Protein AF-A0A1V5IT90-F1 (afdb_monomer_lite)

Radius of gyration: 22.04 Å; chains: 1; bounding box: 56×48×69 Å

Foldseek 3Di:
DVLVVLLVVLLVLLLLLLQLLLPAFAFLVLLVLLQCLQQVADEPPQAHALFFVVSNVLLNVQSVVPNDSSSSSSVLSSVLLCLLSVLCVQPVDSLLSLLLNLLLSFLLLVNSNVDLQSQLLSLLLCLVRVPDLVSNLVSLLVSCSRQVLLCQLSLLCNCLVCVPDPPSSCVSVVVVVVVLVCCCPVPVVSSCSNCCSRPNQDVQVVVVVVVVCPPDDDSLVSLCVLCVVLVVLLCVLAVDVSLCSSVVVSVVSCVVVVDGHSNSCSSVSSSSSPSPGDNVVSVVSNCCRCVQCVNSPDHSCCSRPVPCSVVSVQLLVLLLVLLPPDWFEDEQDSRSSSCSSSSHRNPQHNPCRPSVLRPPVVSLVVSVVCCVVPPTQKYKYQVVRSDDDDCPQWDFPDDDPRITMIGGDDD

Structure (mmCIF, N/CA/C/O backbone):
data_AF-A0A1V5IT90-F1
#
_entry.id   AF-A0A1V5IT90-F1
#
loop_
_atom_site.group_PDB
_atom_site.id
_atom_site.type_symbol
_atom_site.label_atom_id
_atom_site.label_alt_id
_atom_site.label_comp_id
_atom_site.label_asym_id
_atom_site.label_entity_id
_atom_site.label_seq_id
_atom_site.pdbx_PDB_ins_code
_atom_site.Cartn_x
_atom_site.Cartn_y
_atom_site.Cartn_z
_atom_site.occupancy
_atom_site.B_iso_or_equiv
_atom_site.auth_seq_id
_atom_site.auth_comp_id
_atom_site.auth_asym_id
_atom_site.auth_atom_id
_atom_site.pdbx_PDB_model_num
ATOM 1 N N . MET A 1 1 ? -23.912 -19.879 16.490 1.00 61.00 1 MET A N 1
ATOM 2 C CA . MET A 1 1 ? -24.202 -19.868 15.035 1.00 61.00 1 MET A CA 1
ATOM 3 C C . MET A 1 1 ? -24.011 -18.477 14.427 1.00 61.00 1 MET A C 1
ATOM 5 O O . MET A 1 1 ? -23.446 -18.383 13.350 1.00 61.00 1 MET A O 1
ATOM 9 N N . THR A 1 2 ? -24.383 -17.402 15.130 1.00 85.12 2 THR A N 1
ATOM 10 C CA . THR A 1 2 ? -24.172 -15.994 14.734 1.00 85.12 2 THR A CA 1
ATOM 11 C C . THR A 1 2 ? -22.702 -15.597 14.540 1.00 85.12 2 THR A C 1
ATOM 13 O O . THR A 1 2 ? -22.379 -15.034 13.501 1.00 85.12 2 THR A O 1
ATOM 16 N N . ASP A 1 3 ? -21.792 -15.959 15.451 1.00 91.44 3 ASP A N 1
ATOM 17 C CA . ASP A 1 3 ? -20.368 -15.580 15.329 1.00 91.44 3 ASP A CA 1
ATOM 18 C C . ASP A 1 3 ? -19.691 -16.141 14.071 1.00 91.44 3 ASP A C 1
ATOM 20 O O . ASP A 1 3 ? -18.959 -15.434 13.384 1.00 91.44 3 ASP A O 1
ATOM 24 N N . ALA A 1 4 ? -19.960 -17.406 13.735 1.00 93.75 4 ALA A N 1
ATOM 25 C CA . ALA A 1 4 ? -19.403 -18.038 12.540 1.00 93.75 4 ALA A CA 1
ATOM 26 C C . ALA A 1 4 ? -19.911 -17.368 11.252 1.00 93.75 4 ALA A C 1
ATOM 28 O O . ALA A 1 4 ? -19.144 -17.190 10.308 1.00 93.75 4 ALA A O 1
ATOM 29 N N . LEU A 1 5 ? -21.182 -16.951 11.233 1.00 95.25 5 LEU A N 1
ATOM 30 C CA . LEU A 1 5 ? -21.764 -16.212 10.112 1.00 95.25 5 LEU A CA 1
ATOM 31 C C . LEU A 1 5 ? -21.125 -14.827 9.960 1.00 95.25 5 LEU A C 1
ATOM 33 O O . LEU A 1 5 ? -20.796 -14.435 8.845 1.00 95.25 5 LEU A O 1
ATOM 37 N N . LEU A 1 6 ? -20.900 -14.110 11.064 1.00 96.25 6 LEU A N 1
ATOM 38 C CA . LEU A 1 6 ? -20.287 -12.778 11.042 1.00 96.25 6 LEU A CA 1
ATOM 39 C C . LEU A 1 6 ? -18.801 -12.829 10.654 1.00 96.25 6 LEU A C 1
ATOM 41 O O . LEU A 1 6 ? -18.355 -12.021 9.839 1.00 96.25 6 LEU A O 1
ATOM 45 N N . ILE A 1 7 ? -18.052 -13.825 11.141 1.00 97.62 7 ILE A N 1
ATOM 46 C CA . ILE A 1 7 ? -16.681 -14.104 10.676 1.00 97.62 7 ILE A CA 1
ATOM 47 C C . ILE A 1 7 ? -16.690 -14.421 9.179 1.00 97.62 7 ILE A C 1
ATOM 49 O O . ILE A 1 7 ? -15.911 -13.841 8.422 1.00 97.62 7 ILE A O 1
ATOM 53 N N . GLY A 1 8 ? -17.593 -15.305 8.742 1.00 97.56 8 GLY A N 1
ATOM 54 C CA . GLY A 1 8 ? -17.758 -15.657 7.335 1.00 97.56 8 GLY A CA 1
ATOM 55 C C . GLY A 1 8 ? -18.039 -14.432 6.465 1.00 97.56 8 GLY A C 1
ATOM 56 O O . GLY A 1 8 ? -17.400 -14.263 5.430 1.00 97.56 8 GLY A O 1
ATOM 57 N N . ALA A 1 9 ? -18.916 -13.532 6.914 1.00 96.69 9 ALA A N 1
ATOM 58 C CA . ALA A 1 9 ? -19.235 -12.294 6.212 1.00 96.69 9 ALA A CA 1
ATOM 59 C C . ALA A 1 9 ? -18.009 -11.377 6.053 1.00 96.69 9 ALA A C 1
ATOM 61 O O . ALA A 1 9 ? -17.747 -10.912 4.944 1.00 96.69 9 ALA A O 1
ATOM 62 N N . LEU A 1 10 ? -17.220 -11.164 7.116 1.00 98.19 10 LEU A N 1
ATOM 63 C CA . LEU A 1 10 ? -15.990 -10.360 7.048 1.00 98.19 10 LEU A CA 1
ATOM 64 C C . LEU A 1 10 ? -14.961 -10.974 6.091 1.00 98.19 10 LEU A C 1
ATOM 66 O O . LEU A 1 10 ? -14.370 -10.262 5.281 1.00 98.19 10 LEU A O 1
ATOM 70 N N . VAL A 1 11 ? -14.767 -12.295 6.145 1.00 98.44 11 VAL A N 1
ATOM 71 C CA . VAL A 1 11 ? -13.822 -13.005 5.268 1.00 98.44 11 VAL A CA 1
ATOM 72 C C . VAL A 1 11 ? -14.256 -12.923 3.807 1.00 98.44 11 VAL A C 1
ATOM 74 O O . VAL A 1 11 ? -13.432 -12.613 2.945 1.00 98.44 11 VAL A O 1
ATOM 77 N N . VAL A 1 12 ? -15.538 -13.165 3.518 1.00 98.38 12 VAL A N 1
ATOM 78 C CA . VAL A 1 12 ? -16.090 -13.080 2.158 1.00 98.38 12 VAL A CA 1
ATOM 79 C C . VAL A 1 12 ? -15.977 -11.658 1.621 1.00 98.38 12 VAL A C 1
ATOM 81 O O . VAL A 1 12 ? -15.553 -11.476 0.480 1.00 98.38 12 VAL A O 1
ATOM 84 N N . LEU A 1 13 ? -16.290 -10.649 2.436 1.00 98.00 13 LEU A N 1
ATOM 85 C CA . LEU A 1 13 ? -16.182 -9.248 2.040 1.00 98.00 13 LEU A CA 1
ATOM 86 C C . LEU A 1 13 ? -14.728 -8.843 1.770 1.00 98.00 13 LEU A C 1
ATOM 88 O O . LEU A 1 13 ? -14.436 -8.221 0.748 1.00 98.00 13 LEU A O 1
ATOM 92 N N . ASN A 1 14 ? -13.804 -9.251 2.641 1.00 98.19 14 ASN A N 1
ATOM 93 C CA . ASN A 1 14 ? -12.377 -9.011 2.460 1.00 98.19 14 ASN A CA 1
ATOM 94 C C . ASN A 1 14 ? -11.855 -9.668 1.176 1.00 98.19 14 ASN A C 1
ATOM 96 O O . ASN A 1 14 ? -11.184 -9.023 0.369 1.00 98.19 14 ASN A O 1
ATOM 100 N N . LEU A 1 15 ? -12.208 -10.938 0.949 1.00 98.38 15 LEU A N 1
ATOM 101 C CA . LEU A 1 15 ? -11.844 -11.662 -0.265 1.00 98.38 15 LEU A CA 1
ATOM 102 C C . LEU A 1 15 ? -12.425 -10.988 -1.509 1.00 98.38 15 LEU A C 1
ATOM 104 O O . LEU A 1 15 ? -11.716 -10.844 -2.504 1.00 98.38 15 LEU A O 1
ATOM 108 N N . TYR A 1 16 ? -13.683 -10.547 -1.448 1.00 97.88 16 TYR A N 1
ATOM 109 C CA . TYR A 1 16 ? -14.341 -9.841 -2.539 1.00 97.88 16 TYR A CA 1
ATOM 110 C C . TYR A 1 16 ? -13.546 -8.600 -2.950 1.00 97.88 16 TYR A C 1
ATOM 112 O O . TYR A 1 16 ? -13.115 -8.518 -4.102 1.00 97.88 16 TYR A O 1
ATOM 120 N N . VAL A 1 17 ? -13.294 -7.667 -2.026 1.00 96.06 17 VAL A N 1
ATOM 121 C CA . VAL A 1 17 ? -12.599 -6.410 -2.354 1.00 96.06 17 VAL A CA 1
ATOM 122 C C . VAL A 1 17 ? -11.156 -6.675 -2.792 1.00 96.06 17 VAL A C 1
ATOM 124 O O . VAL A 1 17 ? -10.719 -6.170 -3.829 1.00 96.06 17 VAL A O 1
ATOM 127 N N . SER A 1 18 ? -10.455 -7.573 -2.096 1.00 96.12 18 SER A N 1
ATOM 128 C CA . SER A 1 18 ? -9.088 -7.983 -2.447 1.00 96.12 18 SER A CA 1
ATOM 129 C C . SER A 1 18 ? -9.003 -8.560 -3.860 1.00 96.12 18 SER A C 1
ATOM 131 O O . SER A 1 18 ? -8.098 -8.228 -4.624 1.00 96.12 18 SER A O 1
ATOM 133 N N . TRP A 1 19 ? -9.976 -9.382 -4.255 1.00 96.81 19 TRP A N 1
ATOM 134 C CA . TRP A 1 19 ? -10.067 -9.948 -5.598 1.00 96.81 19 TRP A CA 1
ATOM 135 C C . TRP A 1 19 ? -10.341 -8.896 -6.670 1.00 96.81 19 TRP A C 1
ATOM 137 O O . TRP A 1 19 ? -9.785 -8.977 -7.771 1.00 96.81 19 TRP A O 1
ATOM 147 N N . ARG A 1 20 ? -11.165 -7.885 -6.365 1.00 95.12 20 ARG A N 1
ATOM 148 C CA . ARG A 1 20 ? -11.388 -6.750 -7.272 1.00 95.12 20 ARG A CA 1
ATOM 149 C C . ARG A 1 20 ? -10.090 -5.967 -7.485 1.00 95.12 20 ARG A C 1
ATOM 151 O O . ARG A 1 20 ? -9.726 -5.727 -8.634 1.00 95.12 20 ARG A O 1
ATOM 158 N N . TYR A 1 21 ? -9.354 -5.652 -6.421 1.00 93.00 21 TYR A N 1
ATOM 159 C CA . TYR A 1 21 ? -8.077 -4.927 -6.495 1.00 93.00 21 TYR A CA 1
ATOM 160 C C . TYR A 1 21 ? -6.929 -5.721 -7.109 1.00 93.00 21 TYR A C 1
ATOM 162 O O . TYR A 1 21 ? -6.065 -5.157 -7.781 1.00 93.00 21 TYR A O 1
ATOM 170 N N . ALA A 1 22 ? -6.917 -7.038 -6.936 1.00 93.75 22 ALA A N 1
ATOM 171 C CA . ALA A 1 22 ? -5.908 -7.892 -7.546 1.00 93.75 22 ALA A CA 1
ATOM 172 C C . ALA A 1 22 ? -5.959 -7.853 -9.083 1.00 93.75 22 ALA A C 1
ATOM 174 O O . ALA A 1 22 ? -4.929 -7.968 -9.746 1.00 93.75 22 ALA A O 1
ATOM 175 N N . LYS A 1 23 ? -7.154 -7.664 -9.656 1.00 92.56 23 LYS A N 1
ATOM 176 C CA . LYS A 1 23 ? -7.370 -7.600 -11.109 1.00 92.56 23 LYS A CA 1
ATOM 177 C C . LYS A 1 23 ? -7.031 -6.249 -11.724 1.00 92.56 23 LYS A C 1
ATOM 179 O O . LYS A 1 23 ? -6.932 -6.157 -12.951 1.00 92.56 23 LYS A O 1
ATOM 184 N N . THR A 1 24 ? -6.891 -5.203 -10.915 1.00 89.75 24 THR A N 1
ATOM 185 C CA . THR A 1 24 ? -6.573 -3.877 -11.436 1.00 89.75 24 THR A CA 1
ATOM 186 C C . THR A 1 24 ? -5.089 -3.813 -11.805 1.00 89.75 24 THR A C 1
ATOM 188 O O . THR A 1 24 ? -4.252 -4.410 -11.122 1.00 89.75 24 THR A O 1
ATOM 191 N N . PRO A 1 25 ? -4.731 -3.134 -12.909 1.00 88.62 25 PRO A N 1
ATOM 192 C CA . PRO A 1 25 ? -3.334 -2.890 -13.252 1.00 88.62 25 PRO A CA 1
ATOM 193 C C . PRO A 1 25 ? -2.575 -2.224 -12.094 1.00 88.62 25 PRO A C 1
ATOM 195 O O . PRO A 1 25 ? -3.121 -1.340 -11.436 1.00 88.62 25 PRO A O 1
ATOM 198 N N . ALA A 1 26 ? -1.334 -2.644 -11.851 1.00 88.81 26 ALA A N 1
ATOM 199 C CA . ALA A 1 26 ? -0.467 -2.026 -10.852 1.00 88.81 26 ALA A CA 1
ATOM 200 C C . ALA A 1 26 ? 0.108 -0.706 -11.381 1.00 88.81 26 ALA A C 1
ATOM 202 O O . ALA A 1 26 ? 0.567 -0.661 -12.523 1.00 88.81 26 ALA A O 1
ATOM 203 N N . GLU A 1 27 ? 0.106 0.342 -10.558 1.00 85.00 27 GLU A N 1
ATOM 204 C CA . GLU A 1 27 ? 0.769 1.607 -10.886 1.00 85.00 27 GLU A CA 1
ATOM 205 C C . GLU A 1 27 ? 2.254 1.612 -10.489 1.00 85.00 27 GLU A C 1
ATOM 207 O O . GLU A 1 27 ? 2.809 0.577 -10.116 1.00 85.00 27 GLU A O 1
ATOM 212 N N . SER A 1 28 ? 2.904 2.764 -10.654 1.00 80.94 28 SER A N 1
ATOM 213 C CA . SER A 1 28 ? 4.333 2.973 -10.419 1.00 80.94 28 SER A CA 1
ATOM 214 C C . SER A 1 28 ? 4.813 2.564 -9.025 1.00 80.94 28 SER A C 1
ATOM 216 O O . SER A 1 28 ? 5.749 1.769 -8.951 1.00 80.94 28 SER A O 1
ATOM 218 N N . ASP A 1 29 ? 4.186 3.049 -7.949 1.00 81.12 29 ASP A N 1
ATOM 219 C CA . ASP A 1 29 ? 4.596 2.796 -6.565 1.00 81.12 29 ASP A CA 1
ATOM 220 C C . ASP A 1 29 ? 4.518 1.288 -6.280 1.00 81.12 29 ASP A C 1
ATOM 222 O O . ASP A 1 29 ? 5.520 0.670 -5.919 1.00 81.12 29 ASP A O 1
ATOM 226 N N . PHE A 1 30 ? 3.386 0.638 -6.574 1.00 87.50 30 PHE A N 1
ATOM 227 C CA . PHE A 1 30 ? 3.261 -0.817 -6.439 1.00 87.50 30 PHE A CA 1
ATOM 228 C C . PHE A 1 30 ? 4.285 -1.577 -7.285 1.00 87.50 30 PHE A C 1
ATOM 230 O O . PHE A 1 30 ? 4.846 -2.583 -6.846 1.00 87.50 30 PHE A O 1
ATOM 237 N N . GLY A 1 31 ? 4.515 -1.122 -8.520 1.00 87.75 31 GLY A N 1
ATOM 238 C CA . GLY A 1 31 ? 5.498 -1.700 -9.429 1.00 87.75 31 GLY A CA 1
ATOM 239 C C . GLY A 1 31 ? 6.894 -1.720 -8.818 1.00 87.75 31 GLY A C 1
ATOM 240 O O . GLY A 1 31 ? 7.555 -2.760 -8.827 1.00 87.75 31 GLY A O 1
ATOM 241 N N . ILE A 1 32 ? 7.307 -0.600 -8.225 1.00 83.38 32 ILE A N 1
ATOM 242 C CA . ILE A 1 32 ? 8.560 -0.478 -7.480 1.00 83.38 32 ILE A CA 1
ATOM 243 C C . ILE A 1 32 ? 8.549 -1.415 -6.271 1.00 83.38 32 ILE A C 1
ATOM 245 O O . ILE A 1 32 ? 9.476 -2.215 -6.111 1.00 83.38 32 ILE A O 1
ATOM 249 N N . PHE A 1 33 ? 7.508 -1.366 -5.438 1.00 87.75 33 PHE A N 1
ATOM 250 C CA . PHE A 1 33 ? 7.437 -2.171 -4.218 1.00 87.75 33 PHE A CA 1
ATOM 251 C C . PHE A 1 33 ? 7.598 -3.663 -4.534 1.00 87.75 33 PHE A C 1
ATOM 253 O O . PHE A 1 33 ? 8.383 -4.366 -3.895 1.00 87.75 33 PHE A O 1
ATOM 260 N N . ALA A 1 34 ? 6.920 -4.129 -5.584 1.00 90.25 34 ALA A N 1
ATOM 261 C CA . ALA A 1 34 ? 6.928 -5.517 -6.025 1.00 90.25 34 ALA A CA 1
ATOM 262 C C . ALA A 1 34 ? 8.179 -5.909 -6.829 1.00 90.25 34 ALA A C 1
ATOM 264 O O . ALA A 1 34 ? 8.370 -7.095 -7.104 1.00 90.25 34 ALA A O 1
ATOM 265 N N . THR A 1 35 ? 9.045 -4.963 -7.209 1.00 87.50 35 THR A N 1
ATOM 266 C CA . THR A 1 35 ? 10.178 -5.221 -8.115 1.00 87.50 35 THR A CA 1
ATOM 267 C C . THR A 1 35 ? 11.091 -6.325 -7.603 1.00 87.50 35 THR A C 1
ATOM 269 O O . THR A 1 35 ? 11.478 -7.195 -8.389 1.00 87.50 35 THR A O 1
ATOM 272 N N . TRP A 1 36 ? 11.386 -6.356 -6.299 1.00 89.44 36 TRP A N 1
ATOM 273 C CA . TRP A 1 36 ? 12.202 -7.422 -5.716 1.00 89.44 36 TRP A CA 1
ATOM 274 C C . TRP A 1 36 ? 11.566 -8.797 -5.940 1.00 89.44 36 TRP A C 1
ATOM 276 O O . TRP A 1 36 ? 12.181 -9.680 -6.542 1.00 89.44 36 TRP A O 1
ATOM 286 N N . GLY A 1 37 ? 10.309 -8.970 -5.532 1.00 91.12 37 GLY A N 1
ATOM 287 C CA . GLY A 1 37 ? 9.592 -10.237 -5.682 1.00 91.12 37 GLY A CA 1
ATOM 288 C C . GLY A 1 37 ? 9.406 -10.681 -7.131 1.00 91.12 37 GLY A C 1
ATOM 289 O O . GLY A 1 37 ? 9.558 -11.862 -7.446 1.00 91.12 37 GLY A O 1
ATOM 290 N N . MET A 1 38 ? 9.099 -9.730 -8.013 1.00 92.19 38 MET A N 1
ATOM 291 C CA . MET A 1 38 ? 8.715 -10.000 -9.399 1.00 92.19 38 MET A CA 1
ATOM 292 C C . MET A 1 38 ? 9.911 -10.243 -10.321 1.00 92.19 38 MET A C 1
ATOM 294 O O . MET A 1 38 ? 9.813 -11.052 -11.241 1.00 92.19 38 MET A O 1
ATOM 298 N N . THR A 1 39 ? 11.041 -9.574 -10.078 1.00 90.94 39 THR A N 1
ATOM 299 C CA . THR A 1 39 ? 12.207 -9.604 -10.983 1.00 90.94 39 THR A CA 1
ATOM 300 C C . THR A 1 39 ? 13.448 -10.249 -10.365 1.00 90.94 39 THR A C 1
ATOM 302 O O . THR A 1 39 ? 14.395 -10.574 -11.077 1.00 90.94 39 THR A O 1
ATOM 305 N N . GLY A 1 40 ? 13.474 -10.439 -9.041 1.00 89.25 40 GLY A N 1
ATOM 306 C CA . GLY A 1 40 ? 14.666 -10.880 -8.311 1.00 89.25 40 GLY A CA 1
ATOM 307 C C . GLY A 1 40 ? 15.691 -9.769 -8.046 1.00 89.25 40 GLY A C 1
ATOM 308 O O . GLY A 1 40 ? 16.799 -10.066 -7.596 1.00 89.25 40 GLY A O 1
ATOM 309 N N . ALA A 1 41 ? 15.351 -8.504 -8.311 1.00 85.00 41 ALA A N 1
ATOM 310 C CA . ALA A 1 41 ? 16.183 -7.361 -7.943 1.00 85.00 41 ALA A CA 1
ATOM 311 C C . ALA A 1 41 ? 16.357 -7.267 -6.423 1.00 85.00 41 ALA A C 1
ATOM 313 O O . ALA A 1 41 ? 15.395 -7.400 -5.684 1.00 85.00 41 ALA A O 1
ATOM 314 N N . ALA A 1 42 ? 17.561 -6.998 -5.943 1.00 79.38 42 ALA A N 1
ATOM 315 C CA . ALA A 1 42 ? 17.849 -6.808 -4.531 1.00 79.38 42 ALA A CA 1
ATOM 316 C C . ALA A 1 42 ? 17.800 -5.317 -4.174 1.00 79.38 42 ALA A C 1
ATOM 318 O O . ALA A 1 42 ? 18.502 -4.502 -4.786 1.00 79.38 42 ALA A O 1
ATOM 319 N N . TYR A 1 43 ? 16.998 -4.982 -3.160 1.00 76.00 43 TYR A N 1
ATOM 320 C CA . TYR A 1 43 ? 16.970 -3.643 -2.574 1.00 76.00 43 TYR A CA 1
ATOM 321 C C . TYR A 1 43 ? 18.371 -3.253 -2.083 1.00 76.00 43 TYR A C 1
ATOM 323 O O . TYR A 1 43 ? 19.071 -4.062 -1.472 1.00 76.00 43 TYR A O 1
ATOM 331 N N . GLY A 1 44 ? 18.791 -2.025 -2.369 1.00 68.19 44 GLY A N 1
ATOM 332 C CA . GLY A 1 44 ? 20.100 -1.489 -2.007 1.00 68.19 44 GLY A CA 1
ATOM 333 C C . GLY A 1 44 ? 21.264 -1.916 -2.905 1.00 68.19 44 GLY A C 1
ATOM 334 O O . GLY A 1 44 ? 22.366 -1.408 -2.749 1.00 68.19 44 GLY A O 1
ATOM 335 N N . ARG A 1 45 ? 21.043 -2.825 -3.863 1.00 73.00 45 ARG A N 1
ATOM 336 C CA . ARG A 1 45 ? 22.033 -3.166 -4.902 1.00 73.00 45 ARG A CA 1
ATOM 337 C C . ARG A 1 45 ? 21.553 -2.766 -6.290 1.00 73.00 45 ARG A C 1
ATOM 339 O O . ARG A 1 45 ? 22.300 -2.179 -7.064 1.00 73.00 45 ARG A O 1
ATOM 346 N N . ASP A 1 46 ? 20.318 -3.142 -6.607 1.00 72.50 46 ASP A N 1
ATOM 347 C CA . ASP A 1 46 ? 19.754 -3.038 -7.955 1.00 72.50 46 ASP A CA 1
ATOM 348 C C . ASP A 1 46 ? 18.731 -1.896 -8.069 1.00 72.50 46 ASP A C 1
ATOM 350 O O . ASP A 1 46 ? 18.483 -1.370 -9.154 1.00 72.50 46 ASP A O 1
ATOM 354 N N . PHE A 1 47 ? 18.129 -1.514 -6.942 1.00 72.81 47 PHE A N 1
ATOM 355 C CA . PHE A 1 47 ? 17.241 -0.366 -6.811 1.00 72.81 47 PHE A CA 1
ATOM 356 C C . PHE A 1 47 ? 17.171 0.081 -5.343 1.00 72.81 47 PHE A C 1
ATOM 358 O O . PHE A 1 47 ? 17.490 -0.692 -4.438 1.00 72.81 47 PHE A O 1
ATOM 365 N N . VAL A 1 48 ? 16.730 1.313 -5.114 1.00 67.81 48 VAL A N 1
ATOM 366 C CA . VAL A 1 48 ? 16.436 1.896 -3.794 1.00 67.81 48 VAL A CA 1
ATOM 367 C C . VAL A 1 48 ? 15.057 2.549 -3.841 1.00 67.81 48 VAL A C 1
ATOM 369 O O . VAL A 1 48 ? 14.565 2.799 -4.938 1.00 67.81 48 VAL A O 1
ATOM 372 N N . ASP A 1 49 ? 14.429 2.800 -2.694 1.00 69.94 49 ASP A N 1
ATOM 373 C CA . ASP A 1 49 ? 13.131 3.479 -2.602 1.00 69.94 49 ASP A CA 1
ATOM 374 C C . ASP A 1 49 ? 13.125 4.532 -1.486 1.00 69.94 49 ASP A C 1
ATOM 376 O O . ASP A 1 49 ? 13.928 4.475 -0.558 1.00 69.94 49 ASP A O 1
ATOM 380 N N . CYS A 1 50 ? 12.187 5.474 -1.567 1.00 66.94 50 CYS A N 1
ATOM 381 C CA . CYS A 1 50 ? 11.712 6.290 -0.454 1.00 66.94 50 CYS A CA 1
ATOM 382 C C . CYS A 1 50 ? 10.935 5.505 0.617 1.00 66.94 50 CYS A C 1
ATOM 384 O O . CYS A 1 50 ? 10.528 6.066 1.642 1.00 66.94 50 CYS A O 1
ATOM 386 N N . LYS A 1 51 ? 10.691 4.215 0.374 1.00 74.81 51 LYS A N 1
ATOM 387 C CA . LYS A 1 51 ? 10.085 3.263 1.304 1.00 74.81 51 LYS A CA 1
ATOM 388 C C . LYS A 1 51 ? 11.123 2.324 1.896 1.00 74.81 51 LYS A C 1
ATOM 390 O O . LYS A 1 51 ? 12.200 2.112 1.352 1.00 74.81 51 LYS A O 1
ATOM 395 N N . THR A 1 52 ? 10.794 1.761 3.052 1.00 75.00 52 THR A N 1
ATOM 396 C CA . THR A 1 52 ? 11.728 0.895 3.769 1.00 75.00 52 THR A CA 1
ATOM 397 C C . THR A 1 52 ? 11.909 -0.448 3.059 1.00 75.00 52 THR A C 1
ATOM 399 O O . THR A 1 52 ? 10.979 -0.933 2.407 1.00 75.00 52 THR A O 1
ATOM 402 N N . PRO A 1 53 ? 13.059 -1.128 3.248 1.00 79.56 53 PRO A N 1
ATOM 403 C CA . PRO A 1 53 ? 13.273 -2.477 2.731 1.00 79.56 53 PRO A CA 1
ATOM 404 C C . PRO A 1 53 ? 12.165 -3.468 3.111 1.00 79.56 53 PRO A C 1
ATOM 406 O O . PRO A 1 53 ? 11.933 -4.420 2.369 1.00 79.56 53 PRO A O 1
ATOM 409 N N . LEU A 1 54 ? 11.474 -3.259 4.241 1.00 85.50 54 LEU A N 1
ATOM 410 C CA . LEU A 1 54 ? 10.408 -4.148 4.704 1.00 85.50 54 LEU A CA 1
ATOM 411 C C . LEU A 1 54 ? 9.196 -4.166 3.768 1.00 85.50 54 LEU A C 1
ATOM 413 O O . LEU A 1 54 ? 8.606 -5.230 3.591 1.00 85.50 54 LEU A O 1
ATOM 417 N N . VAL A 1 55 ? 8.868 -3.047 3.114 1.00 87.50 55 VAL A N 1
ATOM 418 C CA . VAL A 1 55 ? 7.793 -2.989 2.106 1.00 87.50 55 VAL A CA 1
ATOM 419 C C . VAL A 1 55 ? 8.103 -3.930 0.943 1.00 87.50 55 VAL A C 1
ATOM 421 O O . VAL A 1 55 ? 7.279 -4.750 0.534 1.00 87.50 55 VAL A O 1
ATOM 424 N N . HIS A 1 56 ? 9.336 -3.863 0.447 1.00 88.44 56 HIS A N 1
ATOM 425 C CA . HIS A 1 56 ? 9.793 -4.702 -0.655 1.00 88.44 56 HIS A CA 1
ATOM 426 C C . HIS A 1 56 ? 9.940 -6.163 -0.235 1.00 88.44 56 HIS A C 1
ATOM 428 O O . HIS A 1 56 ? 9.565 -7.059 -0.989 1.00 88.44 56 HIS A O 1
ATOM 434 N N . ALA A 1 57 ? 10.460 -6.412 0.970 1.00 90.50 57 ALA A N 1
ATOM 435 C CA . ALA A 1 57 ? 10.609 -7.753 1.521 1.00 90.50 57 ALA A CA 1
ATOM 436 C C . ALA A 1 57 ? 9.248 -8.437 1.711 1.00 90.50 57 ALA A C 1
ATOM 438 O O . ALA A 1 57 ? 9.116 -9.620 1.399 1.00 90.50 57 ALA A O 1
ATOM 439 N N . TRP A 1 58 ? 8.226 -7.693 2.146 1.00 93.44 58 TRP A N 1
ATOM 440 C CA . TRP A 1 58 ? 6.856 -8.186 2.257 1.00 93.44 58 TRP A CA 1
ATOM 441 C C . TRP A 1 58 ? 6.318 -8.670 0.906 1.00 93.44 58 TRP A C 1
ATOM 443 O O . TRP A 1 58 ? 5.924 -9.829 0.769 1.00 93.44 58 TRP A O 1
ATOM 453 N N . LEU A 1 59 ? 6.364 -7.830 -0.131 1.00 93.50 59 LEU A N 1
ATOM 454 C CA . LEU A 1 59 ? 5.883 -8.235 -1.457 1.00 93.50 59 LEU A CA 1
ATOM 455 C C . LEU A 1 59 ? 6.768 -9.317 -2.093 1.00 93.50 59 LEU A C 1
ATOM 457 O O . LEU A 1 59 ? 6.266 -10.171 -2.826 1.00 93.50 59 LEU A O 1
ATOM 461 N N . ALA A 1 60 ? 8.066 -9.340 -1.778 1.00 93.75 60 ALA A N 1
ATOM 462 C CA . ALA A 1 60 ? 8.962 -10.417 -2.181 1.00 93.75 60 ALA A CA 1
ATOM 463 C C . ALA A 1 60 ? 8.602 -11.757 -1.531 1.00 93.75 60 ALA A C 1
ATOM 465 O O . ALA A 1 60 ? 8.672 -12.786 -2.208 1.00 93.75 60 ALA A O 1
ATOM 466 N N . LEU A 1 61 ? 8.185 -11.753 -0.262 1.00 94.88 61 LEU A N 1
ATOM 467 C CA . LEU A 1 61 ? 7.678 -12.934 0.432 1.00 94.88 61 LEU A CA 1
ATOM 468 C C . LEU A 1 61 ? 6.400 -13.445 -0.237 1.00 94.88 61 LEU A C 1
ATOM 470 O O . LEU A 1 61 ? 6.314 -14.630 -0.551 1.00 94.88 61 LEU A O 1
ATOM 474 N N . LEU A 1 62 ? 5.445 -12.563 -0.540 1.00 95.56 62 LEU A N 1
ATOM 475 C CA . LEU A 1 62 ? 4.215 -12.954 -1.239 1.00 95.56 62 LEU A CA 1
ATOM 476 C C . LEU A 1 62 ? 4.498 -13.533 -2.632 1.00 95.56 62 LEU A C 1
ATOM 478 O O . LEU A 1 62 ? 3.899 -14.532 -3.031 1.00 95.56 62 LEU A O 1
ATOM 482 N N . ALA A 1 63 ? 5.472 -12.971 -3.351 1.00 94.94 63 ALA A N 1
ATOM 483 C CA . ALA A 1 63 ? 5.895 -13.471 -4.657 1.00 94.94 63 ALA A CA 1
ATOM 484 C C . ALA A 1 63 ? 6.566 -14.861 -4.604 1.00 94.94 63 ALA A C 1
ATOM 486 O O . ALA A 1 63 ? 6.741 -15.486 -5.653 1.00 94.94 63 ALA A O 1
ATOM 487 N N . LYS A 1 64 ? 6.925 -15.381 -3.416 1.00 95.75 64 LYS A N 1
ATOM 488 C CA . LYS A 1 64 ? 7.373 -16.778 -3.252 1.00 95.75 64 LYS A CA 1
ATOM 489 C C . LYS A 1 64 ? 6.246 -17.782 -3.470 1.00 95.75 64 LYS A C 1
ATOM 491 O O . LYS A 1 64 ? 6.543 -18.888 -3.906 1.00 95.75 64 LYS A O 1
ATOM 496 N N . VAL A 1 65 ? 4.992 -17.404 -3.202 1.00 96.06 65 VAL A N 1
ATOM 497 C CA . VAL A 1 65 ? 3.826 -18.257 -3.483 1.00 96.06 65 VAL A CA 1
ATOM 498 C C . VAL A 1 65 ? 3.671 -18.415 -4.991 1.00 96.06 65 VAL A C 1
ATOM 500 O O . VAL A 1 65 ? 3.649 -19.527 -5.512 1.00 96.06 65 VAL A O 1
ATOM 503 N N . LYS A 1 66 ? 3.604 -17.286 -5.702 1.00 94.56 66 LYS A N 1
ATOM 504 C CA . LYS A 1 66 ? 3.602 -17.247 -7.162 1.00 94.56 66 LYS A CA 1
ATOM 505 C C . LYS A 1 66 ? 4.039 -15.868 -7.645 1.00 94.56 66 LYS A C 1
ATOM 507 O O . LYS A 1 66 ? 3.514 -14.851 -7.194 1.00 94.56 66 LYS A O 1
ATOM 512 N N . ARG A 1 67 ? 4.993 -15.832 -8.580 1.00 92.19 67 ARG A N 1
ATOM 513 C CA . ARG A 1 67 ? 5.529 -14.590 -9.167 1.00 92.19 67 ARG A CA 1
ATOM 514 C C . ARG A 1 67 ? 4.596 -14.023 -10.235 1.00 92.19 67 ARG A C 1
ATOM 516 O O . ARG A 1 67 ? 4.921 -14.008 -11.420 1.00 92.19 67 ARG A O 1
ATOM 523 N N . ASP A 1 68 ? 3.417 -13.585 -9.816 1.00 91.12 68 ASP A N 1
ATOM 524 C CA . ASP A 1 68 ? 2.464 -12.893 -10.672 1.00 91.12 68 ASP A CA 1
ATOM 525 C C . ASP A 1 68 ? 1.708 -11.805 -9.896 1.00 91.12 68 ASP A C 1
ATOM 527 O O . ASP A 1 68 ? 1.417 -11.947 -8.708 1.00 91.12 68 ASP A O 1
ATOM 531 N N . PHE A 1 69 ? 1.386 -10.704 -10.578 1.00 90.94 69 PHE A N 1
ATOM 532 C CA . PHE A 1 69 ? 0.748 -9.547 -9.951 1.00 90.94 69 PHE A CA 1
ATOM 533 C C . PHE A 1 69 ? -0.617 -9.855 -9.339 1.00 90.94 69 PHE A C 1
ATOM 535 O O . PHE A 1 69 ? -0.947 -9.276 -8.306 1.00 90.94 69 PHE A O 1
ATOM 542 N N . LEU A 1 70 ? -1.401 -10.740 -9.962 1.00 93.56 70 LEU A N 1
ATOM 543 C CA . LEU A 1 70 ? -2.736 -11.081 -9.480 1.00 93.56 70 LEU A CA 1
ATOM 544 C C . LEU A 1 70 ? -2.627 -11.757 -8.110 1.00 93.56 70 LEU A C 1
ATOM 546 O O . LEU A 1 70 ? -3.260 -11.309 -7.158 1.00 93.56 70 LEU A O 1
ATOM 550 N N . THR A 1 71 ? -1.780 -12.779 -7.988 1.00 95.31 71 THR A N 1
ATOM 551 C CA . THR A 1 71 ? -1.573 -13.510 -6.733 1.00 95.31 71 THR A CA 1
ATOM 552 C C . THR A 1 71 ? -0.963 -12.613 -5.661 1.00 95.31 71 THR A C 1
ATOM 554 O O . THR A 1 71 ? -1.489 -12.555 -4.552 1.00 95.31 71 THR A O 1
ATOM 557 N N . VAL A 1 72 ? 0.102 -11.866 -5.976 1.00 95.25 72 VAL A N 1
ATOM 558 C CA . VAL A 1 72 ? 0.777 -10.997 -4.994 1.00 95.25 72 VAL A CA 1
ATOM 559 C C . VAL A 1 72 ? -0.174 -9.932 -4.447 1.00 95.25 72 VAL A C 1
ATOM 561 O O . VAL A 1 72 ? -0.247 -9.742 -3.235 1.00 95.25 72 VAL A O 1
ATOM 564 N N . ARG A 1 73 ? -0.941 -9.264 -5.317 1.00 94.75 73 ARG A N 1
ATOM 565 C CA . ARG A 1 73 ? -1.913 -8.244 -4.896 1.00 94.75 73 ARG A CA 1
ATOM 566 C C . ARG A 1 73 ? -3.070 -8.856 -4.116 1.00 94.75 73 ARG A C 1
ATOM 568 O O . ARG A 1 73 ? -3.441 -8.304 -3.088 1.00 94.75 73 ARG A O 1
ATOM 575 N N . LEU A 1 74 ? -3.605 -9.995 -4.565 1.00 96.44 74 LEU A N 1
ATOM 576 C CA . LEU A 1 74 ? -4.674 -10.697 -3.851 1.00 96.44 74 LEU A CA 1
ATOM 577 C C . LEU A 1 74 ? -4.245 -11.038 -2.425 1.00 96.44 74 LEU A C 1
ATOM 579 O O . LEU A 1 74 ? -4.972 -10.729 -1.488 1.00 96.44 74 LEU A O 1
ATOM 583 N N . LEU A 1 75 ? -3.062 -11.635 -2.263 1.00 96.81 75 LEU A N 1
ATOM 584 C CA . LEU A 1 75 ? -2.533 -11.994 -0.950 1.00 96.81 75 LEU A CA 1
ATOM 585 C C . LEU A 1 75 ? -2.269 -10.760 -0.086 1.00 96.81 75 LEU A C 1
ATOM 587 O O . LEU A 1 75 ? -2.586 -10.781 1.100 1.00 96.81 75 LEU A O 1
ATOM 591 N N . HIS A 1 76 ? -1.722 -9.688 -0.664 1.00 95.88 76 HIS A N 1
ATOM 592 C CA . HIS A 1 76 ? -1.462 -8.447 0.060 1.00 95.88 76 HIS A CA 1
ATOM 593 C C . HIS A 1 76 ? -2.754 -7.832 0.603 1.00 95.88 76 HIS A C 1
ATOM 595 O O . HIS A 1 76 ? -2.870 -7.689 1.818 1.00 95.88 76 HIS A O 1
ATOM 601 N N . PHE A 1 77 ? -3.736 -7.555 -0.262 1.00 96.00 77 PHE A N 1
ATOM 602 C CA . PHE A 1 77 ? -5.004 -6.956 0.158 1.00 96.00 77 PHE A CA 1
ATOM 603 C C . PHE A 1 77 ? -5.793 -7.882 1.086 1.00 96.00 77 PHE A C 1
ATOM 605 O O . PHE A 1 77 ? -6.338 -7.447 2.099 1.00 96.00 77 PHE A O 1
ATOM 612 N N . PHE A 1 78 ? -5.791 -9.189 0.817 1.00 97.44 78 PHE A N 1
ATOM 613 C CA . PHE A 1 78 ? -6.480 -10.116 1.705 1.00 97.44 78 PHE A CA 1
ATOM 614 C C . PHE A 1 78 ? -5.855 -10.088 3.101 1.00 97.44 78 PHE A C 1
ATOM 616 O O . PHE A 1 78 ? -6.574 -9.979 4.092 1.00 97.44 78 PHE A O 1
ATOM 623 N N . THR A 1 79 ? -4.523 -10.094 3.190 1.00 96.38 79 THR A N 1
ATOM 624 C CA . THR A 1 79 ? -3.815 -10.038 4.475 1.00 96.38 79 THR A CA 1
ATOM 625 C C . THR A 1 79 ? -4.079 -8.733 5.218 1.00 96.38 79 THR A C 1
ATOM 627 O O . THR A 1 79 ? -4.295 -8.766 6.427 1.00 96.38 79 THR A O 1
ATOM 630 N N . THR A 1 80 ? -4.105 -7.589 4.531 1.00 95.81 80 THR A N 1
ATOM 631 C CA . THR A 1 80 ? -4.293 -6.282 5.184 1.00 95.81 80 THR A CA 1
ATOM 632 C C . THR A 1 80 ? -5.709 -6.087 5.721 1.00 95.81 80 THR A C 1
ATOM 634 O O . THR A 1 80 ? -5.893 -5.332 6.674 1.00 95.81 80 THR A O 1
ATOM 637 N N . GLY A 1 81 ? -6.693 -6.837 5.212 1.00 97.06 81 GLY A N 1
ATOM 638 C CA . GLY A 1 81 ? -8.040 -6.898 5.782 1.00 97.06 81 GLY A CA 1
ATOM 639 C C . GLY A 1 81 ? -8.223 -7.892 6.940 1.00 97.06 81 GLY A C 1
ATOM 640 O O . GLY A 1 81 ? -9.149 -7.713 7.733 1.00 97.06 81 GLY A O 1
ATOM 641 N N . LEU A 1 82 ? -7.357 -8.904 7.108 1.00 97.69 82 LEU A N 1
ATOM 642 C CA . LEU A 1 82 ? -7.478 -9.912 8.185 1.00 97.69 82 LEU A CA 1
ATOM 643 C C . LEU A 1 82 ? -7.510 -9.351 9.621 1.00 97.69 82 LEU A C 1
ATOM 645 O O . LEU A 1 82 ? -8.209 -9.941 10.451 1.00 97.69 82 LEU A O 1
ATOM 649 N N . PRO A 1 83 ? -6.839 -8.230 9.952 1.00 98.31 83 PRO A N 1
ATOM 650 C CA . PRO A 1 83 ? -6.979 -7.597 11.258 1.00 98.31 83 PRO A CA 1
ATOM 651 C C . PRO A 1 83 ? -8.430 -7.276 11.645 1.00 98.31 83 PRO A C 1
ATOM 653 O O . PRO A 1 83 ? -8.735 -7.328 12.831 1.00 98.31 83 PRO A O 1
ATOM 656 N N . SER A 1 84 ? -9.345 -7.035 10.693 1.00 98.25 84 SER A N 1
ATOM 657 C CA . SER A 1 84 ? -10.783 -6.880 10.997 1.00 98.25 84 SER A CA 1
ATOM 658 C C . SER A 1 84 ? -11.399 -8.143 11.604 1.00 98.25 84 SER A C 1
ATOM 660 O O . SER A 1 84 ? -12.157 -8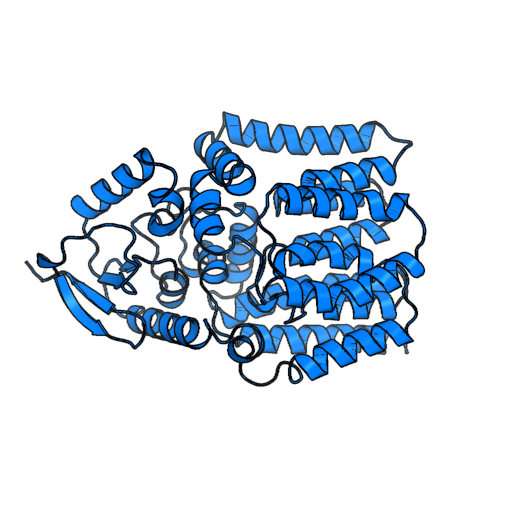.074 12.569 1.00 98.25 84 SER A O 1
ATOM 662 N N . VAL A 1 85 ? -11.044 -9.313 11.070 1.00 98.06 85 VAL A N 1
ATOM 663 C CA . VAL A 1 85 ? -11.540 -10.605 11.551 1.00 98.06 85 VAL A CA 1
ATOM 664 C C . VAL A 1 85 ? -10.986 -10.875 12.944 1.00 98.06 85 VAL A C 1
ATOM 666 O O . VAL A 1 85 ? -11.741 -11.227 13.846 1.00 98.06 85 VAL A O 1
ATOM 669 N N . ALA A 1 86 ? -9.683 -10.651 13.140 1.00 97.31 86 ALA A N 1
ATOM 670 C CA . ALA A 1 86 ? -9.048 -10.780 14.449 1.00 97.31 86 ALA A CA 1
ATOM 671 C C . ALA A 1 86 ? -9.666 -9.819 15.478 1.00 97.31 86 ALA A C 1
ATOM 673 O O . ALA A 1 86 ? -9.947 -10.229 16.603 1.00 97.31 86 ALA A O 1
ATOM 674 N N . TYR A 1 87 ? -9.938 -8.574 15.072 1.00 98.00 87 TYR A N 1
ATOM 675 C CA . TYR A 1 87 ? -10.642 -7.590 15.887 1.00 98.00 87 TYR A CA 1
ATOM 676 C C . TYR A 1 87 ? -11.988 -8.134 16.354 1.00 98.00 87 TYR A C 1
ATOM 678 O O . TYR A 1 87 ? -12.193 -8.247 17.558 1.00 98.00 87 TYR A O 1
ATOM 686 N N . TYR A 1 88 ? -12.849 -8.580 15.435 1.00 98.00 88 TYR A N 1
ATOM 687 C CA . TYR A 1 88 ? -14.152 -9.142 15.795 1.00 98.00 88 TYR A CA 1
ATOM 688 C C . TYR A 1 88 ? -14.042 -10.366 16.715 1.00 98.00 88 TYR A C 1
ATOM 690 O O . TYR A 1 88 ? -14.784 -10.478 17.688 1.00 98.00 88 TYR A O 1
ATOM 698 N N . VAL A 1 89 ? -13.112 -11.284 16.441 1.00 96.75 89 VAL A N 1
ATOM 699 C CA . VAL A 1 89 ? -12.928 -12.494 17.260 1.00 96.75 89 VAL A CA 1
ATOM 700 C C . VAL A 1 89 ? -12.595 -12.140 18.712 1.00 96.75 89 VAL A C 1
ATOM 702 O O . VAL A 1 89 ? -13.117 -12.789 19.620 1.00 96.75 89 VAL A O 1
ATOM 705 N N . ILE A 1 90 ? -11.769 -11.111 18.922 1.00 95.25 90 ILE A N 1
ATOM 706 C CA . ILE A 1 90 ? -11.288 -10.684 20.242 1.00 95.25 90 ILE A CA 1
ATOM 707 C C . ILE A 1 90 ? -12.309 -9.794 20.959 1.00 95.25 90 ILE A C 1
ATOM 709 O O . ILE A 1 90 ? -12.567 -9.996 22.142 1.00 95.25 90 ILE A O 1
ATOM 713 N N . THR A 1 91 ? -12.880 -8.803 20.272 1.00 95.81 91 THR A N 1
ATOM 714 C CA . THR A 1 91 ? -13.710 -7.760 20.901 1.00 95.81 91 THR A CA 1
ATOM 715 C C . THR A 1 91 ? -15.204 -8.042 20.826 1.00 95.81 91 THR A C 1
ATOM 717 O O . THR A 1 91 ? -15.971 -7.426 21.560 1.00 95.81 91 THR A O 1
ATOM 720 N N . LYS A 1 92 ? -15.626 -8.938 19.925 1.00 95.31 92 LYS A N 1
ATOM 721 C CA . LYS A 1 92 ? -17.029 -9.161 19.532 1.00 95.31 92 LYS A CA 1
ATOM 722 C C . LYS A 1 92 ? -17.725 -7.926 18.952 1.00 95.31 92 LYS A C 1
ATOM 724 O O . LYS A 1 92 ? -18.932 -7.958 18.722 1.00 95.31 92 LYS A O 1
ATOM 729 N N . ASP A 1 93 ? -16.970 -6.879 18.626 1.00 96.31 93 ASP A N 1
ATOM 730 C CA . ASP A 1 93 ? -17.479 -5.678 17.972 1.00 96.31 93 ASP A CA 1
ATOM 731 C C . ASP A 1 93 ? -17.407 -5.828 16.446 1.00 96.31 93 ASP A C 1
ATOM 733 O O . ASP A 1 93 ? -16.367 -5.644 15.804 1.00 96.31 93 ASP A O 1
ATOM 737 N N . PHE A 1 94 ? -18.547 -6.200 15.860 1.00 97.31 94 PHE A N 1
ATOM 738 C CA . PHE A 1 94 ? -18.688 -6.327 14.412 1.00 97.31 94 PHE A CA 1
ATOM 739 C C . PHE A 1 94 ? -18.630 -4.969 13.703 1.00 97.31 94 PHE A C 1
ATOM 741 O O . PHE A 1 94 ? -18.118 -4.889 12.587 1.00 97.31 94 PHE A O 1
ATOM 748 N N . ALA A 1 95 ? -19.122 -3.901 14.337 1.00 97.38 95 ALA A N 1
ATOM 749 C CA . ALA A 1 95 ? -19.133 -2.571 13.742 1.00 97.38 95 ALA A CA 1
ATOM 750 C C . ALA A 1 95 ? -17.699 -2.035 13.609 1.00 97.38 95 ALA A C 1
ATOM 752 O O . ALA A 1 95 ? -17.297 -1.628 12.521 1.00 97.38 95 ALA A O 1
ATOM 753 N N . GLY A 1 96 ? -16.878 -2.133 14.656 1.00 97.81 96 GLY A N 1
ATOM 754 C CA . GLY A 1 96 ? -15.457 -1.783 14.577 1.00 97.81 96 GLY A CA 1
ATOM 755 C C . GLY A 1 96 ? -14.698 -2.618 13.538 1.00 97.81 96 GLY A C 1
ATOM 756 O O . GLY A 1 96 ? -13.934 -2.073 12.737 1.00 97.81 96 GLY A O 1
ATOM 757 N N . ALA A 1 97 ? -14.966 -3.928 13.465 1.00 98.44 97 ALA A N 1
ATOM 758 C CA . ALA A 1 97 ? -14.367 -4.802 12.453 1.00 98.44 97 ALA A CA 1
ATOM 759 C C . ALA A 1 97 ? -14.740 -4.392 11.019 1.00 98.44 97 ALA A C 1
ATOM 761 O O . ALA A 1 97 ? -13.864 -4.281 10.157 1.00 98.44 97 ALA A O 1
ATOM 762 N N . LEU A 1 98 ? -16.026 -4.134 10.765 1.00 98.56 98 LEU A N 1
ATOM 763 C CA . LEU A 1 98 ? -16.514 -3.691 9.462 1.00 98.56 98 LEU A CA 1
ATOM 764 C C . LEU A 1 98 ? -15.954 -2.310 9.097 1.00 98.56 98 LEU A C 1
ATOM 766 O O . LEU A 1 98 ? -15.519 -2.120 7.963 1.00 98.56 98 LEU A O 1
ATOM 770 N N . ALA A 1 99 ? -15.904 -1.373 10.049 1.00 98.31 99 ALA A N 1
ATOM 771 C CA . ALA A 1 99 ? -15.317 -0.051 9.846 1.00 98.31 99 ALA A CA 1
ATOM 772 C C . ALA A 1 99 ? -13.849 -0.156 9.418 1.00 98.31 99 ALA A C 1
ATOM 774 O O . ALA A 1 99 ? -13.455 0.476 8.436 1.00 98.31 99 ALA A O 1
ATOM 775 N N . PHE A 1 100 ? -13.056 -0.992 10.100 1.00 98.50 100 PHE A N 1
ATOM 776 C CA . PHE A 1 100 ? -11.670 -1.240 9.706 1.00 98.50 100 PHE A CA 1
ATOM 777 C C . PHE A 1 100 ? -11.587 -1.813 8.292 1.00 98.50 100 PHE A C 1
ATOM 779 O O . PHE A 1 100 ? -10.847 -1.285 7.466 1.00 98.50 100 PHE A O 1
ATOM 786 N N . LEU A 1 101 ? -12.356 -2.870 8.005 1.00 98.19 101 LEU A N 1
ATOM 787 C CA . LEU A 1 101 ? -12.303 -3.572 6.724 1.00 98.19 101 LEU A CA 1
ATOM 788 C C . LEU A 1 101 ? -12.667 -2.663 5.543 1.00 98.19 101 LEU A C 1
ATOM 790 O O . LEU A 1 101 ? -11.992 -2.693 4.517 1.00 98.19 101 LEU A O 1
ATOM 794 N N . VAL A 1 102 ? -13.716 -1.853 5.694 1.00 97.25 102 VAL A N 1
ATOM 795 C CA . VAL A 1 102 ? -14.157 -0.900 4.667 1.00 97.25 102 VAL A CA 1
ATOM 796 C C . VAL A 1 102 ? -13.100 0.171 4.448 1.00 97.25 102 VAL A C 1
ATOM 798 O O . VAL A 1 102 ? -12.706 0.433 3.316 1.00 97.25 102 VAL A O 1
ATOM 801 N N . LEU A 1 103 ? -12.617 0.792 5.523 1.00 96.38 103 LEU A N 1
ATOM 802 C CA . LEU A 1 103 ? -11.685 1.903 5.404 1.00 96.38 103 LEU A CA 1
ATOM 803 C C . LEU A 1 103 ? -10.318 1.447 4.883 1.00 96.38 103 LEU A C 1
ATOM 805 O O . LEU A 1 103 ? -9.754 2.126 4.025 1.00 96.38 103 LEU A O 1
ATOM 809 N N . VAL A 1 104 ? -9.774 0.321 5.370 1.00 96.19 104 VAL A N 1
ATOM 810 C CA . VAL A 1 104 ? -8.434 -0.161 4.968 1.00 96.19 104 VAL A CA 1
ATOM 811 C C . VAL A 1 104 ? -8.396 -0.557 3.494 1.00 96.19 104 VAL A C 1
ATOM 813 O O . VAL A 1 104 ? -7.340 -0.500 2.871 1.00 96.19 104 VAL A O 1
ATOM 816 N N . HIS A 1 105 ? -9.564 -0.869 2.928 1.00 95.12 105 HIS A N 1
ATOM 817 C CA . HIS A 1 105 ? -9.763 -1.122 1.507 1.00 95.12 105 HIS A CA 1
ATOM 818 C C . HIS A 1 105 ? -10.458 0.016 0.767 1.00 95.12 105 HIS A C 1
ATOM 820 O O . HIS A 1 105 ? -10.822 -0.162 -0.387 1.00 95.12 105 HIS A O 1
ATOM 826 N N . SER A 1 106 ? -10.626 1.198 1.357 1.00 93.50 106 SER A N 1
ATOM 827 C CA . SER A 1 106 ? -11.386 2.272 0.719 1.00 93.50 106 SER A CA 1
ATOM 828 C C . SER A 1 106 ? -10.706 2.800 -0.547 1.00 93.50 106 SER A C 1
ATOM 830 O O . SER A 1 106 ? -9.530 3.190 -0.535 1.00 93.50 106 SER A O 1
ATOM 832 N N . GLY A 1 107 ? -11.465 2.876 -1.643 1.00 88.81 107 GLY A N 1
ATOM 833 C CA . GLY A 1 107 ? -11.016 3.504 -2.889 1.00 88.81 107 GLY A CA 1
ATOM 834 C C . GLY A 1 107 ? -10.714 5.000 -2.735 1.00 88.81 107 GLY A C 1
ATOM 835 O O . GLY A 1 107 ? -9.775 5.504 -3.350 1.00 88.81 107 GLY A O 1
ATOM 836 N N . TRP A 1 108 ? -11.423 5.699 -1.841 1.00 86.94 108 TRP A N 1
ATOM 837 C CA . TRP A 1 108 ? -11.181 7.116 -1.531 1.00 86.94 108 TRP A CA 1
ATOM 838 C C . TRP A 1 108 ? -9.829 7.371 -0.874 1.00 86.94 108 TRP A C 1
ATOM 840 O O . TRP A 1 108 ? -9.255 8.448 -1.032 1.00 86.94 108 TRP A O 1
ATOM 850 N N . LEU A 1 109 ? -9.309 6.373 -0.159 1.00 88.31 109 LEU A N 1
ATOM 851 C CA . LEU A 1 109 ? -7.982 6.405 0.449 1.00 88.31 109 LEU A CA 1
ATOM 852 C C . LEU A 1 109 ? -6.899 5.858 -0.490 1.00 88.31 109 LEU A C 1
ATOM 854 O O . LEU A 1 109 ? -5.752 5.700 -0.074 1.00 88.31 109 LEU A O 1
ATOM 858 N N . LEU A 1 110 ? -7.243 5.596 -1.759 1.00 85.75 110 LEU A N 1
ATOM 859 C CA . LEU A 1 110 ? -6.335 5.085 -2.789 1.00 85.75 110 LEU A CA 1
ATOM 860 C C . LEU A 1 110 ? -5.634 3.782 -2.364 1.00 85.75 110 LEU A C 1
ATOM 862 O O . LEU A 1 110 ? -4.490 3.514 -2.729 1.00 85.75 110 LEU A O 1
ATOM 866 N N . THR A 1 111 ? -6.327 2.954 -1.582 1.00 86.06 111 THR A N 1
ATOM 867 C CA . THR A 1 111 ? -5.790 1.707 -1.007 1.00 86.06 111 THR A CA 1
ATOM 868 C C . THR A 1 111 ? -5.386 0.708 -2.087 1.00 86.06 111 THR A C 1
ATOM 870 O O . THR A 1 111 ? -4.356 0.053 -1.966 1.00 86.06 111 THR A O 1
ATOM 873 N N . PHE A 1 112 ? -6.093 0.689 -3.219 1.00 81.94 112 PHE A N 1
ATOM 874 C CA . PHE A 1 112 ? -5.777 -0.139 -4.388 1.00 81.94 112 PHE A CA 1
ATOM 875 C C . PHE A 1 112 ? -4.418 0.160 -5.051 1.00 81.94 112 PHE A C 1
ATOM 877 O O . PHE A 1 112 ? -3.989 -0.608 -5.918 1.00 81.94 112 PHE A O 1
ATOM 884 N N . HIS A 1 113 ? -3.703 1.217 -4.649 1.00 79.19 113 HIS A N 1
ATOM 885 C CA . HIS A 1 113 ? -2.287 1.394 -4.991 1.00 79.19 113 HIS A CA 1
ATOM 886 C C . HIS A 1 113 ? -1.382 0.342 -4.317 1.00 79.19 113 HIS A C 1
ATOM 888 O O . HIS A 1 113 ? -0.236 0.202 -4.708 1.00 79.19 113 HIS A O 1
ATOM 894 N N . GLY A 1 114 ? -1.876 -0.429 -3.339 1.00 66.56 114 GLY A N 1
ATOM 895 C CA . GLY A 1 114 ? -1.070 -1.354 -2.527 1.00 66.56 114 GLY A CA 1
ATOM 896 C C . GLY A 1 114 ? -0.087 -0.583 -1.654 1.00 66.56 114 GLY A C 1
ATOM 897 O O . GLY A 1 114 ? 1.132 -0.688 -1.785 1.00 66.56 114 GLY A O 1
ATOM 898 N N . ASN A 1 115 ? -0.668 0.304 -0.850 1.00 72.56 115 ASN A N 1
ATOM 899 C CA . ASN A 1 115 ? 0.042 1.328 -0.107 1.00 72.56 115 ASN A CA 1
ATOM 900 C C . ASN A 1 115 ? 0.803 0.749 1.093 1.00 72.56 115 ASN A C 1
ATOM 902 O O . ASN A 1 115 ? 0.431 -0.252 1.669 1.00 72.56 115 ASN A O 1
ATOM 906 N N . VAL A 1 116 ? 1.820 1.467 1.551 1.00 75.94 116 VAL A N 1
ATOM 907 C CA . VAL A 1 116 ? 2.624 1.153 2.737 1.00 75.94 116 VAL A CA 1
ATOM 908 C C . VAL A 1 116 ? 1.848 1.335 4.052 1.00 75.94 116 VAL A C 1
ATOM 910 O O . VAL A 1 116 ? 2.265 0.829 5.084 1.00 75.94 116 VAL A O 1
ATOM 913 N N . GLY A 1 117 ? 0.734 2.073 4.050 1.00 87.25 117 GLY A N 1
ATOM 914 C CA . GLY A 1 117 ? -0.007 2.418 5.270 1.00 87.25 117 GLY A CA 1
ATOM 915 C C . GLY A 1 117 ? -0.967 1.346 5.797 1.00 87.25 117 GLY A C 1
ATOM 916 O O . GLY A 1 117 ? -1.386 1.445 6.949 1.00 87.25 117 GLY A O 1
ATOM 917 N N . ASP A 1 118 ? -1.317 0.338 4.998 1.00 92.06 118 ASP A N 1
ATOM 918 C CA . ASP A 1 118 ? -2.344 -0.658 5.334 1.00 92.06 118 ASP A CA 1
ATOM 919 C C . ASP A 1 118 ? -1.853 -1.734 6.316 1.00 92.06 118 ASP A C 1
ATOM 921 O O . ASP A 1 118 ? -2.540 -2.036 7.294 1.00 92.06 118 ASP A O 1
ATOM 925 N N . ILE A 1 119 ? -0.628 -2.239 6.140 1.00 94.19 119 ILE A N 1
ATOM 926 C CA . ILE A 1 119 ? 0.028 -3.141 7.091 1.00 94.19 119 ILE A CA 1
ATOM 927 C C . ILE A 1 119 ? 0.179 -2.457 8.456 1.00 94.19 119 ILE A C 1
ATOM 929 O O . ILE A 1 119 ? -0.296 -3.023 9.443 1.00 94.19 119 ILE A O 1
ATOM 933 N N . PRO A 1 120 ? 0.751 -1.239 8.565 1.00 94.44 120 PRO A N 1
ATOM 934 C CA . PRO A 1 120 ? 0.782 -0.514 9.824 1.00 94.44 120 PRO A CA 1
ATOM 935 C C . PRO A 1 120 ? -0.597 -0.277 10.437 1.00 94.44 120 PRO A C 1
ATOM 937 O O . PRO A 1 120 ? -0.730 -0.450 11.643 1.00 94.44 120 PRO A O 1
ATOM 940 N N . ALA A 1 121 ? -1.630 0.058 9.652 1.00 96.19 121 ALA A N 1
ATOM 941 C CA . ALA A 1 121 ? -2.991 0.197 10.179 1.00 96.19 121 ALA A CA 1
ATOM 942 C C . ALA A 1 121 ? -3.472 -1.107 10.841 1.00 96.19 121 ALA A C 1
ATOM 944 O O . ALA A 1 121 ? -3.995 -1.085 11.954 1.00 96.19 121 ALA A O 1
ATOM 945 N N . GLY A 1 122 ? -3.223 -2.252 10.202 1.00 97.00 122 GLY A N 1
ATOM 946 C CA . GLY A 1 122 ? -3.500 -3.569 10.772 1.00 97.00 122 GLY A CA 1
ATOM 947 C C . GLY A 1 122 ? -2.746 -3.838 12.073 1.00 97.00 122 GLY A C 1
ATOM 948 O O . GLY A 1 122 ? -3.347 -4.236 13.070 1.00 97.00 122 GLY A O 1
ATOM 949 N N . LEU A 1 123 ? -1.438 -3.573 12.090 1.00 96.75 123 LEU A N 1
ATOM 950 C CA . LEU A 1 123 ? -0.592 -3.756 13.273 1.00 96.75 123 LEU A CA 1
ATOM 951 C C . LEU A 1 123 ? -1.027 -2.852 14.437 1.00 96.75 123 LEU A C 1
ATOM 953 O O . LEU A 1 123 ? -1.086 -3.308 15.579 1.00 96.75 123 LEU A O 1
ATOM 957 N N . ILE A 1 124 ? -1.384 -1.597 14.153 1.00 96.50 124 ILE A N 1
ATOM 958 C CA . ILE A 1 124 ? -1.889 -0.644 15.149 1.00 96.50 124 ILE A CA 1
ATOM 959 C C . ILE A 1 124 ? -3.244 -1.109 15.691 1.00 96.50 124 ILE A C 1
ATOM 961 O O . ILE A 1 124 ? -3.442 -1.086 16.904 1.00 96.50 124 ILE A O 1
ATOM 965 N N . LEU A 1 125 ? -4.157 -1.589 14.838 1.00 97.38 125 LEU A N 1
ATOM 966 C CA . LEU A 1 125 ? -5.452 -2.114 15.284 1.00 97.38 125 LEU A CA 1
ATOM 967 C C . LEU A 1 125 ? -5.264 -3.287 16.255 1.00 97.38 125 LEU A C 1
ATOM 969 O O . LEU A 1 125 ? -5.841 -3.290 17.343 1.00 97.38 125 LEU A O 1
ATOM 973 N N . LEU A 1 126 ? -4.412 -4.250 15.892 1.00 96.69 126 LEU A N 1
ATOM 974 C CA . LEU A 1 126 ? -4.081 -5.394 16.744 1.00 96.69 126 LEU A CA 1
ATOM 975 C C . LEU A 1 126 ? -3.436 -4.945 18.067 1.00 96.69 126 LEU A C 1
ATOM 977 O O . LEU A 1 126 ? -3.764 -5.468 19.134 1.00 96.69 126 LEU A O 1
ATOM 981 N N . ALA A 1 127 ? -2.575 -3.926 18.031 1.00 94.56 127 ALA A N 1
ATOM 982 C CA . ALA A 1 127 ? -1.968 -3.345 19.226 1.00 94.56 127 ALA A CA 1
ATOM 983 C C . ALA A 1 127 ? -2.999 -2.639 20.129 1.00 94.56 127 ALA A C 1
ATOM 985 O O . ALA A 1 127 ? -2.891 -2.659 21.360 1.00 94.56 127 ALA A O 1
ATOM 986 N N . LEU A 1 128 ? -4.035 -2.024 19.555 1.00 93.00 128 LEU A N 1
ATOM 987 C CA . LEU A 1 128 ? -5.103 -1.396 20.331 1.00 93.00 128 LEU A CA 1
ATOM 988 C C . LEU A 1 128 ? -5.895 -2.435 21.139 1.00 93.00 128 LEU A C 1
ATOM 990 O O . LEU A 1 128 ? -6.202 -2.156 22.300 1.00 93.00 128 LEU A O 1
ATOM 994 N N . ILE A 1 129 ? -6.112 -3.636 20.594 1.00 92.81 129 ILE A N 1
ATOM 995 C CA . ILE A 1 129 ? -6.957 -4.683 21.202 1.00 92.81 129 ILE A CA 1
ATOM 996 C C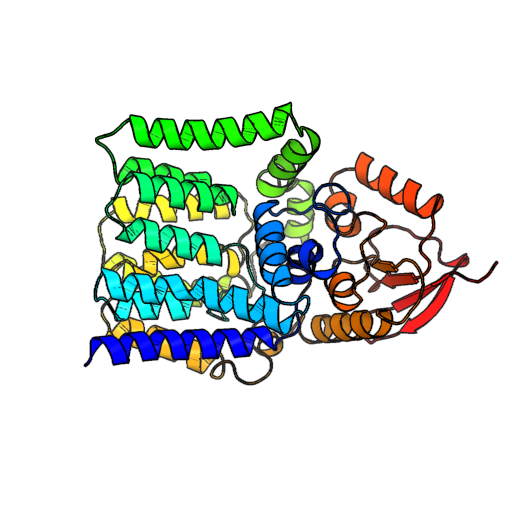 . ILE A 1 129 ? -6.214 -5.786 21.969 1.00 92.81 129 ILE A C 1
ATOM 998 O O . ILE A 1 129 ? -6.850 -6.539 22.695 1.00 92.81 129 ILE A O 1
ATOM 1002 N N . SER A 1 130 ? -4.890 -5.914 21.830 1.00 88.88 130 SER A N 1
ATOM 1003 C CA . SER A 1 130 ? -4.153 -7.072 22.369 1.00 88.88 130 SER A CA 1
ATOM 1004 C C . SER A 1 130 ? -4.164 -7.189 23.902 1.00 88.88 130 SER A C 1
ATOM 1006 O O . SER A 1 130 ? -4.079 -8.296 24.428 1.00 88.88 130 SER A O 1
ATOM 1008 N N . GLY A 1 131 ? -4.193 -6.069 24.632 1.00 80.62 131 GLY A N 1
ATOM 1009 C CA . GLY A 1 131 ? -4.090 -6.034 26.101 1.00 80.62 131 GLY A CA 1
ATOM 1010 C C . GLY A 1 131 ? -2.707 -6.402 26.675 1.00 80.62 131 GLY A C 1
ATOM 1011 O O . GLY A 1 131 ? -2.340 -5.904 27.736 1.00 80.62 131 GLY A O 1
ATOM 1012 N N . ASN A 1 132 ? -1.895 -7.192 25.966 1.00 87.88 132 ASN A N 1
ATOM 1013 C CA . ASN A 1 132 ? -0.553 -7.603 26.383 1.00 87.88 132 ASN A CA 1
ATOM 1014 C C . ASN A 1 132 ? 0.521 -6.578 25.972 1.00 87.88 132 ASN A C 1
ATOM 1016 O O . ASN A 1 132 ? 0.725 -6.327 24.786 1.00 87.88 132 ASN A O 1
ATOM 1020 N N . ALA A 1 133 ? 1.258 -6.035 26.945 1.00 84.12 133 ALA A N 1
ATOM 1021 C CA . ALA A 1 133 ? 2.247 -4.979 26.712 1.00 84.12 133 ALA A CA 1
ATOM 1022 C C . ALA A 1 133 ? 3.358 -5.360 25.716 1.00 84.12 133 ALA A C 1
ATOM 1024 O O . ALA A 1 133 ? 3.730 -4.546 24.874 1.00 84.12 133 ALA A O 1
ATOM 1025 N N . TRP A 1 134 ? 3.862 -6.595 25.758 1.00 85.56 134 TRP A N 1
ATOM 1026 C CA . TRP A 1 134 ? 4.944 -7.041 24.876 1.00 85.56 134 TRP A CA 1
ATOM 1027 C C . TRP A 1 134 ? 4.477 -7.249 23.440 1.00 85.56 134 TRP A C 1
ATOM 1029 O O . TRP A 1 134 ? 5.176 -6.854 22.506 1.00 85.56 134 TRP A O 1
ATOM 1039 N N . ILE A 1 135 ? 3.274 -7.802 23.258 1.00 89.88 135 ILE A N 1
ATOM 1040 C CA . ILE A 1 135 ? 2.656 -7.913 21.931 1.00 89.88 135 ILE A CA 1
ATOM 1041 C C . ILE A 1 135 ? 2.424 -6.513 21.358 1.00 89.88 135 ILE A C 1
ATOM 1043 O O . ILE A 1 135 ? 2.759 -6.265 20.202 1.00 89.88 135 ILE A O 1
ATOM 1047 N N . VAL A 1 136 ? 1.927 -5.574 22.171 1.00 89.12 136 VAL A N 1
ATOM 1048 C CA . VAL A 1 136 ? 1.738 -4.181 21.747 1.00 89.12 136 VAL A CA 1
ATOM 1049 C C . VAL A 1 136 ? 3.052 -3.547 21.298 1.00 89.12 136 VAL A C 1
ATOM 1051 O O . VAL A 1 136 ? 3.109 -3.019 20.190 1.00 89.12 136 VAL A O 1
ATOM 1054 N N . VAL A 1 137 ? 4.116 -3.632 22.101 1.00 87.44 137 VAL A N 1
ATOM 1055 C CA . VAL A 1 137 ? 5.431 -3.090 21.718 1.00 87.44 137 VAL A CA 1
ATOM 1056 C C . VAL A 1 137 ? 5.930 -3.732 20.425 1.00 87.44 137 VAL A C 1
ATOM 1058 O O . VAL A 1 137 ? 6.313 -3.007 19.510 1.00 87.44 137 VAL A O 1
ATOM 1061 N N . GLY A 1 138 ? 5.876 -5.062 20.308 1.00 89.44 138 GLY A N 1
ATOM 1062 C CA . GLY A 1 138 ? 6.323 -5.773 19.109 1.00 89.44 138 GLY A CA 1
ATOM 1063 C C . GLY A 1 138 ? 5.589 -5.319 17.844 1.00 89.44 138 GLY A C 1
ATOM 1064 O O . GLY A 1 138 ? 6.225 -4.998 16.840 1.00 89.44 138 GLY A O 1
ATOM 1065 N N . LEU A 1 139 ? 4.259 -5.210 17.905 1.00 94.12 139 LEU A N 1
ATOM 1066 C CA . LEU A 1 139 ? 3.435 -4.736 16.788 1.00 94.12 139 LEU A CA 1
ATOM 1067 C C . LEU A 1 139 ? 3.762 -3.286 16.400 1.00 94.12 139 LEU A C 1
ATOM 1069 O O . LEU A 1 139 ? 3.874 -2.981 15.212 1.00 94.12 139 LEU A O 1
ATOM 1073 N N . LEU A 1 140 ? 3.951 -2.394 17.378 1.00 92.19 140 LEU A N 1
ATOM 1074 C CA . LEU A 1 140 ? 4.255 -0.981 17.127 1.00 92.19 140 LEU A CA 1
ATOM 1075 C C . LEU A 1 140 ? 5.688 -0.763 16.613 1.00 92.19 140 LEU A C 1
ATOM 1077 O O . LEU A 1 140 ? 5.900 0.108 15.764 1.00 92.19 140 LEU A O 1
ATOM 1081 N N . VAL A 1 141 ? 6.664 -1.565 17.061 1.00 89.44 141 VAL A N 1
ATOM 1082 C CA . VAL A 1 141 ? 8.018 -1.583 16.478 1.00 89.44 141 VAL A CA 1
ATOM 1083 C C . VAL A 1 141 ? 7.940 -2.002 15.015 1.00 89.44 141 VAL A C 1
ATOM 1085 O O . VAL A 1 141 ? 8.456 -1.290 14.158 1.00 89.44 141 VAL A O 1
ATOM 1088 N N . LEU A 1 142 ? 7.250 -3.105 14.705 1.00 91.38 142 LEU A N 1
ATOM 1089 C CA . LEU A 1 142 ? 7.097 -3.571 13.324 1.00 91.38 142 LEU A CA 1
ATOM 1090 C C . LEU A 1 142 ? 6.394 -2.530 12.444 1.00 91.38 142 LEU A C 1
ATOM 1092 O O . LEU A 1 142 ? 6.862 -2.264 11.339 1.00 91.38 142 LEU A O 1
ATOM 1096 N N . ALA A 1 143 ? 5.336 -1.887 12.945 1.00 92.56 143 ALA A N 1
ATOM 1097 C CA . ALA A 1 143 ? 4.648 -0.810 12.233 1.00 92.56 143 ALA A CA 1
ATOM 1098 C C . ALA A 1 143 ? 5.588 0.367 11.923 1.00 92.56 143 ALA A C 1
ATOM 1100 O O . ALA A 1 143 ? 5.569 0.897 10.813 1.00 92.56 143 ALA A O 1
ATOM 1101 N N . THR A 1 144 ? 6.446 0.737 12.877 1.00 88.50 144 THR A N 1
ATOM 1102 C CA . THR A 1 144 ? 7.415 1.834 12.727 1.00 88.50 144 THR A CA 1
ATOM 1103 C C . THR A 1 144 ? 8.542 1.478 11.767 1.00 88.50 144 THR A C 1
ATOM 1105 O O . THR A 1 144 ? 8.924 2.295 10.939 1.00 88.50 144 THR A O 1
ATOM 1108 N N . LEU A 1 145 ? 9.075 0.257 11.837 1.00 84.75 145 LEU A N 1
ATOM 1109 C CA . LEU A 1 145 ? 10.102 -0.189 10.896 1.00 84.75 145 LEU A CA 1
ATOM 1110 C C . LEU A 1 145 ? 9.544 -0.295 9.471 1.00 84.75 145 LEU A C 1
ATOM 1112 O O . LEU A 1 145 ? 10.280 -0.074 8.512 1.00 84.75 145 LEU A O 1
ATOM 1116 N N . TYR A 1 146 ? 8.256 -0.619 9.326 1.00 87.75 146 TYR A N 1
ATOM 1117 C CA . TYR A 1 146 ? 7.583 -0.659 8.031 1.00 87.75 146 TYR A CA 1
ATOM 1118 C C . TYR A 1 146 ? 7.348 0.758 7.472 1.00 87.75 146 TYR A C 1
ATOM 1120 O O . TYR A 1 146 ? 7.725 1.027 6.331 1.00 87.75 146 TYR A O 1
ATOM 1128 N N . GLU A 1 147 ? 6.816 1.686 8.281 1.00 84.44 147 GLU A N 1
ATOM 1129 C CA . GLU A 1 147 ? 6.630 3.107 7.937 1.00 84.44 147 GLU A CA 1
ATOM 1130 C C . GLU A 1 147 ? 7.198 4.034 9.037 1.00 84.44 147 GLU A C 1
ATOM 1132 O O . GLU A 1 147 ? 6.497 4.373 9.997 1.00 84.44 147 GLU A O 1
ATOM 1137 N N . PRO A 1 148 ? 8.455 4.503 8.892 1.00 78.88 148 PRO A N 1
ATOM 1138 C CA . PRO A 1 148 ? 9.166 5.278 9.913 1.00 78.88 148 PRO A CA 1
ATOM 1139 C C . PRO A 1 148 ? 8.492 6.587 10.315 1.00 78.88 148 PRO A C 1
ATOM 1141 O O . PRO A 1 148 ? 8.704 7.064 11.430 1.00 78.88 148 PRO A O 1
ATOM 1144 N N . LYS A 1 149 ? 7.627 7.156 9.464 1.00 77.19 149 LYS A N 1
ATOM 1145 C CA . LYS A 1 149 ? 6.848 8.360 9.808 1.00 77.19 149 LYS A CA 1
ATOM 1146 C C . LYS A 1 149 ? 5.897 8.129 10.984 1.00 77.19 149 LYS A C 1
ATOM 1148 O O . LYS A 1 149 ? 5.450 9.094 11.599 1.00 77.19 149 LYS A O 1
ATOM 1153 N N . LEU A 1 150 ? 5.590 6.873 11.310 1.00 83.81 150 LEU A N 1
ATOM 1154 C CA . LEU A 1 150 ? 4.747 6.520 12.446 1.00 83.81 150 LEU A CA 1
ATOM 1155 C C . LEU A 1 150 ? 5.455 6.631 13.793 1.00 83.81 150 LEU A C 1
ATOM 1157 O O . LEU A 1 150 ? 4.748 6.626 14.793 1.00 83.81 150 LEU A O 1
ATOM 1161 N N . ILE A 1 151 ? 6.786 6.795 13.836 1.00 83.19 151 ILE A N 1
ATOM 1162 C CA . ILE A 1 151 ? 7.583 6.776 15.076 1.00 83.19 151 ILE A CA 1
ATOM 1163 C C . ILE A 1 151 ? 7.017 7.671 16.187 1.00 83.19 151 ILE A C 1
ATOM 1165 O O . ILE A 1 151 ? 7.060 7.298 17.358 1.00 83.19 151 ILE A O 1
ATOM 1169 N N . ILE A 1 152 ? 6.452 8.827 15.822 1.00 80.88 152 ILE A N 1
ATOM 1170 C CA . ILE A 1 152 ? 5.833 9.763 16.765 1.00 80.88 152 ILE A CA 1
ATOM 1171 C C . ILE A 1 152 ? 4.529 9.183 17.324 1.00 80.88 152 ILE A C 1
ATOM 1173 O O . ILE A 1 152 ? 4.351 9.160 18.538 1.00 80.88 152 ILE A O 1
ATOM 1177 N N . ALA A 1 153 ? 3.634 8.675 16.471 1.00 86.25 153 ALA A N 1
ATOM 1178 C CA . ALA A 1 153 ? 2.388 8.052 16.923 1.00 86.25 153 ALA A CA 1
ATOM 1179 C C . ALA A 1 153 ? 2.653 6.785 17.737 1.00 86.25 153 ALA A C 1
ATOM 1181 O O . ALA A 1 153 ? 2.134 6.636 18.837 1.00 86.25 153 ALA A O 1
ATOM 1182 N N . THR A 1 154 ? 3.455 5.863 17.220 1.00 87.19 154 THR A N 1
ATOM 1183 C CA . THR A 1 154 ? 3.732 4.583 17.882 1.00 87.19 154 THR A CA 1
ATOM 1184 C C . THR A 1 154 ? 4.483 4.793 19.195 1.00 87.19 154 THR A C 1
ATOM 1186 O O . THR A 1 154 ? 4.116 4.184 20.199 1.00 87.19 154 THR A O 1
ATOM 1189 N N . GLY A 1 155 ? 5.443 5.723 19.237 1.00 83.00 155 GLY A N 1
ATOM 1190 C CA . GLY A 1 155 ? 6.129 6.126 20.466 1.00 83.00 155 GLY A CA 1
ATOM 1191 C C . GLY A 1 155 ? 5.175 6.717 21.508 1.00 83.00 155 GLY A C 1
ATOM 1192 O O . GLY A 1 155 ? 5.152 6.260 22.651 1.00 83.00 155 GLY A O 1
ATOM 1193 N N . LEU A 1 156 ? 4.324 7.673 21.117 1.00 84.38 156 LEU A N 1
ATOM 1194 C CA . LEU A 1 156 ? 3.311 8.245 22.013 1.00 84.38 156 LEU A CA 1
ATOM 1195 C C . LEU A 1 156 ? 2.293 7.201 22.477 1.00 84.38 156 LEU A C 1
ATOM 1197 O O . LEU A 1 156 ? 1.881 7.226 23.630 1.00 84.38 156 LEU A O 1
ATOM 1201 N N . MET A 1 157 ? 1.910 6.257 21.619 1.00 86.38 157 MET A N 1
ATOM 1202 C CA . MET A 1 157 ? 0.984 5.187 21.980 1.00 86.38 157 MET A CA 1
ATOM 1203 C C . MET A 1 157 ? 1.570 4.262 23.056 1.00 86.38 157 MET A C 1
ATOM 1205 O O . MET A 1 157 ? 0.845 3.883 23.976 1.00 86.38 157 MET A O 1
ATOM 1209 N N . VAL A 1 158 ? 2.869 3.942 22.991 1.00 81.56 158 VAL A N 1
ATOM 1210 C CA . VAL A 1 158 ? 3.562 3.198 24.061 1.00 81.56 158 VAL A CA 1
ATOM 1211 C C . VAL A 1 158 ? 3.568 4.006 25.363 1.00 81.56 158 VAL A C 1
ATOM 1213 O O . VAL A 1 158 ? 3.225 3.462 26.412 1.00 81.56 158 VAL A O 1
ATOM 1216 N N . LEU A 1 159 ? 3.893 5.302 25.294 1.00 76.06 159 LEU A N 1
ATOM 1217 C CA . LEU A 1 159 ? 3.966 6.190 26.462 1.00 76.06 159 LEU A CA 1
ATOM 1218 C C . LEU A 1 159 ? 2.607 6.389 27.149 1.00 76.06 159 LEU A C 1
ATOM 1220 O O . LEU A 1 159 ? 2.515 6.347 28.373 1.00 76.06 159 LEU A O 1
ATOM 1224 N N . VAL A 1 160 ? 1.546 6.592 26.368 1.00 73.88 160 VAL A N 1
ATOM 1225 C CA . VAL A 1 160 ? 0.200 6.874 26.881 1.00 73.88 160 VAL A CA 1
ATOM 1226 C C . VAL A 1 160 ? -0.476 5.614 27.423 1.00 73.88 160 VAL A C 1
ATOM 1228 O O . VAL A 1 160 ? -1.124 5.673 28.465 1.00 73.88 160 VAL A O 1
ATOM 1231 N N . LYS A 1 161 ? -0.327 4.466 26.748 1.00 67.06 161 LYS A N 1
ATOM 1232 C CA . LYS A 1 161 ? -1.010 3.220 27.136 1.00 67.06 161 LYS A CA 1
ATOM 1233 C C . LYS A 1 161 ? -0.351 2.516 28.331 1.00 67.06 161 LYS A C 1
ATOM 1235 O O . LYS A 1 161 ? -1.024 1.752 29.016 1.00 67.06 161 LYS A O 1
ATOM 1240 N N . TYR A 1 162 ? 0.932 2.776 28.601 1.00 63.47 162 TYR A N 1
ATOM 1241 C CA . TYR A 1 162 ? 1.707 2.087 29.641 1.00 63.47 162 TYR A CA 1
ATOM 1242 C C . TYR A 1 162 ? 2.512 3.055 30.518 1.00 63.47 162 TYR A C 1
ATOM 1244 O O . TYR A 1 162 ? 3.706 2.859 30.743 1.00 63.47 162 TYR A O 1
ATOM 1252 N N . GLN A 1 163 ? 1.837 4.075 31.061 1.00 51.19 163 GLN A N 1
ATOM 1253 C CA . GLN 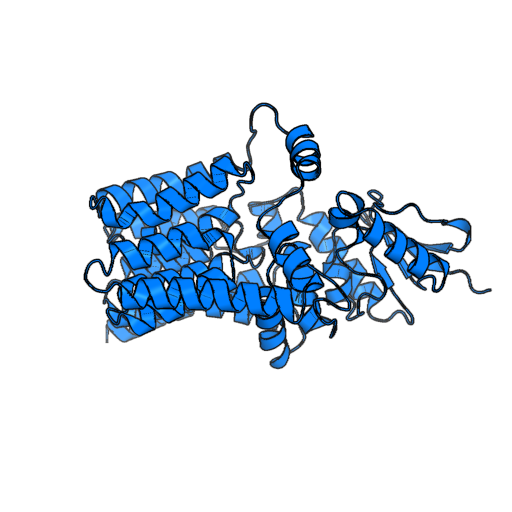A 1 163 ? 2.411 5.080 31.973 1.00 51.19 163 GLN A CA 1
ATOM 1254 C C . GLN A 1 163 ? 3.178 4.486 33.178 1.00 51.19 163 GLN A C 1
ATOM 1256 O O . GLN A 1 163 ? 3.986 5.177 33.791 1.00 51.19 163 GLN A O 1
ATOM 1261 N N . THR A 1 164 ? 2.965 3.210 33.517 1.00 46.31 164 THR A N 1
ATOM 1262 C CA . THR A 1 164 ? 3.572 2.523 34.668 1.00 46.31 164 THR A CA 1
ATOM 1263 C C . THR A 1 164 ? 4.845 1.732 34.367 1.00 46.31 164 THR A C 1
ATOM 1265 O O . THR A 1 164 ? 5.419 1.159 35.291 1.00 46.31 164 THR A O 1
ATOM 1268 N N . LEU A 1 165 ? 5.337 1.683 33.124 1.00 46.75 165 LEU A N 1
ATOM 1269 C CA . LEU A 1 165 ? 6.558 0.938 32.813 1.00 46.75 165 LEU A CA 1
ATOM 1270 C C . LEU A 1 165 ? 7.499 1.764 31.920 1.00 46.75 165 LEU A C 1
ATOM 1272 O O . LEU A 1 165 ? 7.362 1.826 30.701 1.00 46.75 165 LEU A O 1
ATOM 1276 N N . LEU A 1 166 ? 8.532 2.337 32.545 1.00 54.44 166 LEU A N 1
ATOM 1277 C CA . LEU A 1 166 ? 9.693 2.941 31.876 1.00 54.44 166 LEU A CA 1
ATOM 1278 C C . LEU A 1 166 ? 10.355 1.948 30.890 1.00 54.44 166 LEU A C 1
ATOM 1280 O O . LEU A 1 166 ? 10.911 2.337 29.867 1.00 54.44 166 LEU A O 1
ATOM 1284 N N . VAL A 1 167 ? 10.263 0.647 31.190 1.00 55.00 167 VAL A N 1
ATOM 1285 C CA . VAL A 1 167 ? 10.965 -0.441 30.494 1.00 55.00 167 VAL A CA 1
ATOM 1286 C C . VAL A 1 167 ? 10.460 -0.673 29.053 1.00 55.00 167 VAL A C 1
ATOM 1288 O O . VAL A 1 167 ? 11.288 -0.605 28.155 1.00 55.00 167 VAL A O 1
ATOM 1291 N N . PRO A 1 168 ? 9.160 -0.866 28.746 1.00 53.88 168 PRO A N 1
ATOM 1292 C CA . PRO A 1 168 ? 8.626 -0.903 27.379 1.00 53.88 168 PRO A CA 1
ATOM 1293 C C . PRO A 1 168 ? 8.968 0.313 26.514 1.00 53.88 168 PRO A C 1
ATOM 1295 O O . PRO A 1 168 ? 9.289 0.146 25.340 1.00 53.88 168 PRO A O 1
ATOM 1298 N N . ALA A 1 169 ? 8.940 1.527 27.073 1.00 58.62 169 ALA A N 1
ATOM 1299 C CA . ALA A 1 169 ? 9.317 2.740 26.344 1.00 58.62 169 ALA A CA 1
ATOM 1300 C C . ALA A 1 169 ? 10.826 2.778 26.037 1.00 58.62 169 ALA A C 1
ATOM 1302 O O . ALA A 1 169 ? 11.222 3.131 24.923 1.00 58.62 169 ALA A O 1
ATOM 1303 N N . LEU A 1 170 ? 11.665 2.356 26.991 1.00 58.91 170 LEU A N 1
ATOM 1304 C CA . LEU A 1 170 ? 13.107 2.186 26.799 1.00 58.91 170 LEU A CA 1
ATOM 1305 C C . LEU A 1 170 ? 13.438 1.054 25.820 1.00 58.91 170 LEU A C 1
ATOM 1307 O O . LEU A 1 170 ? 14.350 1.214 25.021 1.00 58.91 170 LEU A O 1
ATOM 1311 N N . VAL A 1 171 ? 12.691 -0.054 25.825 1.00 61.31 171 VAL A N 1
ATOM 1312 C CA . VAL A 1 171 ? 12.858 -1.167 24.873 1.00 61.31 171 VAL A CA 1
ATOM 1313 C C . VAL A 1 171 ? 12.432 -0.744 23.475 1.00 61.31 171 VAL A C 1
ATOM 1315 O O . VAL A 1 171 ? 13.167 -0.991 22.529 1.00 61.31 171 VAL A O 1
ATOM 1318 N N . TYR A 1 172 ? 11.297 -0.058 23.324 1.00 66.00 172 TYR A N 1
ATOM 1319 C CA . TYR A 1 172 ? 10.878 0.494 22.037 1.00 66.00 172 TYR A CA 1
ATOM 1320 C C . TYR A 1 172 ? 11.938 1.459 21.488 1.00 66.00 172 TYR A C 1
ATOM 1322 O O . TYR A 1 172 ? 12.425 1.284 20.371 1.00 66.00 172 TYR A O 1
ATOM 1330 N N . SER A 1 173 ? 12.353 2.435 22.303 1.00 65.31 173 SER A N 1
ATOM 1331 C CA . SER A 1 173 ? 13.364 3.425 21.916 1.00 65.31 173 SER A CA 1
ATOM 1332 C C . SER A 1 173 ? 14.708 2.758 21.623 1.00 65.31 173 SER A C 1
ATOM 1334 O O . SER A 1 173 ? 15.329 3.052 20.608 1.00 65.31 173 SER A O 1
ATOM 1336 N N . GLY A 1 174 ? 15.122 1.808 22.462 1.00 67.00 174 GLY A N 1
ATOM 1337 C CA . GLY A 1 174 ? 16.338 1.019 22.302 1.00 67.00 174 GLY A CA 1
ATOM 1338 C C . GLY A 1 174 ? 16.321 0.192 21.023 1.00 67.00 174 GLY A C 1
ATOM 1339 O O . GLY A 1 174 ? 17.262 0.273 20.253 1.00 67.00 174 GLY A O 1
ATOM 1340 N N . MET A 1 175 ? 15.240 -0.529 20.723 1.00 71.88 175 MET A N 1
ATOM 1341 C CA . MET A 1 175 ? 15.130 -1.325 19.497 1.00 71.88 175 MET A CA 1
ATOM 1342 C C . MET A 1 175 ? 15.135 -0.460 18.2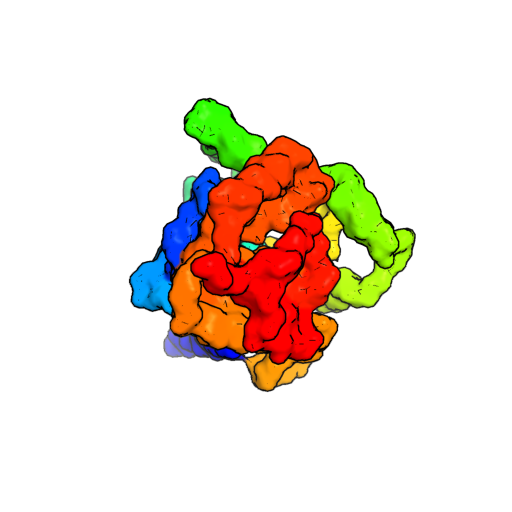38 1.00 71.88 175 MET A C 1
ATOM 1344 O O . MET A 1 175 ? 15.819 -0.803 17.275 1.00 71.88 175 MET A O 1
ATOM 1348 N N . VAL A 1 176 ? 14.413 0.664 18.236 1.00 65.44 176 VAL A N 1
ATOM 1349 C CA . VAL A 1 176 ? 14.399 1.587 17.092 1.00 65.44 176 VAL A CA 1
ATOM 1350 C C . VAL A 1 176 ? 15.778 2.220 16.899 1.00 65.44 176 VAL A C 1
ATOM 1352 O O . VAL A 1 176 ? 16.304 2.205 15.787 1.00 65.44 176 VAL A O 1
ATOM 1355 N N . VAL A 1 177 ? 16.406 2.715 17.970 1.00 70.56 177 VAL A N 1
ATOM 1356 C CA . VAL A 1 177 ? 17.750 3.309 17.916 1.00 70.56 177 VAL A CA 1
ATOM 1357 C C . VAL A 1 177 ? 18.795 2.270 17.525 1.00 70.56 177 VAL A C 1
ATOM 1359 O O . VAL A 1 177 ? 19.606 2.547 16.652 1.00 70.56 177 VAL A O 1
ATOM 1362 N N . SER A 1 178 ? 18.771 1.067 18.098 1.00 70.31 178 SER A N 1
ATOM 1363 C CA . SER A 1 178 ? 19.688 -0.019 17.743 1.00 70.31 178 SER A CA 1
ATOM 1364 C C . SER A 1 178 ? 19.504 -0.468 16.299 1.00 70.31 178 SER A C 1
ATOM 1366 O O . SER A 1 178 ? 20.504 -0.669 15.622 1.00 70.31 178 SER A O 1
ATOM 1368 N N . ALA A 1 179 ? 18.273 -0.571 15.789 1.00 65.56 179 ALA A N 1
ATOM 1369 C CA . ALA A 1 179 ? 18.030 -0.887 14.381 1.00 65.56 179 ALA A CA 1
ATOM 1370 C C . ALA A 1 179 ? 18.597 0.204 13.457 1.00 65.56 179 ALA A C 1
ATOM 1372 O O . ALA A 1 179 ? 19.299 -0.105 12.496 1.00 65.56 179 ALA A O 1
ATOM 1373 N N . LEU A 1 180 ? 18.357 1.480 13.778 1.00 62.53 180 LEU A N 1
ATOM 1374 C CA . LEU A 1 180 ? 18.910 2.618 13.041 1.00 62.53 180 LEU A CA 1
ATOM 1375 C C . LEU A 1 180 ? 20.445 2.676 13.127 1.00 62.53 180 LEU A C 1
ATOM 1377 O O . LEU A 1 180 ? 21.104 2.925 12.122 1.00 62.53 180 LEU A O 1
ATOM 1381 N N . MET A 1 181 ? 21.032 2.409 14.294 1.00 61.94 181 MET A N 1
ATOM 1382 C CA . MET A 1 181 ? 22.482 2.412 14.503 1.00 61.94 181 MET A CA 1
ATOM 1383 C C . MET A 1 181 ? 23.152 1.223 13.816 1.00 61.94 181 MET A C 1
ATOM 1385 O O . MET A 1 181 ? 24.154 1.418 13.141 1.00 61.94 181 MET A O 1
ATOM 1389 N N . LEU A 1 182 ? 22.586 0.019 13.899 1.00 67.88 182 LEU A N 1
ATOM 1390 C CA . LEU A 1 182 ? 23.075 -1.150 13.166 1.00 67.88 182 LEU A CA 1
ATOM 1391 C C . LEU A 1 182 ? 23.074 -0.873 11.659 1.00 67.88 182 LEU A C 1
ATOM 1393 O O . LEU A 1 182 ? 24.074 -1.112 10.989 1.00 67.88 182 LEU A O 1
ATOM 1397 N N . LEU A 1 183 ? 21.987 -0.292 11.137 1.00 56.59 183 LEU A N 1
ATOM 1398 C CA . LEU A 1 183 ? 21.930 0.153 9.746 1.00 56.59 183 LEU A CA 1
ATOM 1399 C C . LEU A 1 183 ? 23.024 1.184 9.451 1.00 56.59 183 LEU A C 1
ATOM 1401 O O . LEU A 1 183 ? 23.700 1.063 8.438 1.00 56.59 183 LEU A O 1
ATOM 1405 N N . ARG A 1 184 ? 23.255 2.161 10.334 1.00 52.44 184 ARG A N 1
ATOM 1406 C CA . ARG A 1 184 ? 24.296 3.184 10.150 1.00 52.44 184 ARG A CA 1
ATOM 1407 C C . ARG A 1 184 ? 25.715 2.615 10.140 1.00 52.44 184 ARG A C 1
ATOM 1409 O O . ARG A 1 184 ? 26.536 3.094 9.362 1.00 52.44 184 ARG A O 1
ATOM 1416 N N . TYR A 1 185 ? 26.012 1.649 11.004 1.00 58.47 185 TYR A N 1
ATOM 1417 C CA . TYR A 1 185 ? 27.352 1.076 11.150 1.00 58.47 185 TYR A CA 1
ATOM 1418 C C . TYR A 1 185 ? 27.650 0.012 10.087 1.00 58.47 185 TYR A C 1
ATOM 1420 O O . TYR A 1 185 ? 28.684 0.089 9.432 1.00 58.47 185 TYR A O 1
ATOM 1428 N N . GLU A 1 186 ? 26.736 -0.934 9.863 1.00 57.50 186 GLU A N 1
ATOM 1429 C CA . GLU A 1 186 ? 26.954 -2.072 8.952 1.00 57.50 186 GLU A CA 1
ATOM 1430 C C . GLU A 1 186 ? 26.600 -1.754 7.495 1.00 57.50 186 GLU A C 1
ATOM 1432 O O . GLU A 1 186 ? 27.090 -2.388 6.556 1.00 57.50 186 GLU A O 1
ATOM 1437 N N . LYS A 1 187 ? 25.687 -0.800 7.287 1.00 52.97 187 LYS A N 1
ATOM 1438 C CA . LYS A 1 187 ? 25.099 -0.478 5.982 1.00 52.97 187 LYS A CA 1
ATOM 1439 C C . LYS A 1 187 ? 24.859 1.024 5.853 1.00 52.97 187 LYS A C 1
ATOM 1441 O O . LYS A 1 187 ? 23.750 1.443 5.534 1.00 52.97 187 LYS A O 1
ATOM 1446 N N . ARG A 1 188 ? 25.898 1.832 6.094 1.00 49.44 188 ARG A N 1
ATOM 1447 C CA . ARG A 1 188 ? 25.811 3.304 6.113 1.00 49.44 188 ARG A CA 1
ATOM 1448 C C . ARG A 1 188 ? 25.070 3.891 4.913 1.00 49.44 188 ARG A C 1
ATOM 1450 O O . ARG A 1 188 ? 24.212 4.740 5.098 1.00 49.44 188 ARG A O 1
ATOM 1457 N N . GLU A 1 189 ? 25.310 3.360 3.719 1.00 46.47 189 GLU A N 1
ATOM 1458 C CA . GLU A 1 189 ? 24.579 3.750 2.511 1.00 46.47 189 GLU A CA 1
ATOM 1459 C C . GLU A 1 189 ? 23.067 3.488 2.628 1.00 46.47 189 GLU A C 1
ATOM 1461 O O . GLU A 1 189 ? 22.278 4.370 2.326 1.00 46.47 189 GLU A O 1
ATOM 1466 N N . VAL A 1 190 ? 22.643 2.329 3.148 1.00 48.12 190 VAL A N 1
ATOM 1467 C CA . VAL A 1 190 ? 21.226 1.985 3.395 1.00 48.12 190 VAL A CA 1
ATOM 1468 C C . VAL A 1 190 ? 20.606 2.858 4.479 1.00 48.12 190 VAL A C 1
ATOM 1470 O O . VAL A 1 190 ? 19.428 3.199 4.389 1.00 48.12 190 VAL A O 1
ATOM 1473 N N . PHE A 1 191 ? 21.376 3.220 5.503 1.00 52.00 191 PHE A N 1
ATOM 1474 C CA . PHE A 1 191 ? 20.942 4.165 6.526 1.00 52.00 191 PHE A CA 1
ATOM 1475 C C . PHE A 1 191 ? 20.731 5.560 5.944 1.00 52.00 191 PHE A C 1
ATOM 1477 O O . PHE A 1 191 ? 19.660 6.127 6.140 1.00 52.00 191 PHE A O 1
ATOM 1484 N N . ASP A 1 192 ? 21.697 6.075 5.185 1.00 48.12 192 ASP A N 1
ATOM 1485 C CA . ASP A 1 192 ? 21.571 7.358 4.499 1.00 48.12 192 ASP A CA 1
ATOM 1486 C C . ASP A 1 192 ? 20.395 7.297 3.506 1.00 48.12 192 ASP A C 1
ATOM 1488 O O . ASP A 1 192 ? 19.582 8.211 3.465 1.00 48.12 192 ASP A O 1
ATOM 1492 N N . TRP A 1 193 ? 20.173 6.168 2.816 1.00 50.31 193 TRP A N 1
ATOM 1493 C CA . TRP A 1 193 ? 18.984 5.950 1.980 1.00 50.31 193 TRP A CA 1
ATOM 1494 C C . TRP A 1 193 ? 17.692 6.025 2.779 1.00 50.31 193 TRP A C 1
ATOM 1496 O O . TRP A 1 193 ? 16.801 6.768 2.393 1.00 50.31 193 TRP A O 1
ATOM 1506 N N . LEU A 1 194 ? 17.571 5.298 3.886 1.00 47.44 194 LEU A N 1
ATOM 1507 C CA . LEU A 1 194 ? 16.372 5.281 4.724 1.00 47.44 194 LEU A CA 1
ATOM 1508 C C . LEU A 1 194 ? 16.102 6.641 5.369 1.00 47.44 194 LEU A C 1
ATOM 1510 O O . LEU A 1 194 ? 14.970 7.113 5.346 1.00 47.44 194 LEU A O 1
ATOM 1514 N N . VAL A 1 195 ? 17.126 7.291 5.916 1.00 46.66 195 VAL A N 1
ATOM 1515 C CA . VAL A 1 195 ? 16.988 8.564 6.627 1.00 46.66 195 VAL A CA 1
ATOM 1516 C C . VAL A 1 195 ? 16.756 9.714 5.650 1.00 46.66 195 VAL A C 1
ATOM 1518 O O . VAL A 1 195 ? 15.798 10.471 5.822 1.00 46.66 195 VAL A O 1
ATOM 1521 N N . GLU A 1 196 ? 17.550 9.822 4.583 1.00 43.72 196 GLU A N 1
ATOM 1522 C CA . GLU A 1 196 ? 17.374 10.880 3.587 1.00 43.72 196 GLU A CA 1
ATOM 1523 C C . GLU A 1 196 ? 16.060 10.725 2.820 1.00 43.72 196 GLU A C 1
ATOM 1525 O O . GLU A 1 196 ? 15.370 11.711 2.602 1.00 43.72 196 GLU A O 1
ATOM 1530 N N . SER A 1 197 ? 15.647 9.510 2.455 1.00 40.09 197 SER A N 1
ATOM 1531 C CA . SER A 1 197 ? 14.437 9.324 1.642 1.00 40.09 197 SER A CA 1
ATOM 1532 C C . SER A 1 197 ? 13.132 9.251 2.452 1.00 40.09 197 SER A C 1
ATOM 1534 O O . SER A 1 197 ? 12.088 9.690 1.963 1.00 40.09 197 SER A O 1
ATOM 1536 N N . SER A 1 198 ? 13.169 8.758 3.701 1.00 40.06 198 SER A N 1
ATOM 1537 C CA . SER A 1 198 ? 11.967 8.632 4.547 1.00 40.06 198 SER A CA 1
ATOM 1538 C C . SER A 1 198 ? 11.699 9.865 5.413 1.00 40.06 198 SER A C 1
ATOM 1540 O O . SER A 1 198 ? 10.530 10.150 5.690 1.00 40.06 198 SER A O 1
ATOM 1542 N N . PHE A 1 199 ? 12.743 10.598 5.827 1.00 40.75 199 PHE A N 1
ATOM 1543 C CA . PHE A 1 199 ? 12.625 11.787 6.685 1.00 40.75 199 PHE A CA 1
ATOM 1544 C C . PHE A 1 199 ? 12.995 13.085 5.962 1.00 40.75 199 PHE A C 1
ATOM 1546 O O . PHE A 1 199 ? 12.327 14.104 6.147 1.00 40.75 199 PHE A O 1
ATOM 1553 N N . THR A 1 200 ? 14.011 13.058 5.102 1.00 38.78 200 THR A N 1
ATOM 1554 C CA . THR A 1 200 ? 14.543 14.262 4.452 1.00 38.78 200 THR A CA 1
ATOM 1555 C C . THR A 1 200 ? 14.060 14.375 3.011 1.00 38.78 200 THR A C 1
ATOM 1557 O O . THR A 1 200 ? 14.873 14.379 2.098 1.00 38.78 200 THR A O 1
ATOM 1560 N N . ILE A 1 201 ? 12.749 14.537 2.760 1.00 41.09 201 ILE A N 1
ATOM 1561 C CA . ILE A 1 201 ? 12.299 14.886 1.396 1.00 41.09 201 ILE A CA 1
ATOM 1562 C C . ILE A 1 201 ? 13.052 16.154 0.987 1.00 41.09 201 ILE A C 1
ATOM 1564 O O . ILE A 1 201 ? 12.830 17.203 1.607 1.00 41.09 201 ILE A O 1
ATOM 1568 N N . PRO A 1 202 ? 13.938 16.103 -0.021 1.00 38.94 202 PRO A N 1
ATOM 1569 C CA . PRO A 1 202 ? 14.882 17.185 -0.219 1.00 38.94 202 PRO A CA 1
ATOM 1570 C C . PRO A 1 202 ? 14.126 18.479 -0.477 1.00 38.94 202 PRO A C 1
ATOM 1572 O O . PRO A 1 202 ? 13.119 18.502 -1.191 1.00 38.94 202 PRO A O 1
ATOM 1575 N N . LYS A 1 203 ? 14.586 19.579 0.129 1.00 37.31 203 LYS A N 1
ATOM 1576 C CA . LYS A 1 203 ? 13.930 20.903 0.089 1.00 37.31 203 LYS A CA 1
ATOM 1577 C C . LYS A 1 203 ? 13.576 21.335 -1.350 1.00 37.31 203 LYS A C 1
ATOM 1579 O O . LYS A 1 203 ? 12.620 22.082 -1.556 1.00 37.31 203 LYS A O 1
ATOM 1584 N N . ARG A 1 204 ? 14.320 20.805 -2.331 1.00 36.50 204 ARG A N 1
ATOM 1585 C CA . ARG A 1 204 ? 14.125 20.859 -3.789 1.00 36.50 204 ARG A CA 1
ATOM 1586 C C . ARG A 1 204 ? 12.960 20.012 -4.324 1.00 36.50 204 ARG A C 1
ATOM 1588 O O . ARG A 1 204 ? 12.172 20.572 -5.071 1.00 36.50 204 ARG A O 1
ATOM 1595 N N . ILE A 1 205 ? 12.802 18.738 -3.943 1.00 36.66 205 ILE A N 1
ATOM 1596 C CA . ILE A 1 205 ? 11.608 17.927 -4.279 1.00 36.66 205 ILE A CA 1
ATOM 1597 C C . ILE A 1 205 ? 10.368 18.549 -3.643 1.00 36.66 205 ILE A C 1
ATOM 1599 O O . ILE A 1 205 ? 9.316 18.624 -4.270 1.00 36.66 205 ILE A O 1
ATOM 1603 N N . GLN A 1 206 ? 10.488 19.086 -2.426 1.00 40.94 206 GLN A N 1
ATOM 1604 C CA . GLN A 1 206 ? 9.419 19.908 -1.871 1.00 40.94 206 GLN A CA 1
ATOM 1605 C C . GLN A 1 206 ? 9.172 21.159 -2.721 1.00 40.94 206 GLN A C 1
ATOM 1607 O O . GLN A 1 206 ? 8.022 21.525 -2.877 1.00 40.94 206 GLN A O 1
ATOM 1612 N N . LYS A 1 207 ? 10.198 21.831 -3.268 1.00 37.56 207 LYS A N 1
ATOM 1613 C CA . LYS A 1 207 ? 10.049 23.010 -4.148 1.00 37.56 207 LYS A CA 1
ATOM 1614 C C . LYS A 1 207 ? 9.447 22.678 -5.522 1.00 37.56 207 LYS A C 1
ATOM 1616 O O . LYS A 1 207 ? 8.599 23.435 -5.974 1.00 37.56 207 LYS A O 1
ATOM 1621 N N . SER A 1 208 ? 9.814 21.560 -6.151 1.00 35.22 208 SER A N 1
ATOM 1622 C CA . SER A 1 208 ? 9.206 21.105 -7.412 1.00 35.22 208 SER A CA 1
ATOM 1623 C C . SER A 1 208 ? 7.771 20.620 -7.201 1.00 35.22 208 SER A C 1
ATOM 1625 O O . SER A 1 208 ? 6.896 20.956 -7.991 1.00 35.22 208 SER A O 1
ATOM 1627 N N . ARG A 1 209 ? 7.484 19.952 -6.073 1.00 39.53 209 ARG A N 1
ATOM 1628 C CA . ARG A 1 209 ? 6.111 19.636 -5.637 1.00 39.53 209 ARG A CA 1
ATOM 1629 C C . ARG A 1 209 ? 5.326 20.891 -5.197 1.00 39.53 209 ARG A C 1
ATOM 1631 O O . ARG A 1 209 ? 4.115 20.926 -5.377 1.00 39.53 209 ARG A O 1
ATOM 1638 N N . LYS A 1 210 ? 5.992 21.939 -4.680 1.00 36.59 210 LYS A N 1
ATOM 1639 C CA . LYS A 1 210 ? 5.413 23.272 -4.364 1.00 36.59 210 LYS A CA 1
ATOM 1640 C C . LYS A 1 210 ? 5.112 24.097 -5.614 1.00 36.59 210 LYS A C 1
ATOM 1642 O O . LYS A 1 210 ? 4.235 24.950 -5.548 1.00 36.59 210 LYS A O 1
ATOM 1647 N N . GLY A 1 211 ? 5.797 23.840 -6.731 1.00 30.84 211 GLY A N 1
ATOM 1648 C CA . GLY A 1 211 ? 5.542 24.508 -8.010 1.00 30.84 211 GLY A CA 1
ATOM 1649 C C . GLY A 1 211 ? 4.143 24.243 -8.574 1.00 30.84 211 GLY A C 1
ATOM 1650 O O . GLY A 1 211 ? 3.701 24.983 -9.443 1.00 30.84 211 GLY A O 1
ATOM 1651 N N . LEU A 1 212 ? 3.433 23.233 -8.055 1.00 34.91 212 LEU A N 1
ATOM 1652 C CA . LEU A 1 212 ? 2.090 22.882 -8.506 1.00 34.91 212 LEU A CA 1
ATOM 1653 C C . LEU A 1 212 ? 0.953 23.508 -7.684 1.00 34.91 212 LEU A C 1
ATOM 1655 O O . LEU A 1 212 ? -0.129 23.633 -8.242 1.00 34.91 212 LEU A O 1
ATOM 1659 N N . TYR A 1 213 ? 1.144 23.940 -6.423 1.00 37.34 213 TYR A N 1
ATOM 1660 C CA . TYR A 1 213 ? 0.014 24.377 -5.577 1.00 37.34 213 TYR A CA 1
ATOM 1661 C C . TYR A 1 213 ? 0.354 25.487 -4.551 1.00 37.34 213 TYR A C 1
ATOM 1663 O O . TYR A 1 213 ? 0.718 25.175 -3.414 1.00 37.34 213 TYR A O 1
ATOM 1671 N N . PRO A 1 214 ? 0.170 26.782 -4.888 1.00 36.69 214 PRO A N 1
ATOM 1672 C CA . PRO A 1 214 ? 0.232 27.884 -3.917 1.00 36.69 214 PRO A CA 1
ATOM 1673 C C . PRO A 1 214 ? -1.030 27.987 -3.032 1.00 36.69 214 PRO A C 1
ATOM 1675 O O . PRO A 1 214 ? -0.997 28.602 -1.971 1.00 36.69 214 PRO A O 1
ATOM 1678 N N . PHE A 1 215 ? -2.130 27.356 -3.442 1.00 40.69 215 PHE A N 1
ATOM 1679 C CA . PHE A 1 215 ? -3.415 27.272 -2.740 1.00 40.69 215 PHE A CA 1
ATOM 1680 C C . PHE A 1 215 ? -4.073 25.959 -3.203 1.00 40.69 215 PHE A C 1
ATOM 1682 O O . PHE A 1 215 ? -4.391 25.785 -4.372 1.00 40.69 215 PHE A O 1
ATOM 1689 N N . MET A 1 216 ? -4.126 24.962 -2.325 1.00 34.12 216 MET A N 1
ATOM 1690 C CA . MET A 1 216 ? -4.349 23.539 -2.641 1.00 34.12 216 MET A CA 1
ATOM 1691 C C . MET A 1 216 ? -5.677 23.249 -3.407 1.00 34.12 216 MET A C 1
ATOM 1693 O O . MET A 1 216 ? -6.736 23.560 -2.868 1.00 34.12 216 MET A O 1
ATOM 1697 N N . PRO A 1 217 ? -5.682 22.603 -4.596 1.00 33.12 217 PRO A N 1
ATOM 1698 C CA . PRO A 1 217 ? -6.892 22.206 -5.326 1.00 33.12 217 PRO A CA 1
ATOM 1699 C C . PRO A 1 217 ? -7.244 20.707 -5.208 1.00 33.12 217 PRO A C 1
ATOM 1701 O O . PRO A 1 217 ? -6.402 19.825 -5.380 1.00 33.12 217 PRO A O 1
ATOM 1704 N N . GLY A 1 218 ? -8.543 20.445 -5.019 1.00 39.38 218 GLY A N 1
ATOM 1705 C CA . GLY A 1 218 ? -9.314 19.273 -5.474 1.00 39.38 218 GLY A CA 1
ATOM 1706 C C . GLY A 1 218 ? -9.041 17.894 -4.861 1.00 39.38 218 GLY A C 1
ATOM 1707 O O . GLY A 1 218 ? -9.928 17.310 -4.245 1.00 39.38 218 GLY A O 1
ATOM 1708 N N . PHE A 1 219 ? -7.858 17.321 -5.089 1.00 41.25 219 PHE A N 1
ATOM 1709 C CA . PHE A 1 219 ? -7.652 15.874 -4.912 1.00 41.25 219 PHE A CA 1
ATOM 1710 C C . PHE A 1 219 ? -7.275 15.483 -3.479 1.00 41.25 219 PHE A C 1
ATOM 1712 O O . PHE A 1 219 ? -7.651 14.416 -3.003 1.00 41.25 219 PHE A O 1
ATOM 1719 N N . THR A 1 220 ? -6.593 16.356 -2.737 1.00 47.44 220 THR A N 1
ATOM 1720 C CA . THR A 1 220 ? -6.325 16.127 -1.310 1.00 47.44 220 THR A CA 1
ATOM 1721 C C . THR A 1 220 ? -7.545 16.397 -0.441 1.00 47.44 220 THR A C 1
ATOM 1723 O O . THR A 1 220 ? -7.750 15.673 0.530 1.00 47.44 220 THR A O 1
ATOM 1726 N N . SER A 1 221 ? -8.398 17.364 -0.804 1.00 54.19 221 SER A N 1
ATOM 1727 C CA . SER A 1 221 ? -9.630 17.653 -0.061 1.00 54.19 221 SER A CA 1
ATOM 1728 C C . SER A 1 221 ? -10.631 16.502 -0.120 1.00 54.19 221 SER A C 1
ATOM 1730 O O . SER A 1 221 ? -11.377 16.326 0.833 1.00 54.19 221 SER A O 1
ATOM 1732 N N . THR A 1 222 ? -10.628 15.667 -1.163 1.00 62.25 222 THR A N 1
ATOM 1733 C CA . THR A 1 222 ? -11.616 14.585 -1.291 1.00 62.25 222 THR A CA 1
ATOM 1734 C C . THR A 1 222 ? -11.448 13.487 -0.241 1.00 62.25 222 THR A C 1
ATOM 1736 O O . THR A 1 222 ? -12.446 13.030 0.308 1.00 62.25 222 THR A O 1
ATOM 1739 N N . ALA A 1 223 ? -10.215 13.104 0.118 1.00 62.22 223 ALA A N 1
ATOM 1740 C CA . ALA A 1 223 ? -10.025 12.162 1.228 1.00 62.22 223 ALA A CA 1
ATOM 1741 C C . ALA A 1 223 ? -10.358 12.773 2.581 1.00 62.22 223 ALA A C 1
ATOM 1743 O O . ALA A 1 223 ? -10.866 12.062 3.437 1.00 62.22 223 ALA A O 1
ATOM 1744 N N . PHE A 1 224 ? -10.110 14.069 2.777 1.00 66.81 224 PHE A N 1
ATOM 1745 C CA . PHE A 1 224 ? -10.564 14.750 3.984 1.00 66.81 224 PHE A CA 1
ATOM 1746 C C . PHE A 1 224 ? -12.088 14.775 4.056 1.00 66.81 224 PHE A C 1
ATOM 1748 O O . PHE A 1 224 ? -12.649 14.377 5.067 1.00 66.81 224 PHE A O 1
ATOM 1755 N N . LEU A 1 225 ? -12.767 15.156 2.975 1.00 70.25 225 LEU A N 1
ATOM 1756 C CA . LEU A 1 225 ? -14.228 15.138 2.899 1.00 70.25 225 LEU A CA 1
ATOM 1757 C C . LEU A 1 225 ? -14.797 13.735 3.140 1.00 70.25 225 LEU A C 1
ATOM 1759 O O . LEU A 1 225 ? -15.849 13.610 3.757 1.00 70.25 225 LEU A O 1
ATOM 1763 N N . TYR A 1 226 ? -14.086 12.693 2.704 1.00 83.62 226 TYR A N 1
ATOM 1764 C CA . TYR A 1 226 ? -14.465 11.314 2.976 1.00 83.62 226 TYR A CA 1
ATOM 1765 C C . TYR A 1 226 ? -14.203 10.896 4.430 1.00 83.62 226 TYR A C 1
ATOM 1767 O O . TYR A 1 226 ? -15.104 10.363 5.063 1.00 83.62 226 TYR A O 1
ATOM 1775 N N . ILE A 1 227 ? -13.002 11.115 4.978 1.00 85.25 227 ILE A N 1
ATOM 1776 C CA . ILE A 1 227 ? -12.596 10.558 6.281 1.00 85.25 227 ILE A CA 1
ATOM 1777 C C . ILE A 1 227 ? -13.041 11.406 7.480 1.00 85.25 227 ILE A C 1
ATOM 1779 O O . ILE A 1 227 ? -13.270 10.857 8.555 1.00 85.25 227 ILE A O 1
ATOM 1783 N N . LEU A 1 228 ? -13.171 12.730 7.322 1.00 84.25 228 LEU A N 1
ATOM 1784 C CA . LEU A 1 228 ? -13.470 13.653 8.423 1.00 84.25 228 LEU A CA 1
ATOM 1785 C C . LEU A 1 228 ? -14.819 13.384 9.103 1.00 84.25 228 LEU A C 1
ATOM 1787 O O . LEU A 1 228 ? -14.833 13.400 10.334 1.00 84.25 228 LEU A O 1
ATOM 1791 N N . PRO A 1 229 ? -15.929 13.106 8.386 1.00 88.25 229 PRO A N 1
ATOM 1792 C CA . PRO A 1 229 ? -17.195 12.779 9.041 1.00 88.25 229 PRO A CA 1
ATOM 1793 C C . PRO A 1 229 ? -17.069 11.558 9.959 1.00 88.25 229 PRO A C 1
ATOM 1795 O O . PRO A 1 229 ? -17.520 11.586 11.102 1.00 88.25 229 PRO A O 1
ATOM 1798 N N . TRP A 1 230 ? -16.379 10.512 9.498 1.00 93.75 230 TRP A N 1
ATOM 1799 C CA . TRP A 1 230 ? -16.164 9.290 10.276 1.00 93.75 230 TRP A CA 1
ATOM 1800 C C . TRP A 1 230 ? -15.207 9.515 11.444 1.00 93.75 230 TRP A C 1
ATOM 1802 O O . TRP A 1 230 ? -15.443 9.008 12.535 1.00 93.75 230 TRP A O 1
ATOM 1812 N N . LEU A 1 231 ? -14.164 10.326 11.252 1.00 90.88 231 LEU A N 1
ATOM 1813 C CA . LEU A 1 231 ? -13.267 10.731 12.330 1.00 90.88 231 LEU A CA 1
ATOM 1814 C C . LEU A 1 231 ? -14.008 11.530 13.413 1.00 90.88 231 LEU A C 1
ATOM 1816 O O . LEU A 1 231 ? -13.803 11.276 14.595 1.00 90.88 231 LEU A O 1
ATOM 1820 N N . ALA A 1 232 ? -14.889 12.459 13.036 1.00 87.94 232 ALA A N 1
ATOM 1821 C CA . ALA A 1 232 ? -15.680 13.239 13.986 1.00 87.94 232 ALA A CA 1
ATOM 1822 C C . ALA A 1 232 ? -16.631 12.347 14.799 1.00 87.94 232 ALA A C 1
ATOM 1824 O O . ALA A 1 232 ? -16.712 12.477 16.021 1.00 87.94 232 ALA A O 1
ATOM 1825 N N . LEU A 1 233 ? -17.298 11.395 14.138 1.00 93.50 233 LEU A N 1
ATOM 1826 C CA . LEU A 1 233 ? -18.144 10.404 14.808 1.00 93.50 233 LEU A CA 1
ATOM 1827 C C . LEU A 1 233 ? -17.331 9.488 15.732 1.00 93.50 233 LEU A C 1
ATOM 1829 O O . LEU A 1 233 ? -17.778 9.192 16.838 1.00 93.50 233 LEU A O 1
ATOM 1833 N N . ALA A 1 234 ? -16.122 9.095 15.330 1.00 95.69 234 ALA A N 1
ATOM 1834 C CA . ALA A 1 234 ? -15.212 8.317 16.163 1.00 95.69 234 ALA A CA 1
ATOM 1835 C C . ALA A 1 234 ? -14.749 9.100 17.404 1.00 95.69 234 ALA A C 1
ATOM 1837 O O . ALA A 1 234 ? -14.792 8.567 18.511 1.00 95.69 234 ALA A O 1
ATOM 1838 N N . ILE A 1 235 ? -14.371 10.373 17.254 1.00 93.06 235 ILE A N 1
ATOM 1839 C CA . ILE A 1 235 ? -14.008 11.248 18.382 1.00 93.06 235 ILE A CA 1
ATOM 1840 C C . ILE A 1 235 ? -15.200 11.423 19.328 1.00 93.06 235 ILE A C 1
ATOM 1842 O O . ILE A 1 235 ? -15.036 11.346 20.543 1.00 93.06 235 ILE A O 1
ATOM 1846 N N . SER A 1 236 ? -16.409 11.597 18.788 1.00 94.25 236 SER A N 1
ATOM 1847 C CA . SER A 1 236 ? -17.622 11.683 19.605 1.00 94.25 236 SER A CA 1
ATOM 1848 C C . SER A 1 236 ? -17.932 10.378 20.341 1.00 94.25 236 SER A C 1
ATOM 1850 O O . SER A 1 236 ? -18.449 10.432 21.454 1.00 94.25 236 SER A O 1
ATOM 1852 N N . ALA A 1 237 ? -17.653 9.222 19.735 1.00 95.38 237 ALA A N 1
ATOM 1853 C CA . ALA A 1 237 ? -17.846 7.917 20.364 1.00 95.38 237 ALA A CA 1
ATOM 1854 C C . ALA A 1 237 ? -16.808 7.647 21.465 1.00 95.38 237 ALA A C 1
ATOM 1856 O O . ALA A 1 237 ? -17.119 7.002 22.466 1.00 95.38 237 ALA A O 1
ATOM 1857 N N . ARG A 1 238 ? -15.594 8.189 21.311 1.00 94.69 238 ARG A N 1
ATOM 1858 C CA . ARG A 1 238 ? -14.503 8.066 22.278 1.00 94.69 238 ARG A CA 1
ATOM 1859 C C . ARG A 1 238 ? -13.893 9.432 22.597 1.00 94.69 238 ARG A C 1
ATOM 1861 O O . ARG A 1 238 ? -12.847 9.762 22.045 1.00 94.69 238 ARG A O 1
ATOM 1868 N N . PRO A 1 239 ? -14.479 10.204 23.525 1.00 90.56 239 PRO A N 1
ATOM 1869 C CA . PRO A 1 239 ? -14.014 11.556 23.839 1.00 90.56 239 PRO A CA 1
ATOM 1870 C C . PRO A 1 239 ? -12.725 11.603 24.680 1.00 90.56 239 PRO A C 1
ATOM 1872 O O . PRO A 1 239 ? -12.313 12.681 25.094 1.00 90.56 239 PRO A O 1
ATOM 1875 N N . ASP A 1 240 ? -12.085 10.460 24.948 1.00 90.50 240 ASP A N 1
ATOM 1876 C CA . ASP A 1 240 ? -10.833 10.363 25.703 1.00 90.50 240 ASP A CA 1
ATOM 1877 C C . ASP A 1 240 ? -9.660 11.009 24.933 1.00 90.50 240 ASP A C 1
ATOM 1879 O O . ASP A 1 240 ? -9.224 10.461 23.913 1.00 90.50 240 ASP A O 1
ATOM 1883 N N . PRO A 1 241 ? -9.090 12.133 25.412 1.00 85.00 241 PRO A N 1
ATOM 1884 C CA . PRO A 1 241 ? -7.993 12.807 24.723 1.00 85.00 241 PRO A CA 1
ATOM 1885 C C . PRO A 1 241 ? -6.737 11.940 24.605 1.00 85.00 241 PRO A C 1
ATOM 1887 O O . PRO A 1 241 ? -6.025 12.029 23.603 1.00 85.00 241 PRO A O 1
ATOM 1890 N N . LEU A 1 242 ? -6.469 11.070 25.587 1.00 86.94 242 LEU A N 1
ATOM 1891 C CA . LEU A 1 242 ? -5.280 10.216 25.594 1.00 86.94 242 LEU A CA 1
ATOM 1892 C C . LEU A 1 242 ? -5.293 9.226 24.424 1.00 86.94 242 LEU A C 1
ATOM 1894 O O . LEU A 1 242 ? -4.252 8.957 23.825 1.00 86.94 242 LEU A O 1
ATOM 1898 N N . TYR A 1 243 ? -6.474 8.751 24.033 1.00 89.88 243 TYR A N 1
ATOM 1899 C CA . TYR A 1 243 ? -6.635 7.895 22.862 1.00 89.88 243 TYR A CA 1
ATOM 1900 C C . TYR A 1 243 ? -6.237 8.587 21.548 1.00 89.88 243 TYR A C 1
ATOM 1902 O O . TYR A 1 243 ? -5.677 7.946 20.654 1.00 89.88 243 TYR A O 1
ATOM 1910 N N . TRP A 1 244 ? -6.498 9.893 21.434 1.00 90.00 244 TRP A N 1
ATOM 1911 C CA . TRP A 1 244 ? -6.314 10.659 20.199 1.00 90.00 244 TRP A CA 1
ATOM 1912 C C . TRP A 1 244 ? -4.968 11.379 20.090 1.00 90.00 244 TRP A C 1
ATOM 1914 O O . TRP A 1 244 ? -4.581 11.744 18.980 1.00 90.00 244 TRP A O 1
ATOM 1924 N N . ILE A 1 245 ? -4.214 11.542 21.183 1.00 87.88 245 ILE A N 1
ATOM 1925 C CA . ILE A 1 245 ? -2.872 12.153 21.146 1.00 87.88 245 ILE A CA 1
ATOM 1926 C C . ILE A 1 245 ? -1.960 11.479 20.101 1.00 87.88 245 ILE A C 1
ATOM 1928 O O . ILE A 1 245 ? -1.406 12.204 19.268 1.00 87.88 245 ILE A O 1
ATOM 1932 N N . PRO A 1 246 ? -1.814 10.135 20.064 1.00 89.75 246 PRO A N 1
ATOM 1933 C CA . PRO A 1 246 ? -0.962 9.485 19.071 1.00 89.75 246 PRO A CA 1
ATOM 1934 C C . PRO A 1 246 ? -1.342 9.791 17.608 1.00 89.75 246 PRO A C 1
ATOM 1936 O O . PRO A 1 246 ? -0.480 10.289 16.876 1.00 89.75 246 PRO A O 1
ATOM 1939 N N . PRO A 1 247 ? -2.592 9.564 17.146 1.00 88.75 247 PRO A N 1
ATOM 1940 C CA . PRO A 1 247 ? -2.955 9.858 15.762 1.00 88.75 247 PRO A CA 1
ATOM 1941 C C . PRO A 1 247 ? -2.929 11.359 15.436 1.00 88.75 247 PRO A C 1
ATOM 1943 O O . PRO A 1 247 ? -2.540 11.718 14.326 1.00 88.75 247 PRO A O 1
ATOM 1946 N N . ILE A 1 248 ? -3.267 12.252 16.377 1.00 85.50 248 ILE A N 1
ATOM 1947 C CA . ILE A 1 248 ? -3.177 13.709 16.164 1.00 85.50 248 ILE A CA 1
ATOM 1948 C C . ILE A 1 248 ? -1.724 14.141 15.954 1.00 85.50 248 ILE A C 1
ATOM 1950 O O . ILE A 1 248 ? -1.440 14.911 15.036 1.00 85.50 248 ILE A O 1
ATOM 1954 N N . ALA A 1 249 ? -0.790 13.627 16.756 1.00 82.50 249 ALA A N 1
ATOM 1955 C CA . ALA A 1 249 ? 0.627 13.942 16.611 1.00 82.50 249 ALA A CA 1
ATOM 1956 C C . ALA A 1 249 ? 1.191 13.448 15.269 1.00 82.50 249 ALA A C 1
ATOM 1958 O O . ALA A 1 249 ? 1.968 14.154 14.623 1.00 82.50 249 ALA A O 1
ATOM 1959 N N . PHE A 1 250 ? 0.755 12.273 14.806 1.00 83.38 250 PHE A N 1
ATOM 1960 C CA . PHE A 1 250 ? 1.091 11.783 13.469 1.00 83.38 250 PHE A CA 1
ATOM 1961 C C . PHE A 1 250 ? 0.543 12.679 12.360 1.00 83.38 250 PHE A C 1
ATOM 1963 O O . PHE A 1 250 ? 1.293 13.036 11.451 1.00 83.38 250 PHE A O 1
ATOM 1970 N N . LEU A 1 251 ? -0.723 13.098 12.449 1.00 78.31 251 LEU A N 1
ATOM 1971 C CA . LEU A 1 251 ? -1.295 14.049 11.496 1.00 78.31 251 LEU A CA 1
ATOM 1972 C C . LEU A 1 251 ? -0.492 15.355 11.496 1.00 78.31 251 LEU A C 1
ATOM 1974 O O . LEU A 1 251 ? -0.046 15.791 10.437 1.00 78.31 251 LEU A O 1
ATOM 1978 N N . ALA A 1 252 ? -0.223 15.940 12.666 1.00 74.06 252 ALA A N 1
ATOM 1979 C CA . ALA A 1 252 ? 0.566 17.166 12.791 1.00 74.06 252 ALA A CA 1
ATOM 1980 C C . ALA A 1 252 ? 1.960 17.033 12.152 1.00 74.06 252 ALA A C 1
ATOM 1982 O O . ALA A 1 252 ? 2.406 17.938 11.441 1.00 74.06 252 ALA A O 1
ATOM 1983 N N . PHE A 1 253 ? 2.622 15.888 12.337 1.00 71.50 253 PHE A N 1
ATOM 1984 C CA . PHE A 1 253 ? 3.900 15.586 11.694 1.00 71.50 253 PHE A CA 1
ATOM 1985 C C . PHE A 1 253 ? 3.788 15.480 10.164 1.00 71.50 253 PHE A C 1
ATOM 1987 O O . PHE A 1 253 ? 4.608 16.041 9.438 1.00 71.50 253 PHE A O 1
ATOM 1994 N N . GLN A 1 254 ? 2.749 14.824 9.642 1.00 69.31 254 GLN A N 1
ATOM 1995 C CA . GLN A 1 254 ? 2.519 14.758 8.195 1.00 69.31 254 GLN A CA 1
ATOM 1996 C C . GLN A 1 254 ? 2.247 16.138 7.579 1.00 69.31 254 GLN A C 1
ATOM 1998 O O . GLN A 1 254 ? 2.781 16.467 6.514 1.00 69.31 254 GLN A O 1
ATOM 2003 N N . PHE A 1 255 ? 1.432 16.958 8.249 1.00 65.38 255 PHE A N 1
ATOM 2004 C CA . PHE A 1 255 ? 1.102 18.310 7.799 1.00 65.38 255 PHE A CA 1
ATOM 2005 C C . PHE A 1 255 ? 2.311 19.248 7.844 1.00 65.38 255 PHE A C 1
ATOM 2007 O O . PHE A 1 255 ? 2.512 20.019 6.901 1.00 65.38 255 PHE A O 1
ATOM 2014 N N . SER A 1 256 ? 3.152 19.166 8.880 1.00 60.66 256 SER A N 1
ATOM 2015 C CA . SER A 1 256 ? 4.381 19.967 8.965 1.00 60.66 256 SER A CA 1
ATOM 2016 C C . SER A 1 256 ? 5.382 19.600 7.863 1.00 60.66 256 SER A C 1
ATOM 2018 O O . SER A 1 256 ? 6.032 20.484 7.299 1.00 60.66 256 SER A O 1
ATOM 2020 N N . GLY A 1 257 ? 5.413 18.324 7.462 1.00 54.97 257 GLY A N 1
ATOM 2021 C CA . GLY A 1 257 ? 6.153 17.837 6.298 1.00 54.97 257 GLY A CA 1
ATOM 2022 C C . GLY A 1 257 ? 5.599 18.302 4.942 1.00 54.97 257 GLY A C 1
ATOM 2023 O O . GLY A 1 257 ? 6.297 18.180 3.936 1.00 54.97 257 GLY A O 1
ATOM 2024 N N . LYS A 1 258 ? 4.379 18.864 4.894 1.00 52.34 258 LYS A N 1
ATOM 2025 C CA . LYS A 1 258 ? 3.696 19.386 3.689 1.00 52.34 258 LYS A CA 1
ATOM 2026 C C . LYS A 1 258 ? 3.559 18.378 2.538 1.00 52.34 258 LYS A C 1
ATOM 2028 O O . LYS A 1 258 ? 3.517 18.771 1.373 1.00 52.34 258 LYS A O 1
ATOM 2033 N N . VAL A 1 259 ? 3.467 17.082 2.843 1.00 53.56 259 VAL A N 1
ATOM 2034 C CA . VAL A 1 259 ? 3.237 16.020 1.848 1.00 53.56 259 VAL A CA 1
ATOM 2035 C C . VAL A 1 259 ? 2.056 15.172 2.300 1.00 53.56 259 VAL A C 1
ATOM 2037 O O . VAL A 1 259 ? 2.214 14.120 2.911 1.00 53.56 259 VAL A O 1
ATOM 2040 N N . VAL A 1 260 ? 0.850 15.651 2.008 1.00 61.91 260 VAL A N 1
ATOM 2041 C CA . VAL A 1 260 ? -0.403 14.998 2.400 1.00 61.91 260 VAL A CA 1
ATOM 2042 C C . VAL A 1 260 ? -1.090 14.453 1.153 1.00 61.91 260 VAL A C 1
ATOM 2044 O O . VAL A 1 260 ? -1.307 15.190 0.195 1.00 61.91 260 VAL A O 1
ATOM 2047 N N . ARG A 1 261 ? -1.403 13.158 1.158 1.00 70.12 261 ARG A N 1
ATOM 2048 C CA . ARG A 1 261 ? -2.144 12.438 0.114 1.00 70.12 261 ARG A CA 1
ATOM 2049 C C . ARG A 1 261 ? -3.205 11.576 0.788 1.00 70.12 261 ARG A C 1
ATOM 2051 O O . ARG A 1 261 ? -3.065 11.249 1.963 1.00 70.12 261 ARG A O 1
ATOM 2058 N N . GLN A 1 262 ? -4.233 11.176 0.047 1.00 77.81 262 GLN A N 1
ATOM 2059 C CA . GLN A 1 262 ? -5.338 10.360 0.565 1.00 77.81 262 GLN A CA 1
ATOM 2060 C C . GLN A 1 262 ? -4.846 9.093 1.286 1.00 77.81 262 GLN A C 1
ATOM 2062 O O . GLN A 1 262 ? -5.310 8.729 2.363 1.00 77.81 262 GLN A O 1
ATOM 2067 N N . ASN A 1 263 ? -3.826 8.465 0.718 1.00 81.06 263 ASN A N 1
ATOM 2068 C CA . ASN A 1 263 ? -3.242 7.226 1.200 1.00 81.06 263 ASN A CA 1
ATOM 2069 C C . ASN A 1 263 ? -2.420 7.412 2.503 1.00 81.06 263 ASN A C 1
ATOM 2071 O O . ASN A 1 263 ? -2.162 6.450 3.224 1.00 81.06 263 ASN A O 1
ATOM 2075 N N . HIS A 1 264 ? -2.043 8.642 2.865 1.00 79.94 264 HIS A N 1
ATOM 2076 C CA . HIS A 1 264 ? -1.339 8.939 4.117 1.00 79.94 264 HIS A CA 1
ATOM 2077 C C . HIS A 1 264 ? -2.242 8.865 5.358 1.00 79.94 264 HIS A C 1
ATOM 2079 O O . HIS A 1 264 ? -1.722 8.753 6.469 1.00 79.94 264 HIS A O 1
ATOM 2085 N N . PHE A 1 265 ? -3.568 8.855 5.175 1.00 85.38 265 PHE A N 1
ATOM 2086 C CA . PHE A 1 265 ? -4.539 8.689 6.261 1.00 85.38 265 PHE A CA 1
ATOM 2087 C C . PHE A 1 265 ? -4.804 7.235 6.639 1.00 85.38 265 PHE A C 1
ATOM 2089 O O . PHE A 1 265 ? -5.432 6.999 7.663 1.00 85.38 265 PHE A O 1
ATOM 2096 N N . ILE A 1 266 ? -4.333 6.255 5.861 1.00 91.44 266 ILE A N 1
ATOM 2097 C CA . ILE A 1 266 ? -4.640 4.838 6.112 1.00 91.44 266 ILE A CA 1
ATOM 2098 C C . ILE A 1 266 ? -4.275 4.395 7.540 1.00 91.44 266 ILE A C 1
ATOM 2100 O O . ILE A 1 266 ? -5.099 3.736 8.168 1.00 91.44 266 ILE A O 1
ATOM 2104 N N . PRO A 1 267 ? -3.134 4.792 8.138 1.00 91.19 267 PRO A N 1
ATOM 2105 C CA . PRO A 1 267 ? -2.858 4.427 9.526 1.00 91.19 267 PRO A CA 1
ATOM 2106 C C . PRO A 1 267 ? -3.943 4.880 10.518 1.00 91.19 267 PRO A C 1
ATOM 2108 O O . PRO A 1 267 ? -4.233 4.147 11.460 1.00 91.19 267 PRO A O 1
ATOM 2111 N N . LEU A 1 268 ? -4.601 6.029 10.286 1.00 91.31 268 LEU A N 1
ATOM 2112 C CA . LEU A 1 268 ? -5.650 6.584 11.159 1.00 91.31 268 LEU A CA 1
ATOM 2113 C C . LEU A 1 268 ? -6.849 5.636 11.333 1.00 91.31 268 LEU A C 1
ATOM 2115 O O . LEU A 1 268 ? -7.537 5.673 12.354 1.00 91.31 268 LEU A O 1
ATOM 2119 N N . ILE A 1 269 ? -7.078 4.765 10.352 1.00 95.44 269 ILE A N 1
ATOM 2120 C CA . ILE A 1 269 ? -8.201 3.826 10.299 1.00 95.44 269 ILE A CA 1
ATOM 2121 C C . ILE A 1 269 ? -8.252 2.935 11.536 1.00 95.44 269 ILE A C 1
ATOM 2123 O O . ILE A 1 269 ? -9.338 2.653 12.032 1.00 95.44 269 ILE A O 1
ATOM 2127 N N . ALA A 1 270 ? -7.094 2.527 12.061 1.00 96.31 270 ALA A N 1
ATOM 2128 C CA . ALA A 1 270 ? -7.019 1.694 13.255 1.00 96.31 270 ALA A CA 1
ATOM 2129 C C . ALA A 1 270 ? -7.707 2.350 14.462 1.00 96.31 270 ALA A C 1
ATOM 2131 O O . ALA A 1 270 ? -8.450 1.693 15.191 1.00 96.31 270 ALA A O 1
ATOM 2132 N N . TRP A 1 271 ? -7.497 3.658 14.640 1.00 95.75 271 TRP A N 1
ATOM 2133 C CA . TRP A 1 271 ? -8.107 4.430 15.720 1.00 95.75 271 TRP A CA 1
ATOM 2134 C C . TRP A 1 271 ? -9.581 4.734 15.453 1.00 95.75 271 TRP A C 1
ATOM 2136 O O . TRP A 1 271 ? -10.399 4.649 16.360 1.00 95.75 271 TRP A O 1
ATOM 2146 N N . ILE A 1 272 ? -9.954 5.036 14.208 1.00 96.62 272 ILE A N 1
ATOM 2147 C CA . ILE A 1 272 ? -11.368 5.250 13.853 1.00 96.62 272 ILE A CA 1
ATOM 2148 C C . ILE A 1 272 ? -12.180 3.974 14.113 1.00 96.62 272 ILE A C 1
ATOM 2150 O O . ILE A 1 272 ? -13.231 4.025 14.748 1.00 96.62 272 ILE A O 1
ATOM 2154 N N . ALA A 1 273 ? -11.676 2.824 13.667 1.00 97.56 273 ALA A N 1
ATOM 2155 C CA . ALA A 1 273 ? -12.344 1.539 13.828 1.00 97.56 273 ALA A CA 1
ATOM 2156 C C . ALA A 1 273 ? -12.476 1.126 15.300 1.00 97.56 273 ALA A C 1
ATOM 2158 O O . ALA A 1 273 ? -13.534 0.671 15.720 1.00 97.56 273 ALA A O 1
ATOM 2159 N N . ALA A 1 274 ? -11.427 1.328 16.103 1.00 96.50 274 ALA A N 1
ATOM 2160 C CA . ALA A 1 274 ? -11.416 0.954 17.516 1.00 96.50 274 ALA A CA 1
ATOM 2161 C C . ALA A 1 274 ? -11.998 2.025 18.465 1.00 96.50 274 ALA A C 1
ATOM 2163 O O . ALA A 1 274 ? -11.846 1.909 19.688 1.00 96.50 274 ALA A O 1
ATOM 2164 N N . ALA A 1 275 ? -12.650 3.062 17.931 1.00 96.12 275 ALA A N 1
ATOM 2165 C CA . ALA A 1 275 ? -13.292 4.109 18.723 1.00 96.12 275 ALA A CA 1
ATOM 2166 C C . ALA A 1 275 ? -14.670 3.705 19.279 1.00 96.12 275 ALA A C 1
ATOM 2168 O O . ALA A 1 275 ? -15.183 4.393 20.154 1.00 96.12 275 ALA A O 1
ATOM 2169 N N . GLY A 1 276 ? -15.267 2.605 18.801 1.00 95.19 276 GLY A N 1
ATOM 2170 C CA . GLY A 1 276 ? -16.585 2.153 19.264 1.00 95.19 276 GLY A CA 1
ATOM 2171 C C . GLY A 1 276 ? -17.741 2.992 18.712 1.00 95.19 276 GLY A C 1
ATOM 2172 O O . GLY A 1 276 ? -18.679 3.320 19.437 1.00 95.19 276 GLY A O 1
ATOM 2173 N N . MET A 1 277 ? -17.668 3.379 17.432 1.00 95.94 277 MET A N 1
ATOM 2174 C CA . MET A 1 277 ? -18.775 4.061 16.753 1.00 95.94 277 MET A CA 1
ATOM 2175 C C . MET A 1 277 ? -20.046 3.208 16.774 1.00 95.94 277 MET A C 1
ATOM 2177 O O . MET A 1 277 ? -19.989 1.984 16.647 1.00 95.94 277 MET A O 1
ATOM 2181 N N . LYS A 1 278 ? -21.208 3.864 16.869 1.00 95.62 278 LYS A N 1
ATOM 2182 C CA . LYS A 1 278 ? -22.491 3.158 16.805 1.00 95.62 278 LYS A CA 1
ATOM 2183 C C . LYS A 1 278 ? -22.649 2.414 15.465 1.00 95.62 278 LYS A C 1
ATOM 2185 O O . LYS A 1 278 ? -22.249 2.965 14.430 1.00 95.62 278 LYS A O 1
ATOM 2190 N N . PRO A 1 279 ? -23.253 1.210 15.450 1.00 97.31 279 PRO A N 1
ATOM 2191 C CA . PRO A 1 279 ? -23.372 0.399 14.239 1.00 97.31 279 PRO A CA 1
ATOM 2192 C C . PRO A 1 279 ? -24.030 1.117 13.057 1.00 97.31 279 PRO A C 1
ATOM 2194 O O . PRO A 1 279 ? -23.598 0.933 11.923 1.00 97.31 279 PRO A O 1
ATOM 2197 N N . GLU A 1 280 ? -25.019 1.983 13.295 1.00 97.19 280 GLU A N 1
ATOM 2198 C CA . GLU A 1 280 ? -25.744 2.690 12.231 1.00 97.19 280 GLU A CA 1
ATOM 2199 C C . GLU A 1 280 ? -24.811 3.598 11.419 1.00 97.19 280 GLU A C 1
ATOM 2201 O O . GLU A 1 280 ? -24.908 3.663 10.192 1.00 97.19 280 GLU A O 1
ATOM 2206 N N . PHE A 1 281 ? -23.855 4.249 12.087 1.00 96.88 281 PHE A N 1
ATOM 2207 C CA . PHE A 1 281 ? -22.854 5.083 11.425 1.00 96.88 281 PHE A CA 1
ATOM 2208 C C . PHE A 1 281 ? -21.842 4.253 10.639 1.00 96.88 281 PHE A C 1
ATOM 2210 O O . PHE A 1 281 ? -21.427 4.659 9.556 1.00 96.88 281 PHE A O 1
ATOM 2217 N N . VAL A 1 282 ? -21.482 3.069 11.136 1.00 97.62 282 VAL A N 1
ATOM 2218 C CA . VAL A 1 282 ? -20.607 2.146 10.404 1.00 97.62 282 VAL A CA 1
ATOM 2219 C C . VAL A 1 282 ? -21.305 1.591 9.163 1.00 97.62 282 VAL A C 1
ATOM 2221 O O . VAL A 1 282 ? -20.689 1.491 8.103 1.00 97.62 282 VAL A O 1
ATOM 2224 N N . TYR A 1 283 ? -22.593 1.261 9.250 1.00 97.06 283 TYR A N 1
ATOM 2225 C CA . TYR A 1 283 ? -23.358 0.821 8.083 1.00 97.06 283 TYR A CA 1
ATOM 2226 C C . TYR A 1 283 ? -23.501 1.942 7.051 1.00 97.06 283 TYR A C 1
ATOM 2228 O O . TYR A 1 283 ? -23.373 1.680 5.855 1.00 97.06 283 TYR A O 1
ATOM 2236 N N . ALA A 1 284 ? -23.675 3.191 7.494 1.00 96.69 284 ALA A N 1
ATOM 2237 C CA . ALA A 1 284 ? -23.657 4.354 6.609 1.00 96.69 284 ALA A CA 1
ATOM 2238 C C . ALA A 1 284 ? -22.286 4.555 5.935 1.00 96.69 284 ALA A C 1
ATOM 2240 O O . ALA A 1 284 ? -22.232 4.825 4.733 1.00 96.69 284 ALA A O 1
ATOM 2241 N N . LEU A 1 285 ? -21.185 4.369 6.671 1.00 96.06 285 LEU A N 1
ATOM 2242 C CA . LEU A 1 285 ? -19.818 4.367 6.135 1.00 96.06 285 LEU A CA 1
ATOM 2243 C C . LEU A 1 285 ? -19.648 3.298 5.054 1.00 96.06 285 LEU A C 1
ATOM 2245 O O . LEU A 1 285 ? -19.231 3.613 3.939 1.00 96.06 285 LEU A O 1
ATOM 2249 N N . ALA A 1 286 ? -20.022 2.054 5.359 1.00 96.75 286 ALA A N 1
ATOM 2250 C CA . ALA A 1 286 ? -19.948 0.942 4.420 1.00 96.75 286 ALA A CA 1
ATOM 2251 C C . ALA A 1 286 ? -20.775 1.226 3.159 1.00 96.75 286 ALA A C 1
ATOM 2253 O O . ALA A 1 286 ? -20.258 1.128 2.049 1.00 96.75 286 ALA A O 1
ATOM 2254 N N . ALA A 1 287 ? -22.033 1.646 3.311 1.00 96.00 287 ALA A N 1
ATOM 2255 C CA . ALA A 1 287 ? -22.894 1.982 2.182 1.00 96.00 287 ALA A CA 1
ATOM 2256 C C . ALA A 1 287 ? -22.300 3.111 1.326 1.00 96.00 287 ALA A C 1
ATOM 2258 O O . ALA A 1 287 ? -22.261 2.994 0.102 1.00 96.00 287 ALA A O 1
ATOM 2259 N N . THR A 1 288 ? -21.783 4.168 1.960 1.00 93.25 288 THR A N 1
ATOM 2260 C CA . THR A 1 288 ? -21.140 5.292 1.268 1.00 93.25 288 THR A CA 1
ATOM 2261 C C . THR A 1 288 ? -19.966 4.804 0.429 1.00 93.25 288 THR A C 1
ATOM 2263 O O . THR A 1 288 ? -19.900 5.103 -0.763 1.00 93.25 288 THR A O 1
ATOM 2266 N N . ASP A 1 289 ? -19.064 4.016 1.009 1.00 94.19 289 ASP A N 1
ATOM 2267 C CA . ASP A 1 289 ? -17.870 3.510 0.330 1.00 94.19 289 ASP A CA 1
ATOM 2268 C C . ASP A 1 289 ? -18.210 2.525 -0.805 1.00 94.19 289 ASP A C 1
ATOM 2270 O O . ASP A 1 289 ? -17.748 2.681 -1.937 1.00 94.19 289 ASP A O 1
ATOM 2274 N N . PHE A 1 290 ? -19.105 1.564 -0.566 1.00 94.69 290 PHE A N 1
ATOM 2275 C CA . PHE A 1 290 ? -19.519 0.598 -1.586 1.00 94.69 290 PHE A CA 1
ATOM 2276 C C . PHE A 1 290 ? -20.285 1.259 -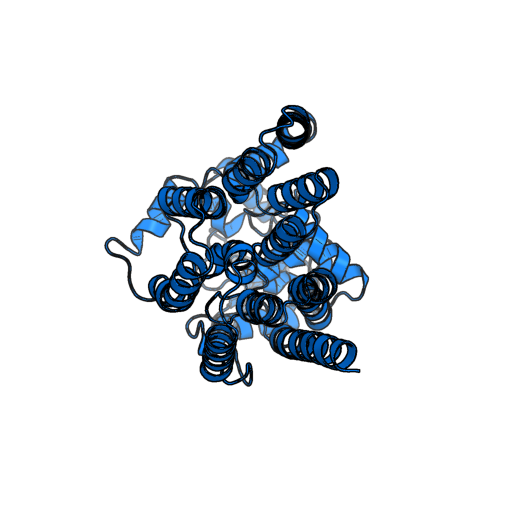2.739 1.00 94.69 290 PHE A C 1
ATOM 2278 O O . PHE A 1 290 ? -19.989 0.991 -3.901 1.00 94.69 290 PHE A O 1
ATOM 2285 N N . ILE A 1 291 ? -21.224 2.167 -2.473 1.00 92.38 291 ILE A N 1
ATOM 2286 C CA . ILE A 1 291 ? -21.968 2.856 -3.542 1.00 92.38 291 ILE A CA 1
ATOM 2287 C C . ILE A 1 291 ? -21.026 3.770 -4.337 1.00 92.38 291 ILE A C 1
ATOM 2289 O O . ILE A 1 291 ? -21.001 3.734 -5.572 1.00 92.38 291 ILE A O 1
ATOM 2293 N N . SER A 1 292 ? -20.190 4.544 -3.644 1.00 88.12 292 SER A N 1
ATOM 2294 C CA . SER A 1 292 ? -19.237 5.461 -4.280 1.00 88.12 292 SER A CA 1
ATOM 2295 C C . SER A 1 292 ? -18.046 4.767 -4.943 1.00 88.12 292 SER A C 1
ATOM 2297 O O . SER A 1 292 ? -17.370 5.391 -5.755 1.00 88.12 292 SER A O 1
ATOM 2299 N N . SER A 1 293 ? -17.800 3.485 -4.677 1.00 88.50 293 SER A N 1
ATOM 2300 C CA . SER A 1 293 ? -16.855 2.655 -5.432 1.00 88.50 293 SER A CA 1
ATOM 2301 C C . SER A 1 293 ? -17.511 1.912 -6.598 1.00 88.50 293 SER A C 1
ATOM 2303 O O . SER A 1 293 ? -16.819 1.237 -7.361 1.00 88.50 293 SER A O 1
ATOM 2305 N N . GLY A 1 294 ? -18.832 2.039 -6.788 1.00 91.88 294 GLY A N 1
ATOM 2306 C CA . GLY A 1 294 ? -19.571 1.236 -7.766 1.00 91.88 294 GLY A CA 1
ATOM 2307 C C . GLY A 1 294 ? -19.487 -0.249 -7.430 1.00 91.88 294 GLY A C 1
ATOM 2308 O O . GLY A 1 294 ? -19.305 -1.079 -8.317 1.00 91.88 294 GLY A O 1
ATOM 2309 N N . LEU A 1 295 ? -19.528 -0.558 -6.134 1.00 93.25 295 LEU A N 1
ATOM 2310 C CA . LEU A 1 295 ? -19.307 -1.873 -5.546 1.00 93.25 295 LEU A CA 1
ATOM 2311 C C . LEU A 1 295 ? -17.938 -2.463 -5.902 1.00 93.25 295 LEU A C 1
ATOM 2313 O O . LEU A 1 295 ? -17.803 -3.679 -5.969 1.00 93.25 295 LEU A O 1
ATOM 2317 N N . TYR A 1 296 ? -16.928 -1.636 -6.182 1.00 92.56 296 TYR A N 1
ATOM 2318 C CA . TYR A 1 296 ? -15.629 -2.071 -6.713 1.00 92.56 296 TYR A CA 1
ATOM 2319 C C . TYR A 1 296 ? -15.705 -2.793 -8.073 1.00 92.56 296 TYR A C 1
ATOM 2321 O O . TYR A 1 296 ? -14.762 -3.481 -8.489 1.00 92.56 296 TYR A O 1
ATOM 2329 N N . LEU A 1 297 ? -16.821 -2.650 -8.793 1.00 90.88 297 LEU A N 1
ATOM 2330 C CA . LEU A 1 297 ? -16.998 -3.164 -10.146 1.00 90.88 297 LEU A CA 1
ATOM 2331 C C . LEU A 1 297 ? -16.405 -2.196 -11.182 1.00 90.88 297 LEU A C 1
ATOM 2333 O O . LEU A 1 297 ? -16.298 -0.994 -10.961 1.00 90.88 297 LEU A O 1
ATOM 2337 N N . GLY A 1 298 ? -16.008 -2.734 -12.337 1.00 87.38 298 GLY A N 1
ATOM 2338 C CA . GLY A 1 298 ? -15.359 -1.949 -13.390 1.00 87.38 298 GLY A CA 1
ATOM 2339 C C . GLY A 1 298 ? -13.917 -1.544 -13.065 1.00 87.38 298 GLY A C 1
ATOM 2340 O O . GLY A 1 298 ? -13.198 -2.270 -12.373 1.00 87.38 298 GLY A O 1
ATOM 2341 N N . ASP A 1 299 ? -13.483 -0.418 -13.634 1.00 87.19 299 ASP A N 1
ATOM 2342 C CA . ASP A 1 299 ? -12.120 0.099 -13.511 1.00 87.19 299 ASP A CA 1
ATOM 2343 C C . ASP A 1 299 ? -11.996 1.093 -12.351 1.00 87.19 299 ASP A C 1
ATOM 2345 O O . ASP A 1 299 ? -12.408 2.252 -12.452 1.00 87.19 299 ASP A O 1
ATOM 2349 N N . ILE A 1 300 ? -11.388 0.633 -11.255 1.00 87.25 300 ILE A N 1
ATOM 2350 C CA . ILE A 1 300 ? -11.210 1.443 -10.049 1.00 87.25 300 ILE A CA 1
ATOM 2351 C C . ILE A 1 300 ? -10.337 2.677 -10.293 1.00 87.25 300 ILE A C 1
ATOM 2353 O O . ILE A 1 300 ? -10.574 3.723 -9.687 1.00 87.25 300 ILE A O 1
ATOM 2357 N N . TRP A 1 301 ? -9.372 2.582 -11.218 1.00 85.69 301 TRP A N 1
ATOM 2358 C CA . TRP A 1 301 ? -8.500 3.699 -11.558 1.00 85.69 301 TRP A CA 1
ATOM 2359 C C . TRP A 1 301 ? -9.308 4.830 -12.168 1.00 85.69 301 TRP A C 1
ATOM 2361 O O . TRP A 1 301 ? -9.155 5.969 -11.758 1.00 85.69 301 TRP A O 1
ATOM 2371 N N . VAL A 1 302 ? -10.218 4.533 -13.097 1.00 85.31 302 VAL A N 1
ATOM 2372 C CA . VAL A 1 302 ? -11.065 5.566 -13.714 1.00 85.31 302 VAL A CA 1
ATOM 2373 C C . VAL A 1 302 ? -11.949 6.251 -12.676 1.00 85.31 302 VAL A C 1
ATOM 2375 O O . VAL A 1 302 ? -12.189 7.451 -12.770 1.00 85.31 302 VAL A O 1
ATOM 2378 N N . ARG A 1 303 ? -12.411 5.505 -11.671 1.00 85.38 303 ARG A N 1
ATOM 2379 C CA . ARG A 1 303 ? -13.350 6.024 -10.679 1.00 85.38 303 ARG A CA 1
ATOM 2380 C C . ARG A 1 303 ? -12.706 6.989 -9.684 1.00 85.38 303 ARG A C 1
ATOM 2382 O O . ARG A 1 303 ? -13.293 8.022 -9.387 1.00 85.38 303 ARG A O 1
ATOM 2389 N N . PHE A 1 304 ? -11.522 6.652 -9.177 1.00 81.88 304 PHE A N 1
ATOM 2390 C CA . PHE A 1 304 ? -10.867 7.421 -8.111 1.00 81.88 304 PHE A CA 1
ATOM 2391 C C . PHE A 1 304 ? -9.650 8.214 -8.586 1.00 81.88 304 PHE A C 1
ATOM 2393 O O . PHE A 1 304 ? -9.224 9.148 -7.909 1.00 81.88 304 PHE A O 1
ATOM 2400 N N . TYR A 1 305 ? -9.088 7.868 -9.746 1.00 80.06 305 TYR A N 1
ATOM 2401 C CA . TYR A 1 305 ? -7.909 8.526 -10.296 1.00 80.06 305 TYR A CA 1
ATOM 2402 C C . TYR A 1 305 ? -7.861 8.490 -11.846 1.00 80.06 305 TYR A C 1
ATOM 2404 O O . TYR A 1 305 ? -6.945 7.913 -12.447 1.00 80.06 305 TYR A O 1
ATOM 2412 N N . PRO A 1 306 ? -8.835 9.120 -12.537 1.00 77.38 306 PRO A N 1
ATOM 2413 C CA . PRO A 1 306 ? -9.001 8.990 -13.989 1.00 77.38 306 PRO A CA 1
ATOM 2414 C C . PRO A 1 306 ? -7.787 9.450 -14.803 1.00 77.38 306 PRO A C 1
ATOM 2416 O O . PRO A 1 306 ? -7.522 8.893 -15.867 1.00 77.38 306 PRO A O 1
ATOM 2419 N N . GLY A 1 307 ? -7.015 10.412 -14.284 1.00 76.06 307 GLY A N 1
ATOM 2420 C CA . GLY A 1 307 ? -5.837 10.967 -14.956 1.00 76.06 307 GLY A CA 1
ATOM 2421 C C . GLY A 1 307 ? -4.694 9.974 -15.186 1.00 76.06 307 GLY A C 1
ATOM 2422 O O . GLY A 1 307 ? -3.876 10.205 -16.070 1.00 76.06 307 GLY A O 1
ATOM 2423 N N . ILE A 1 308 ? -4.643 8.860 -14.447 1.00 80.50 308 ILE A N 1
ATOM 2424 C CA . ILE A 1 308 ? -3.568 7.861 -14.584 1.00 80.50 308 ILE A CA 1
ATOM 2425 C C . ILE A 1 308 ? -4.049 6.510 -15.115 1.00 80.50 308 ILE A C 1
ATOM 2427 O O . ILE A 1 308 ? -3.234 5.694 -15.537 1.00 80.50 308 ILE A O 1
ATOM 2431 N N . ALA A 1 309 ? -5.363 6.270 -15.157 1.00 85.06 309 ALA A N 1
ATOM 2432 C CA . ALA A 1 309 ? -5.931 4.973 -15.526 1.00 85.06 309 ALA A CA 1
ATOM 2433 C C . ALA A 1 309 ? -5.454 4.468 -16.900 1.00 85.06 309 ALA A C 1
ATOM 2435 O O . ALA A 1 309 ? -5.131 3.289 -17.066 1.00 85.06 309 ALA A O 1
ATOM 2436 N N . SER A 1 310 ? -5.391 5.360 -17.893 1.00 87.94 310 SER A N 1
ATOM 2437 C CA . SER A 1 310 ? -4.922 5.019 -19.239 1.00 87.94 310 SER A CA 1
ATOM 2438 C C . SER A 1 310 ? -3.418 4.738 -19.265 1.00 87.94 310 SER A C 1
ATOM 2440 O O . SER A 1 310 ? -3.003 3.765 -19.893 1.00 87.94 310 SER A O 1
ATOM 2442 N N . ILE A 1 311 ? -2.621 5.516 -18.529 1.00 89.06 311 ILE A N 1
ATOM 2443 C CA . ILE A 1 311 ? -1.162 5.366 -18.464 1.00 89.06 311 ILE A CA 1
ATOM 2444 C C . ILE A 1 311 ? -0.782 4.050 -17.786 1.00 89.06 311 ILE A C 1
ATOM 2446 O O . ILE A 1 311 ? 0.055 3.313 -18.298 1.00 89.06 311 ILE A O 1
ATOM 2450 N N . VAL A 1 312 ? -1.448 3.692 -16.685 1.00 90.06 312 VAL A N 1
ATOM 2451 C CA . VAL A 1 312 ? -1.190 2.435 -15.969 1.00 90.06 312 VAL A CA 1
ATOM 2452 C C . VAL A 1 312 ? -1.506 1.219 -16.852 1.00 90.06 312 VAL A C 1
ATOM 2454 O O . VAL A 1 312 ? -0.732 0.258 -16.894 1.00 90.06 312 VAL A O 1
ATOM 2457 N N . LYS A 1 313 ? -2.616 1.256 -17.603 1.00 91.81 313 LYS A N 1
ATOM 2458 C CA . LYS A 1 313 ? -2.950 0.203 -18.581 1.00 91.81 313 LYS A CA 1
ATOM 2459 C C . LYS A 1 313 ? -1.900 0.091 -19.678 1.00 91.81 313 LYS A C 1
ATOM 2461 O O . LYS A 1 313 ? -1.561 -1.021 -20.079 1.00 91.81 313 LYS A O 1
ATOM 2466 N N . ASP A 1 314 ? -1.413 1.224 -20.163 1.00 93.12 314 ASP A N 1
ATOM 2467 C CA . ASP A 1 314 ? -0.427 1.266 -21.234 1.00 93.12 314 ASP A CA 1
ATOM 2468 C C . ASP A 1 314 ? 0.939 0.752 -20.759 1.00 93.12 314 ASP A C 1
ATOM 2470 O O . ASP A 1 314 ? 1.527 -0.124 -21.387 1.00 93.12 314 ASP A O 1
ATOM 2474 N N . ALA A 1 315 ? 1.375 1.159 -19.564 1.00 92.19 315 ALA A N 1
ATOM 2475 C CA . ALA A 1 315 ? 2.587 0.661 -18.918 1.00 92.19 315 ALA A CA 1
ATOM 2476 C C . ALA A 1 315 ? 2.556 -0.864 -18.728 1.00 92.19 315 ALA A C 1
ATOM 2478 O O . ALA A 1 315 ? 3.536 -1.552 -19.018 1.00 92.19 315 ALA A O 1
ATOM 2479 N N . LYS A 1 316 ? 1.412 -1.420 -18.303 1.00 94.75 316 LYS A N 1
ATOM 2480 C CA . LYS A 1 316 ? 1.222 -2.876 -18.240 1.00 94.75 316 LYS A CA 1
ATOM 2481 C C . LYS A 1 316 ? 1.444 -3.526 -19.610 1.00 94.75 316 LYS A C 1
ATOM 2483 O O . LYS A 1 316 ? 2.217 -4.476 -19.702 1.00 94.75 316 LYS A O 1
ATOM 2488 N N . ARG A 1 317 ? 0.802 -3.009 -20.664 1.00 95.38 317 ARG A N 1
ATOM 2489 C CA . ARG A 1 317 ? 0.923 -3.549 -22.033 1.00 95.38 317 ARG A CA 1
ATOM 2490 C C . ARG A 1 317 ? 2.357 -3.489 -22.545 1.00 95.38 317 ARG A C 1
ATOM 2492 O O . ARG A 1 317 ? 2.832 -4.460 -23.126 1.00 95.38 317 ARG A O 1
ATOM 2499 N N . VAL A 1 318 ? 3.056 -2.380 -22.304 1.00 95.56 318 VAL A N 1
ATOM 2500 C CA . VAL A 1 318 ? 4.469 -2.225 -22.671 1.00 95.56 318 VAL A CA 1
ATOM 2501 C C . VAL A 1 318 ? 5.333 -3.239 -21.923 1.00 95.56 318 VAL A C 1
ATOM 2503 O O . VAL A 1 318 ? 6.146 -3.917 -22.545 1.00 95.56 318 VAL A O 1
ATOM 2506 N N . GLY A 1 319 ? 5.126 -3.412 -20.614 1.00 94.69 319 GLY A N 1
ATOM 2507 C CA . GLY A 1 319 ? 5.823 -4.433 -19.829 1.00 94.69 319 GLY A CA 1
ATOM 2508 C C . GLY A 1 319 ? 5.577 -5.855 -20.345 1.00 94.69 319 GLY A C 1
ATOM 2509 O O . GLY A 1 319 ? 6.527 -6.606 -20.558 1.00 94.69 319 GLY A O 1
ATOM 2510 N N . GLU A 1 320 ? 4.323 -6.211 -20.628 1.00 95.38 320 GLU A N 1
ATOM 2511 C CA . GLU A 1 320 ? 3.957 -7.514 -21.203 1.00 95.38 320 GLU A CA 1
ATOM 2512 C C . GLU A 1 320 ? 4.579 -7.728 -22.594 1.00 95.38 320 GLU A C 1
ATOM 2514 O O . GLU A 1 320 ? 5.094 -8.810 -22.877 1.00 95.38 320 GLU A O 1
ATOM 2519 N N . TRP A 1 321 ? 4.615 -6.693 -23.439 1.00 95.75 321 TRP A N 1
ATOM 2520 C CA . TRP A 1 321 ? 5.274 -6.739 -24.748 1.00 95.75 321 TRP A CA 1
ATOM 2521 C C . TRP A 1 321 ? 6.795 -6.923 -24.631 1.00 95.75 321 TRP A C 1
ATOM 2523 O O . TRP A 1 321 ? 7.397 -7.674 -25.405 1.00 95.75 321 TRP A O 1
ATOM 2533 N N . MET A 1 322 ? 7.414 -6.287 -23.631 1.00 94.94 322 MET A N 1
ATOM 2534 C CA . MET A 1 322 ? 8.848 -6.383 -23.341 1.00 94.94 322 MET A CA 1
ATOM 2535 C C . MET A 1 322 ? 9.277 -7.750 -22.797 1.00 94.94 322 MET A C 1
ATOM 2537 O O . MET A 1 322 ? 10.454 -8.101 -22.909 1.00 94.94 322 MET A O 1
ATOM 2541 N N . LYS A 1 323 ? 8.351 -8.537 -22.235 1.00 94.50 323 LYS A N 1
ATOM 2542 C CA . LYS A 1 323 ? 8.639 -9.825 -21.583 1.00 94.50 323 LYS A CA 1
ATOM 2543 C C . LYS A 1 323 ? 9.425 -10.794 -22.468 1.00 94.50 323 LYS A C 1
ATOM 2545 O O . LYS A 1 323 ? 10.371 -11.424 -22.008 1.00 94.50 323 LYS A O 1
ATOM 2550 N N . ASN A 1 324 ? 9.069 -10.866 -23.749 1.00 93.75 324 ASN A N 1
ATOM 2551 C CA . ASN A 1 324 ? 9.662 -11.813 -24.698 1.00 93.75 324 ASN A CA 1
ATOM 2552 C C . ASN A 1 324 ? 10.818 -11.212 -25.516 1.00 93.75 324 ASN A C 1
ATOM 2554 O O . ASN A 1 324 ? 11.302 -11.840 -26.456 1.00 93.75 324 ASN A O 1
ATOM 2558 N N . LYS A 1 325 ? 11.250 -9.980 -25.218 1.00 94.69 325 LYS A N 1
ATOM 2559 C CA . LYS A 1 325 ? 12.355 -9.328 -25.932 1.00 94.69 325 LYS A CA 1
ATOM 2560 C C . LYS A 1 325 ? 13.681 -9.676 -25.251 1.00 94.69 325 LYS A C 1
ATOM 2562 O O . LYS A 1 325 ? 13.781 -9.492 -24.040 1.00 94.69 325 LYS A O 1
ATOM 2567 N N . PRO A 1 326 ? 14.706 -10.170 -25.964 1.00 92.06 326 PRO A N 1
ATOM 2568 C CA . PRO A 1 326 ? 15.985 -10.504 -25.344 1.00 92.06 326 PRO A CA 1
ATOM 2569 C C . PRO A 1 326 ? 16.758 -9.240 -24.958 1.00 92.06 326 PRO A C 1
ATOM 2571 O O . PRO A 1 326 ? 16.567 -8.181 -25.555 1.00 92.06 326 PRO A O 1
ATOM 2574 N N . GLY A 1 327 ? 17.655 -9.369 -23.983 1.00 89.88 327 GLY A N 1
ATOM 2575 C CA . GLY A 1 327 ? 18.538 -8.286 -23.564 1.00 89.88 327 GLY A CA 1
ATOM 2576 C C . GLY A 1 327 ? 18.016 -7.426 -22.417 1.00 89.88 327 GLY A C 1
ATOM 2577 O O . GLY A 1 327 ? 16.924 -7.651 -21.878 1.00 89.88 327 GLY A O 1
ATOM 2578 N N . SER A 1 328 ? 18.836 -6.447 -22.054 1.00 89.75 328 SER A N 1
ATOM 2579 C CA . SER A 1 328 ? 18.603 -5.517 -20.958 1.00 89.75 328 SER A CA 1
ATOM 2580 C C . SER A 1 328 ? 17.525 -4.488 -21.284 1.00 89.75 328 SER A C 1
ATOM 2582 O O . SER A 1 328 ? 17.343 -4.096 -22.439 1.00 89.75 328 SER A O 1
ATOM 2584 N N . LEU A 1 329 ? 16.789 -4.065 -20.259 1.00 89.19 329 LEU A N 1
ATOM 2585 C CA . LEU A 1 329 ? 15.754 -3.039 -20.347 1.00 89.19 329 LEU A CA 1
ATOM 2586 C C . LEU A 1 329 ? 16.109 -1.899 -19.400 1.00 89.19 329 LEU A C 1
ATOM 2588 O O . LEU A 1 329 ? 16.478 -2.136 -18.252 1.00 89.19 329 LEU A O 1
ATOM 2592 N N . TRP A 1 330 ? 15.920 -0.675 -19.873 1.00 87.69 330 TRP A N 1
ATOM 2593 C CA . TRP A 1 330 ? 15.939 0.524 -19.059 1.00 87.69 330 TRP A CA 1
ATOM 2594 C C . TRP A 1 330 ? 14.639 1.315 -19.238 1.00 87.69 330 TRP A C 1
ATOM 2596 O O . TRP A 1 330 ? 14.259 1.681 -20.345 1.00 87.69 330 TRP A O 1
ATOM 2606 N N . VAL A 1 331 ? 13.928 1.569 -18.145 1.00 86.06 331 VAL A N 1
ATOM 2607 C CA . VAL A 1 331 ? 12.717 2.399 -18.115 1.00 86.06 331 VAL A CA 1
ATOM 2608 C C . VAL A 1 331 ? 13.111 3.782 -17.600 1.00 86.06 331 VAL A C 1
ATOM 2610 O O . VAL A 1 331 ? 13.355 3.961 -16.410 1.00 86.06 331 VAL A O 1
ATOM 2613 N N . ASN A 1 332 ? 13.204 4.750 -18.509 1.00 81.94 332 ASN A N 1
ATOM 2614 C CA . ASN A 1 332 ? 13.577 6.140 -18.245 1.00 81.94 332 ASN A CA 1
ATOM 2615 C C . ASN A 1 332 ? 12.324 6.991 -17.951 1.00 81.94 332 ASN A C 1
ATOM 2617 O O . ASN A 1 332 ? 11.950 7.861 -18.740 1.00 81.94 332 ASN A O 1
ATOM 2621 N N . THR A 1 333 ? 11.616 6.642 -16.870 1.00 77.81 333 THR A N 1
ATOM 2622 C CA . THR A 1 333 ? 10.399 7.303 -16.356 1.00 77.81 333 THR A CA 1
ATOM 2623 C C . THR A 1 333 ? 10.022 6.717 -14.980 1.00 77.81 333 THR A C 1
ATOM 2625 O O . THR A 1 333 ? 10.641 5.752 -14.533 1.00 77.81 333 THR A O 1
ATOM 2628 N N . MET A 1 334 ? 9.002 7.256 -14.301 1.00 77.31 334 MET A N 1
ATOM 2629 C CA . MET A 1 334 ? 8.528 6.771 -12.990 1.00 77.31 334 MET A CA 1
ATOM 2630 C C . MET A 1 334 ? 7.760 5.438 -13.042 1.00 77.31 334 MET A C 1
ATOM 2632 O O . MET A 1 334 ? 7.497 4.831 -12.007 1.00 77.31 334 MET A O 1
ATOM 2636 N N . TRP A 1 335 ? 7.392 4.966 -14.235 1.00 84.81 335 TRP A N 1
ATOM 2637 C CA . TRP A 1 335 ? 6.523 3.801 -14.440 1.00 84.81 335 TRP A CA 1
ATOM 2638 C C . TRP A 1 335 ? 7.251 2.457 -14.304 1.00 84.81 335 TRP A C 1
ATOM 2640 O O . TRP A 1 335 ? 7.347 1.654 -15.237 1.00 84.81 335 TRP A O 1
ATOM 2650 N N . ALA A 1 336 ? 7.769 2.198 -13.106 1.00 82.00 336 ALA A N 1
ATOM 2651 C CA . ALA A 1 336 ? 8.609 1.042 -12.823 1.00 82.00 336 ALA A CA 1
ATOM 2652 C C . ALA A 1 336 ? 7.871 -0.309 -12.868 1.00 82.00 336 ALA A C 1
ATOM 2654 O O . ALA A 1 336 ? 8.512 -1.355 -12.994 1.00 82.00 336 ALA A O 1
ATOM 2655 N N . GLN A 1 337 ? 6.533 -0.317 -12.870 1.00 88.19 337 GLN A N 1
ATOM 2656 C CA . GLN A 1 337 ? 5.754 -1.538 -13.086 1.00 88.19 337 GLN A CA 1
ATOM 2657 C C . GLN A 1 337 ? 6.083 -2.224 -14.422 1.00 88.19 337 GLN A C 1
ATOM 2659 O O . GLN A 1 337 ? 5.889 -3.431 -14.548 1.00 88.19 337 GLN A O 1
ATOM 2664 N N . ILE A 1 338 ? 6.628 -1.494 -15.403 1.00 91.75 338 ILE A N 1
ATOM 2665 C CA . ILE A 1 338 ? 7.082 -2.043 -16.690 1.00 91.75 338 ILE A CA 1
ATOM 2666 C C . ILE A 1 338 ? 8.166 -3.117 -16.482 1.00 91.75 338 ILE A C 1
ATOM 2668 O O . ILE A 1 338 ? 8.135 -4.160 -17.141 1.00 91.75 338 ILE A O 1
ATOM 2672 N N . TYR A 1 339 ? 9.084 -2.931 -15.528 1.00 90.44 339 TYR A N 1
ATOM 2673 C CA . TYR A 1 339 ? 10.080 -3.953 -15.180 1.00 90.44 339 TYR A CA 1
ATOM 2674 C C . TYR A 1 339 ? 9.428 -5.202 -14.597 1.00 90.44 339 TYR A C 1
ATOM 2676 O O . TYR A 1 339 ? 9.692 -6.321 -15.035 1.00 90.44 339 TYR A O 1
ATOM 2684 N N . ALA A 1 340 ? 8.515 -5.013 -13.649 1.00 89.56 340 ALA A N 1
ATOM 2685 C CA . ALA A 1 340 ? 7.831 -6.116 -12.996 1.00 89.56 340 ALA A CA 1
ATOM 2686 C C . ALA A 1 340 ? 6.933 -6.914 -13.965 1.00 89.56 340 ALA A C 1
ATOM 2688 O O . ALA A 1 340 ? 6.925 -8.142 -13.902 1.00 89.56 340 ALA A O 1
ATOM 2689 N N . TYR A 1 341 ? 6.235 -6.259 -14.903 1.00 93.19 341 TYR A N 1
ATOM 2690 C CA . TYR A 1 341 ? 5.439 -6.943 -15.937 1.00 93.19 341 TYR A CA 1
ATOM 2691 C C . TYR A 1 341 ? 6.304 -7.620 -17.009 1.00 93.19 341 TYR A C 1
ATOM 2693 O O . TYR A 1 341 ? 5.935 -8.685 -17.507 1.00 93.19 341 TYR A O 1
ATOM 2701 N N . SER A 1 342 ? 7.464 -7.046 -17.340 1.00 92.94 342 SER A N 1
ATOM 2702 C CA . SER A 1 342 ? 8.416 -7.671 -18.270 1.00 92.94 342 SER A CA 1
ATOM 2703 C C . SER A 1 342 ? 9.220 -8.810 -17.640 1.00 92.94 342 SER A C 1
ATOM 2705 O O . SER A 1 342 ? 9.831 -9.594 -18.362 1.00 92.94 342 SER A O 1
ATOM 2707 N N . GLY A 1 343 ? 9.234 -8.920 -16.307 1.00 90.25 343 GLY A N 1
ATOM 2708 C CA . GLY A 1 343 ? 10.075 -9.873 -15.580 1.00 90.25 343 GLY A CA 1
ATOM 2709 C C . GLY A 1 343 ? 11.571 -9.569 -15.702 1.00 90.25 343 GLY A C 1
ATOM 2710 O O . GLY A 1 343 ? 12.398 -10.433 -15.415 1.00 90.25 343 GLY A O 1
ATOM 2711 N N . LYS A 1 344 ? 11.930 -8.360 -16.148 1.00 89.94 344 LYS A N 1
ATOM 2712 C CA . LYS A 1 344 ? 13.318 -7.941 -16.332 1.00 89.94 344 LYS A CA 1
ATOM 2713 C C . LYS A 1 344 ? 13.793 -7.192 -15.108 1.00 89.94 344 LYS A C 1
ATOM 2715 O O . LYS A 1 344 ? 13.152 -6.252 -14.646 1.00 89.94 344 LYS A O 1
ATOM 2720 N N . LYS A 1 345 ? 14.945 -7.610 -14.602 1.00 87.75 345 LYS A N 1
ATOM 2721 C CA . LYS A 1 345 ? 15.620 -6.926 -13.511 1.00 87.75 345 LYS A CA 1
ATOM 2722 C C . LYS A 1 345 ? 16.080 -5.535 -13.983 1.00 87.75 345 LYS A C 1
ATOM 2724 O O . LYS A 1 345 ? 16.613 -5.434 -15.088 1.00 87.75 345 LYS A O 1
ATOM 2729 N N . PRO A 1 346 ? 15.919 -4.479 -13.174 1.00 78.56 346 PRO A N 1
ATOM 2730 C CA . PRO A 1 346 ? 16.553 -3.200 -13.449 1.00 78.56 346 PRO A CA 1
ATOM 2731 C C . PRO A 1 346 ? 18.078 -3.345 -13.414 1.00 78.56 346 PRO A C 1
ATOM 2733 O O . PRO A 1 346 ? 18.650 -3.726 -12.393 1.00 78.56 346 PRO A O 1
ATOM 2736 N N . GLU A 1 347 ? 18.736 -3.052 -14.534 1.00 70.19 347 GLU A N 1
ATOM 2737 C CA . GLU A 1 347 ? 20.204 -3.108 -14.643 1.00 70.19 347 GLU A CA 1
ATOM 2738 C C . GLU A 1 347 ? 20.882 -1.781 -14.264 1.00 70.19 347 GLU A C 1
ATOM 2740 O O . GLU A 1 347 ? 22.059 -1.755 -13.905 1.00 70.19 347 GLU A O 1
ATOM 2745 N N . HIS A 1 348 ? 20.12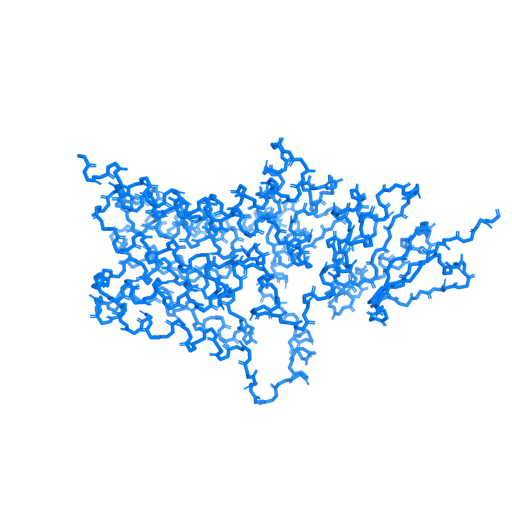4 -0.681 -14.274 1.00 65.62 348 HIS A N 1
ATOM 2746 C CA . HIS A 1 348 ? 20.631 0.674 -14.041 1.00 65.62 348 HIS A CA 1
ATOM 2747 C C . HIS A 1 348 ? 19.818 1.436 -12.983 1.00 65.62 348 HIS A C 1
ATOM 2749 O O . HIS A 1 348 ? 19.351 2.534 -13.259 1.00 65.62 348 HIS A O 1
ATOM 2755 N N . GLY A 1 349 ? 19.624 0.850 -11.791 1.00 58.62 349 GLY A N 1
ATOM 2756 C CA . GLY A 1 349 ? 19.126 1.582 -10.615 1.00 58.62 349 GLY A CA 1
ATOM 2757 C C . GLY A 1 349 ? 17.723 2.162 -10.803 1.00 58.62 349 GLY A C 1
ATOM 2758 O O . GLY A 1 349 ? 17.542 3.332 -11.116 1.00 58.62 349 GLY A O 1
ATOM 2759 N N . MET A 1 350 ? 16.696 1.339 -10.615 1.00 55.91 350 MET A N 1
ATOM 2760 C CA . MET A 1 350 ? 15.335 1.624 -11.091 1.00 55.91 350 MET A CA 1
ATOM 2761 C C . MET A 1 350 ? 14.689 2.929 -10.592 1.00 55.91 350 MET A C 1
ATOM 2763 O O . MET A 1 350 ? 13.947 3.562 -11.337 1.00 55.91 350 MET A O 1
ATOM 2767 N N . MET A 1 351 ? 14.958 3.334 -9.348 1.00 48.19 351 MET A N 1
ATOM 2768 C CA . MET A 1 351 ? 14.427 4.580 -8.779 1.00 48.19 351 MET A CA 1
ATOM 2769 C C . MET A 1 351 ? 15.437 5.732 -8.798 1.00 48.19 351 MET A C 1
ATOM 2771 O O . MET A 1 351 ? 15.147 6.854 -8.379 1.00 48.19 351 MET A O 1
ATOM 2775 N N . GLU A 1 352 ? 16.627 5.492 -9.343 1.00 50.22 352 GLU A N 1
ATOM 2776 C CA . GLU A 1 352 ? 17.654 6.524 -9.432 1.00 50.22 352 GLU A CA 1
ATOM 2777 C C . GLU A 1 352 ? 17.354 7.548 -10.552 1.00 50.22 352 GLU A C 1
ATOM 2779 O O . GLU A 1 352 ? 18.001 8.587 -10.677 1.00 50.22 352 GLU A O 1
ATOM 2784 N N . VAL A 1 353 ? 16.322 7.288 -11.357 1.00 47.97 353 VAL A N 1
ATOM 2785 C CA . VAL A 1 353 ? 15.995 8.092 -12.535 1.00 47.97 353 VAL A CA 1
ATOM 2786 C C . VAL A 1 353 ? 15.091 9.285 -12.209 1.00 47.97 353 VAL A C 1
ATOM 2788 O O . VAL A 1 353 ? 15.291 10.334 -12.806 1.00 47.97 353 VAL A O 1
ATOM 2791 N N . VAL A 1 354 ? 14.152 9.200 -11.255 1.00 46.53 354 VAL A N 1
ATOM 2792 C CA . VAL A 1 354 ? 13.190 10.301 -10.997 1.00 46.53 354 VAL A CA 1
ATOM 2793 C C . VAL A 1 354 ? 13.485 11.053 -9.700 1.00 46.53 354 VAL A C 1
ATOM 2795 O O . VAL A 1 354 ? 13.609 12.276 -9.720 1.00 46.53 354 VAL A O 1
ATOM 2798 N N . GLU A 1 355 ? 13.654 10.359 -8.570 1.00 47.62 355 GLU A N 1
ATOM 2799 C CA . GLU A 1 355 ? 13.918 11.042 -7.295 1.00 47.62 355 GLU A CA 1
ATOM 2800 C C . GLU A 1 355 ? 15.404 11.416 -7.156 1.00 47.62 355 GLU A C 1
ATOM 2802 O O . GLU A 1 355 ? 15.709 12.580 -6.898 1.00 47.62 355 GLU A O 1
ATOM 2807 N N . VAL A 1 356 ? 16.340 10.507 -7.459 1.00 46.66 356 VAL A N 1
ATOM 2808 C CA . VAL A 1 356 ? 17.801 10.738 -7.352 1.00 46.66 356 VAL A CA 1
ATOM 2809 C C . VAL A 1 356 ? 18.337 11.800 -8.314 1.00 46.66 356 VAL A C 1
ATOM 2811 O O . VAL A 1 356 ? 19.114 12.647 -7.875 1.00 46.66 356 VAL A O 1
ATOM 2814 N N . ASN A 1 357 ? 17.883 11.836 -9.574 1.00 45.62 357 ASN A N 1
ATOM 2815 C CA . ASN A 1 357 ? 18.212 12.916 -10.525 1.00 45.62 357 ASN A CA 1
ATOM 2816 C C . ASN A 1 357 ? 17.969 14.313 -9.943 1.00 45.62 357 ASN A C 1
ATOM 2818 O O . ASN A 1 357 ? 18.610 15.301 -10.321 1.00 45.62 357 ASN A O 1
ATOM 2822 N N . THR A 1 358 ? 17.008 14.394 -9.021 1.00 49.75 358 THR A N 1
ATOM 2823 C CA . THR A 1 358 ? 16.621 15.639 -8.382 1.00 49.75 358 THR A CA 1
ATOM 2824 C C . THR A 1 358 ? 17.278 15.889 -7.028 1.00 49.75 358 THR A C 1
ATOM 2826 O O . THR A 1 358 ? 17.101 16.982 -6.493 1.00 49.75 358 THR A O 1
ATOM 2829 N N . VAL A 1 359 ? 18.035 14.947 -6.452 1.00 47.56 359 VAL A N 1
ATOM 2830 C CA . VAL A 1 359 ? 18.492 15.084 -5.054 1.00 47.56 359 VAL A CA 1
ATOM 2831 C C . VAL A 1 359 ? 19.895 14.590 -4.729 1.00 47.56 359 VAL A C 1
ATOM 2833 O O . VAL A 1 359 ? 20.425 15.028 -3.715 1.00 47.56 359 VAL A O 1
ATOM 2836 N N . ALA A 1 360 ? 20.511 13.737 -5.550 1.00 56.69 360 ALA A N 1
ATOM 2837 C CA . ALA A 1 360 ? 21.841 13.191 -5.275 1.00 56.69 360 ALA A CA 1
ATOM 2838 C C . ALA A 1 360 ? 22.696 13.161 -6.552 1.00 56.69 360 ALA A C 1
ATOM 2840 O O . ALA A 1 360 ? 22.656 12.203 -7.328 1.00 56.69 360 ALA A O 1
ATOM 2841 N N . ASP A 1 361 ? 23.476 14.226 -6.760 1.00 61.47 361 ASP A N 1
ATOM 2842 C CA . ASP A 1 361 ? 24.285 14.427 -7.970 1.00 61.47 361 ASP A CA 1
ATOM 2843 C C . ASP A 1 361 ? 25.305 13.297 -8.199 1.00 61.47 361 ASP A C 1
ATOM 2845 O O . ASP A 1 361 ? 25.478 12.853 -9.335 1.00 61.47 361 ASP A O 1
ATOM 2849 N N . GLU A 1 362 ? 25.917 12.773 -7.135 1.00 62.56 362 GLU A N 1
ATOM 2850 C CA . GLU A 1 362 ? 26.873 11.656 -7.197 1.00 62.56 362 GLU A CA 1
ATOM 2851 C C . GLU A 1 362 ? 26.227 10.371 -7.736 1.00 62.56 362 GLU A C 1
ATOM 2853 O O . GLU A 1 362 ? 26.778 9.691 -8.603 1.00 62.56 362 GLU A O 1
ATOM 2858 N N . ARG A 1 363 ? 25.004 10.058 -7.290 1.00 61.38 363 ARG A N 1
ATOM 2859 C CA . ARG A 1 363 ? 24.274 8.865 -7.744 1.00 61.38 363 ARG A CA 1
ATOM 2860 C C . ARG A 1 363 ? 23.821 9.002 -9.195 1.00 61.38 363 ARG A C 1
ATOM 2862 O O . ARG A 1 363 ? 23.961 8.058 -9.969 1.00 61.38 363 ARG A O 1
ATOM 2869 N N . ARG A 1 364 ? 23.376 10.196 -9.605 1.00 67.38 364 ARG A N 1
ATOM 2870 C CA . ARG A 1 364 ? 23.098 10.495 -11.019 1.00 67.38 364 ARG A CA 1
ATOM 2871 C C . ARG A 1 364 ? 24.333 10.259 -11.893 1.00 67.38 364 ARG A C 1
ATOM 2873 O O . ARG A 1 364 ? 24.225 9.649 -12.954 1.00 67.38 364 ARG A O 1
ATOM 2880 N N . GLN A 1 365 ? 25.509 10.709 -11.455 1.00 71.25 365 GLN A N 1
ATOM 2881 C CA . GLN A 1 365 ? 26.757 10.491 -12.193 1.00 71.25 365 GLN A CA 1
ATOM 2882 C C . GLN A 1 365 ? 27.103 9.000 -12.319 1.00 71.25 365 GLN A C 1
ATOM 2884 O O . GLN A 1 365 ? 27.527 8.566 -13.391 1.00 71.25 365 GLN A O 1
ATOM 2889 N N . LEU A 1 366 ? 26.876 8.200 -11.272 1.00 69.94 366 LEU A N 1
ATOM 2890 C CA . LEU A 1 366 ? 27.076 6.748 -11.318 1.00 69.94 366 LEU A CA 1
ATOM 2891 C C . LEU A 1 366 ? 26.144 6.060 -12.324 1.00 69.94 366 LEU A C 1
ATOM 2893 O O . LEU A 1 366 ? 26.602 5.209 -13.090 1.00 69.94 366 LEU A O 1
ATOM 2897 N N . VAL A 1 367 ? 24.863 6.440 -12.359 1.00 72.50 367 VAL A N 1
ATOM 2898 C CA . VAL A 1 367 ? 23.891 5.927 -13.342 1.00 72.50 367 VAL A CA 1
ATOM 2899 C C . VAL A 1 367 ? 24.309 6.301 -14.760 1.00 72.50 367 VAL A C 1
ATOM 2901 O O . VAL A 1 367 ? 24.410 5.419 -15.612 1.00 72.50 367 VAL A O 1
ATOM 2904 N N . ASN A 1 368 ? 24.639 7.574 -14.998 1.00 75.06 368 ASN A N 1
ATOM 2905 C CA . ASN A 1 368 ? 25.094 8.047 -16.306 1.00 75.06 368 ASN A CA 1
ATOM 2906 C C . ASN A 1 368 ? 26.340 7.288 -16.768 1.00 75.06 368 ASN A C 1
ATOM 2908 O O . ASN A 1 368 ? 26.384 6.800 -17.895 1.00 75.06 368 ASN A O 1
ATOM 2912 N N . LYS A 1 369 ? 27.328 7.112 -15.880 1.00 76.94 369 LYS A N 1
ATOM 2913 C CA . LYS A 1 369 ? 28.530 6.327 -16.174 1.00 76.94 369 LYS A CA 1
ATOM 2914 C C . LYS A 1 369 ? 28.172 4.893 -16.558 1.00 76.94 369 LYS A C 1
ATOM 2916 O O . LYS A 1 369 ? 28.662 4.422 -17.578 1.00 76.94 369 LYS A O 1
ATOM 2921 N N . LYS A 1 370 ? 27.299 4.217 -15.798 1.00 75.94 370 LYS A N 1
ATOM 2922 C CA . LYS A 1 370 ? 26.866 2.840 -16.097 1.00 75.94 370 LYS A CA 1
ATOM 2923 C C . LYS A 1 370 ? 26.187 2.734 -17.460 1.00 75.94 370 LYS A C 1
ATOM 2925 O O . LYS A 1 370 ? 26.536 1.830 -18.214 1.00 75.94 370 LYS A O 1
ATOM 2930 N N . ILE A 1 371 ? 25.278 3.654 -17.779 1.00 77.50 371 ILE A N 1
ATOM 2931 C CA . ILE A 1 371 ? 24.562 3.693 -19.062 1.00 77.50 371 ILE A CA 1
ATOM 2932 C C . ILE A 1 371 ? 25.531 3.926 -20.226 1.00 77.50 371 ILE A C 1
ATOM 2934 O O . ILE A 1 371 ? 25.398 3.287 -21.264 1.00 77.50 371 ILE A O 1
ATOM 2938 N N . ILE A 1 372 ? 26.526 4.801 -20.058 1.00 78.06 372 ILE A N 1
ATOM 2939 C CA . ILE A 1 372 ? 27.552 5.041 -21.082 1.00 78.06 372 ILE A CA 1
ATOM 2940 C C . ILE A 1 372 ? 28.431 3.798 -21.267 1.00 78.06 372 ILE A C 1
ATOM 2942 O O . ILE A 1 372 ? 28.690 3.394 -22.397 1.00 78.06 372 ILE A O 1
ATOM 2946 N N . THR A 1 373 ? 28.881 3.174 -20.173 1.00 80.56 373 THR A N 1
ATOM 2947 C CA . THR A 1 373 ? 29.787 2.015 -20.239 1.00 80.56 373 THR A CA 1
ATOM 2948 C C . THR A 1 373 ? 29.103 0.739 -20.723 1.00 80.56 373 THR A C 1
ATOM 2950 O O . THR A 1 373 ? 29.718 -0.047 -21.430 1.00 80.56 373 THR A O 1
ATOM 2953 N N . ASN A 1 374 ? 27.841 0.531 -20.346 1.00 82.50 374 ASN A N 1
ATOM 2954 C CA . ASN A 1 374 ? 27.057 -0.664 -20.640 1.00 82.50 374 ASN A CA 1
ATOM 2955 C C . ASN A 1 374 ? 25.647 -0.234 -21.076 1.00 82.50 374 ASN A C 1
ATOM 2957 O O . ASN A 1 374 ? 24.711 -0.325 -20.282 1.00 82.50 374 ASN A O 1
ATOM 2961 N N . PRO A 1 375 ? 25.483 0.269 -22.311 1.00 84.62 375 PRO A N 1
ATOM 2962 C CA . PRO A 1 375 ? 24.210 0.816 -22.760 1.00 84.62 375 PRO A CA 1
ATOM 2963 C C . PRO A 1 375 ? 23.129 -0.268 -22.853 1.00 84.62 375 PRO A C 1
ATOM 2965 O O . PRO A 1 375 ? 23.400 -1.343 -23.408 1.00 84.62 375 PRO A O 1
ATOM 2968 N N . PRO A 1 376 ? 21.901 -0.000 -22.372 1.00 87.75 376 PRO A N 1
ATOM 2969 C CA . PRO A 1 376 ? 20.822 -0.979 -22.383 1.00 87.75 376 PRO A CA 1
ATOM 2970 C C . PRO A 1 376 ? 20.414 -1.361 -23.813 1.00 87.75 376 PRO A C 1
ATOM 2972 O O . PRO A 1 376 ? 20.538 -0.580 -24.749 1.00 87.75 376 PRO A O 1
ATOM 2975 N N . ILE A 1 377 ? 19.898 -2.572 -24.015 1.00 92.19 377 ILE A N 1
ATOM 2976 C CA . ILE A 1 377 ? 19.419 -2.991 -25.343 1.00 92.19 377 ILE A CA 1
ATOM 2977 C C . ILE A 1 377 ? 18.077 -2.327 -25.658 1.00 92.19 377 ILE A C 1
ATOM 2979 O O . ILE A 1 377 ? 17.836 -1.939 -26.801 1.00 92.19 377 ILE A O 1
ATOM 2983 N N . TRP A 1 378 ? 17.218 -2.175 -24.652 1.00 92.25 378 TRP A N 1
ATOM 2984 C CA . TRP A 1 378 ? 15.897 -1.573 -24.783 1.00 92.25 378 TRP A CA 1
ATOM 2985 C C . TRP A 1 378 ? 15.733 -0.389 -23.849 1.00 92.25 378 TRP A C 1
ATOM 2987 O O . TRP A 1 378 ? 16.119 -0.461 -22.682 1.00 92.25 378 TRP A O 1
ATOM 2997 N N . ILE A 1 379 ? 15.087 0.662 -24.343 1.00 89.62 379 ILE A N 1
ATOM 2998 C CA . ILE A 1 379 ? 14.741 1.841 -23.552 1.00 89.62 379 ILE A CA 1
ATOM 2999 C C . ILE A 1 379 ? 13.254 2.112 -23.688 1.00 89.62 379 ILE A C 1
ATOM 3001 O O . ILE A 1 379 ? 12.729 2.149 -24.796 1.00 89.62 379 ILE A O 1
ATOM 3005 N N . VAL A 1 380 ? 12.584 2.335 -22.565 1.00 90.00 380 VAL A N 1
ATOM 3006 C CA . VAL A 1 380 ? 11.197 2.797 -22.527 1.00 90.00 380 VAL A CA 1
ATOM 3007 C C . VAL A 1 380 ? 11.155 4.170 -21.873 1.00 90.00 380 VAL A C 1
ATOM 3009 O O . VAL A 1 380 ? 11.706 4.354 -20.793 1.00 90.00 380 VAL A O 1
ATOM 3012 N N . THR A 1 381 ? 10.488 5.132 -22.500 1.00 87.31 381 THR A N 1
ATOM 3013 C CA . THR A 1 381 ? 10.311 6.497 -21.977 1.00 87.31 381 THR A CA 1
ATOM 3014 C C . THR A 1 381 ? 8.900 6.998 -22.279 1.00 87.31 381 THR A C 1
ATOM 3016 O O . THR A 1 381 ? 8.251 6.482 -23.184 1.00 87.31 381 THR A O 1
ATOM 3019 N N . ASN A 1 382 ? 8.413 7.991 -21.538 1.00 81.06 382 ASN A N 1
ATOM 3020 C CA . ASN A 1 382 ? 7.131 8.662 -21.786 1.00 81.06 382 ASN A CA 1
ATOM 3021 C C . ASN A 1 382 ? 7.293 10.129 -22.231 1.00 81.06 382 ASN A C 1
ATOM 3023 O O . ASN A 1 382 ? 6.325 10.879 -22.213 1.00 81.06 382 ASN A O 1
ATOM 3027 N N . GLY A 1 383 ? 8.506 10.553 -22.602 1.00 68.81 383 GLY A N 1
ATOM 3028 C CA . GLY A 1 383 ? 8.797 11.948 -22.956 1.00 68.81 383 GLY A CA 1
ATOM 3029 C C . GLY A 1 383 ? 9.186 12.830 -21.764 1.00 68.81 383 GLY A C 1
ATOM 3030 O O . GLY A 1 383 ? 9.888 13.813 -21.967 1.00 68.81 383 GLY A O 1
ATOM 3031 N N . ASP A 1 384 ? 8.882 12.415 -20.530 1.00 63.09 384 ASP A N 1
ATOM 3032 C CA . ASP A 1 384 ? 9.378 13.043 -19.291 1.00 63.09 384 ASP A CA 1
ATOM 3033 C C . ASP A 1 384 ? 10.768 12.506 -18.894 1.00 63.09 384 ASP A C 1
ATOM 3035 O O . ASP A 1 384 ? 11.082 12.330 -17.711 1.00 63.09 384 ASP A O 1
ATOM 3039 N N . ALA A 1 385 ? 11.586 12.162 -19.898 1.00 58.72 385 ALA A N 1
ATOM 3040 C CA . ALA A 1 385 ? 12.889 11.532 -19.721 1.00 58.72 385 ALA A CA 1
ATOM 3041 C C . ALA A 1 385 ? 13.722 12.331 -18.712 1.00 58.72 385 ALA A C 1
ATOM 3043 O O . ALA A 1 385 ? 14.063 13.489 -18.937 1.00 58.72 385 ALA A O 1
ATOM 3044 N N . SER A 1 386 ? 14.024 11.710 -17.574 1.00 56.88 386 SER A N 1
ATOM 3045 C CA . SER A 1 386 ? 14.688 12.404 -16.471 1.00 56.88 386 SER A CA 1
ATOM 3046 C C . SER A 1 386 ? 16.211 12.416 -16.646 1.00 56.88 386 SER A C 1
ATOM 3048 O O . SER A 1 386 ? 16.890 13.278 -16.096 1.00 56.88 386 SER A O 1
ATOM 3050 N N . VAL A 1 387 ? 16.753 11.472 -17.423 1.00 61.50 387 VAL A N 1
ATOM 3051 C CA . VAL A 1 387 ? 18.169 11.404 -17.816 1.00 61.50 387 VAL A CA 1
ATOM 3052 C C . VAL A 1 387 ? 18.296 11.708 -19.309 1.00 61.50 387 VAL A C 1
ATOM 3054 O O . VAL A 1 387 ? 17.638 11.053 -20.125 1.00 61.50 387 VAL A O 1
ATOM 3057 N N . GLU A 1 388 ? 19.156 12.675 -19.652 1.00 63.03 388 GLU A N 1
ATOM 3058 C CA . GLU A 1 388 ? 19.551 12.958 -21.035 1.00 63.03 388 GLU A CA 1
ATOM 3059 C C . GLU A 1 388 ? 20.229 11.736 -21.650 1.00 63.03 388 GLU A C 1
ATOM 3061 O O . GLU A 1 388 ? 21.124 11.129 -21.061 1.00 63.03 388 GLU A O 1
ATOM 3066 N N . PHE A 1 389 ? 19.774 11.362 -22.841 1.00 66.31 389 PHE A N 1
ATOM 3067 C CA . PHE A 1 389 ? 20.181 10.129 -23.482 1.00 66.31 389 PHE A CA 1
ATOM 3068 C C . PHE A 1 389 ? 20.493 10.354 -24.960 1.00 66.31 389 PHE A C 1
ATOM 3070 O O . PHE A 1 389 ? 19.735 11.029 -25.659 1.00 66.31 389 PHE A O 1
ATOM 3077 N N . ASP A 1 390 ? 21.590 9.767 -25.448 1.00 70.25 390 ASP A N 1
ATOM 3078 C CA . ASP A 1 390 ? 21.932 9.831 -26.868 1.00 70.25 390 ASP A CA 1
ATOM 3079 C C . ASP A 1 390 ? 21.129 8.800 -27.673 1.00 70.25 390 ASP A C 1
ATOM 3081 O O . ASP A 1 390 ? 21.507 7.635 -27.840 1.00 70.25 390 ASP A O 1
ATOM 3085 N N . TYR A 1 391 ? 20.003 9.260 -28.213 1.00 73.44 391 TYR A N 1
ATOM 3086 C CA . TYR A 1 391 ? 19.128 8.457 -29.061 1.00 73.44 391 TYR A CA 1
ATOM 3087 C C . TYR A 1 391 ? 19.753 8.072 -30.414 1.00 73.44 391 TYR A C 1
ATOM 3089 O O . TYR A 1 391 ? 19.179 7.232 -31.107 1.00 73.44 391 TYR A O 1
ATOM 3097 N N . LYS A 1 392 ? 20.918 8.614 -30.812 1.00 81.69 392 LYS A N 1
ATOM 3098 C CA . LYS A 1 392 ? 21.548 8.295 -32.111 1.00 81.69 392 LYS A CA 1
ATOM 3099 C C . LYS A 1 392 ? 21.918 6.818 -32.246 1.00 81.69 392 LYS A C 1
ATOM 3101 O O . LYS A 1 392 ? 21.844 6.270 -33.344 1.00 81.69 392 LYS A O 1
ATOM 3106 N N . MET A 1 393 ? 22.261 6.160 -31.137 1.00 85.38 393 MET A N 1
ATOM 3107 C CA . MET A 1 393 ? 22.578 4.725 -31.104 1.00 85.38 393 MET A CA 1
ATOM 3108 C C . MET A 1 393 ? 21.335 3.822 -31.136 1.00 85.38 393 MET A C 1
ATOM 3110 O O . MET A 1 393 ? 21.456 2.596 -31.100 1.00 85.38 393 MET A O 1
ATOM 3114 N N . TYR A 1 394 ? 20.138 4.407 -31.174 1.00 90.31 394 TYR A N 1
ATOM 3115 C CA . TYR A 1 394 ? 18.880 3.694 -31.024 1.00 90.31 394 TYR A CA 1
ATOM 3116 C C . TYR A 1 394 ? 17.962 3.952 -32.215 1.00 90.31 394 TYR A C 1
ATOM 3118 O O . TYR A 1 394 ? 18.099 4.911 -32.981 1.00 90.31 394 TYR A O 1
ATOM 3126 N N . GLU A 1 395 ? 17.028 3.037 -32.401 1.00 92.81 395 GLU A N 1
ATOM 3127 C CA . GLU A 1 395 ? 15.913 3.157 -33.326 1.00 92.81 395 GLU A CA 1
ATOM 3128 C C . GLU A 1 395 ? 14.606 2.997 -32.551 1.00 92.81 395 GLU A C 1
ATOM 3130 O O . GLU A 1 395 ? 14.541 2.270 -31.555 1.00 92.81 395 GLU A O 1
ATOM 3135 N N . MET A 1 396 ? 13.560 3.707 -32.973 1.00 93.19 396 MET A N 1
ATOM 3136 C CA . MET A 1 396 ? 12.242 3.543 -32.371 1.00 93.19 396 MET A CA 1
ATOM 3137 C C . MET A 1 396 ? 11.658 2.211 -32.842 1.00 93.19 396 MET A C 1
ATOM 3139 O O . MET A 1 396 ? 11.382 2.034 -34.023 1.00 93.19 396 MET A O 1
ATOM 3143 N N . ALA A 1 397 ? 11.474 1.280 -31.912 1.00 94.81 397 ALA A N 1
ATOM 3144 C CA . ALA A 1 397 ? 10.993 -0.065 -32.201 1.00 94.81 397 ALA A CA 1
ATOM 3145 C C . ALA A 1 397 ? 9.480 -0.207 -31.995 1.00 94.81 397 ALA A C 1
ATOM 3147 O O . ALA A 1 397 ? 8.844 -1.038 -32.642 1.00 94.81 397 ALA A O 1
ATOM 3148 N N . ALA A 1 398 ? 8.901 0.573 -31.079 1.00 94.38 398 ALA A N 1
ATOM 3149 C CA . ALA A 1 398 ? 7.463 0.616 -30.860 1.00 94.38 398 ALA A CA 1
ATOM 3150 C C . ALA A 1 398 ? 7.033 1.938 -30.219 1.00 94.38 398 ALA A C 1
ATOM 3152 O O . ALA A 1 398 ? 7.821 2.645 -29.587 1.00 94.38 398 ALA A O 1
ATOM 3153 N N . ARG A 1 399 ? 5.743 2.241 -30.354 1.00 93.88 399 ARG A N 1
ATOM 3154 C CA . ARG A 1 399 ? 5.085 3.369 -29.702 1.00 93.88 399 ARG A CA 1
ATOM 3155 C C . ARG A 1 399 ? 3.711 2.946 -29.207 1.00 93.88 399 ARG A C 1
ATOM 3157 O O . ARG A 1 399 ? 2.990 2.208 -29.872 1.00 93.88 399 ARG A O 1
ATOM 3164 N N . SER A 1 400 ? 3.365 3.464 -28.046 1.00 92.75 400 SER A N 1
ATOM 3165 C CA . SER A 1 400 ? 2.044 3.412 -27.435 1.00 92.75 400 SER A CA 1
ATOM 3166 C C . SER A 1 400 ? 1.560 4.849 -27.180 1.00 92.75 400 SER A C 1
ATOM 3168 O O . SER A 1 400 ? 2.343 5.785 -27.385 1.00 92.75 400 SER A O 1
ATOM 3170 N N . PRO A 1 401 ? 0.290 5.070 -26.792 1.00 91.94 401 PRO A N 1
ATOM 3171 C CA . PRO A 1 401 ? -0.213 6.411 -26.499 1.00 91.94 401 PRO A CA 1
ATOM 3172 C C . PRO A 1 401 ? 0.663 7.200 -25.519 1.00 91.94 401 PRO A C 1
ATOM 3174 O O . PRO A 1 401 ? 0.858 8.395 -25.733 1.00 91.94 401 PRO A O 1
ATOM 3177 N N . HIS A 1 402 ? 1.225 6.530 -24.505 1.00 91.06 402 HIS A N 1
ATOM 3178 C CA . HIS A 1 402 ? 1.994 7.179 -23.439 1.00 91.06 402 HIS A CA 1
ATOM 3179 C C . HIS A 1 402 ? 3.485 6.851 -23.443 1.00 91.06 402 HIS A C 1
ATOM 3181 O O . HIS A 1 402 ? 4.253 7.586 -22.832 1.00 91.06 402 HIS A O 1
ATOM 3187 N N . PHE A 1 403 ? 3.919 5.781 -24.115 1.00 92.94 403 PHE A N 1
ATOM 3188 C CA . PHE A 1 403 ? 5.321 5.353 -24.094 1.00 92.94 403 PHE A CA 1
ATOM 3189 C C . PHE A 1 403 ? 5.929 5.176 -25.482 1.00 92.94 403 PHE A C 1
ATOM 3191 O O . PHE A 1 403 ? 5.316 4.613 -26.394 1.00 92.94 403 PHE A O 1
ATOM 3198 N N . LEU A 1 404 ? 7.190 5.578 -25.596 1.00 92.81 404 LEU A N 1
ATOM 3199 C CA . LEU A 1 404 ? 8.089 5.295 -26.705 1.00 92.81 404 LEU A CA 1
ATOM 3200 C C . LEU A 1 404 ? 9.047 4.179 -26.292 1.00 92.81 404 LEU A C 1
ATOM 3202 O O . LEU A 1 404 ? 9.601 4.206 -25.189 1.00 92.81 404 LEU A O 1
ATOM 3206 N N . VAL A 1 405 ? 9.252 3.214 -27.184 1.00 93.56 405 VAL A N 1
ATOM 3207 C CA . VAL A 1 405 ? 10.167 2.095 -26.968 1.00 93.56 405 VAL A CA 1
ATOM 3208 C C . VAL A 1 405 ? 11.251 2.117 -28.031 1.00 93.56 405 VAL A C 1
ATOM 3210 O O . VAL A 1 405 ? 10.981 2.018 -29.229 1.00 93.56 405 VAL A O 1
ATOM 3213 N N . TYR A 1 406 ? 12.489 2.216 -27.574 1.00 92.75 406 TYR A N 1
ATOM 3214 C CA . TYR A 1 406 ? 13.681 2.251 -28.399 1.00 92.75 406 TYR A CA 1
ATOM 3215 C C . TYR A 1 406 ? 14.469 0.955 -28.255 1.00 92.75 406 TYR A C 1
ATOM 3217 O O . TYR A 1 406 ? 14.532 0.364 -27.174 1.00 92.75 406 TYR A O 1
ATOM 3225 N N . LYS A 1 407 ? 15.102 0.539 -29.347 1.00 94.12 407 LYS A N 1
ATOM 3226 C CA . LYS A 1 407 ? 16.032 -0.584 -29.399 1.00 94.12 407 LYS A CA 1
ATOM 3227 C C . LYS A 1 407 ? 17.399 -0.073 -29.824 1.00 94.12 407 LYS A C 1
ATOM 3229 O O . LYS A 1 407 ? 17.495 0.753 -30.729 1.00 94.12 407 LYS A O 1
ATOM 3234 N N . ARG A 1 408 ? 18.455 -0.563 -29.184 1.00 91.56 408 ARG A N 1
ATOM 3235 C CA . ARG A 1 408 ? 19.828 -0.279 -29.595 1.00 91.56 408 ARG A CA 1
ATOM 3236 C C . ARG A 1 408 ? 20.061 -0.858 -30.990 1.00 91.56 408 ARG A C 1
ATOM 3238 O O . ARG A 1 408 ? 19.727 -2.022 -31.233 1.00 91.56 408 ARG A O 1
ATOM 3245 N N . ARG A 1 409 ? 20.629 -0.057 -31.892 1.00 88.38 409 ARG A N 1
ATOM 3246 C CA . ARG A 1 409 ? 21.016 -0.522 -33.230 1.00 88.38 409 ARG A CA 1
ATOM 3247 C C . ARG A 1 409 ? 22.053 -1.636 -33.078 1.00 88.38 409 ARG A C 1
ATOM 3249 O O . ARG A 1 409 ? 22.912 -1.564 -32.196 1.00 88.38 409 ARG A O 1
ATOM 3256 N N . ALA A 1 410 ? 21.940 -2.683 -33.892 1.00 72.88 410 ALA A N 1
ATOM 3257 C CA . ALA A 1 410 ? 23.028 -3.644 -34.018 1.00 72.88 410 ALA A CA 1
ATOM 3258 C C . ALA A 1 410 ? 24.236 -2.890 -34.595 1.00 72.88 410 ALA A C 1
ATOM 3260 O O . ALA A 1 410 ? 24.065 -2.138 -35.555 1.00 72.88 410 ALA A O 1
ATOM 3261 N N . GLN A 1 411 ? 25.394 -3.017 -33.944 1.00 59.00 411 GLN A N 1
ATOM 3262 C CA . GLN A 1 411 ? 26.660 -2.524 -34.485 1.00 59.00 411 GLN A CA 1
ATOM 3263 C C . GLN A 1 411 ? 27.202 -3.521 -35.497 1.00 59.00 411 GLN A C 1
ATOM 3265 O O . GLN A 1 411 ? 27.063 -4.738 -35.223 1.00 59.00 411 GLN A O 1
#

Sequence (411 aa):
MTDALLIGALVVLNLYVSWRYAKTPAESDFGIFATWGMTGAAYGRDFVDCKTPLVHAWLALLAKVKRDFLTVRLLHFFTTGLPSVAYYVITKDFAGALAFLVLVHSGWLLTFHGNVGDIPAGLILLALISGNAWIVVGLLVLATLYEPKLIIATGLMVLVKYQTLLVPALVYSGMVVSALMLLRYEKREVFDWLVESSFTIPKRIQKSRKGLYPFMPGFTSTAFLYILPWLALAISARPDPLYWIPPIAFLAFQFSGKVVRQNHFIPLIAWIAAAGMKPEFVYALAATDFISSGLYLGDIWVRFYPGIASIVKDAKRVGEWMKNKPGSLWVNTMWAQIYAYSGKKPEHGMMEVVEVNTVADERRQLVNKKIITNPPIWIVTNGDASVEFDYKMYEMAARSPHFLVYKRRAQ

pLDDT: mean 80.52, std 17.6, range [30.84, 98.56]

Secondary structure (DSSP, 8-state):
-HHHHHHHHHHHHHHHHHHHHHTSPP-HHHHHHHHHHHH-PPBTTTB--SS-HHHHHHHHHHTTT-SSHHHHHHHHHHHHHHHHHHHHHHH--HHHHHHHHHHHT-GGGTGGGT-TTHHHHHHHHHHHH---HHHHHHHHHHHHHH-GGGHHHHHHHHHHHTTT-HHHHHHHHHHHHHHHHHHHHH-HHHHHHHHHHHT---HHHHHHHHTT-SS--THHHHHHHHHHHHHHHHHHH---HHHHHHHHHHHHHHHHTT---GGGGGGGHHHHHTT---HHHHHHHHHHHHHHTGGG-S-HHHHH-HHHHHHHHHHHHHHHHHTT--S-EEEESS-THHHHHHTPPPSS-TTTTTTGGGT-HHHHHHHHHHHHHS--SEEEE-S--SS---GGGEEEEEE-SS-EEEEEPP-